Protein AF-A0A524E5X4-F1 (afdb_monomer_lite)

Radius of gyration: 22.64 Å; chains: 1; bounding box: 55×42×69 Å

Secondary structure (DSSP, 8-state):
-----------------S-EEEEEEEEEEEEEEEEETTEEEEEEEEESS--TTGGGGG-GGG-TT--HHHHHHHHHT-EEEEEEEETTT-SSHHHHHHHHHHHHB-S-EEEEEEE-PPPP---EEETTEEEESPEEE-SEEEESS---B-HHHHHHHHS---HHHHHHHHHHTT--HHHHHHHHHTT-SS-GGG-----HHHHHHHHHHHHHHHHHHHHTTSEEP-SEEEEEEEETTEEEEEEEESSSSEEEEEEEETTT-TT--EEE-SSTTS--S-HHHHHHHHHHHHHHHHHHHHHTEE-EEEEEEEES-GGGGGGTTHHHHHHHHHHHTSPPEEE--HHHHHHHHHHHHTS-HHHHHTT-TTTTT--SS--------S--

pLDDT: mean 86.2, std 17.72, range [26.0, 98.56]

Foldseek 3Di:
DDDPPPPPPQPDPDDFDDKDKAKWKALLAKAWADDPPLKIWTFGWTASDDDPPLVCLLVLVPCPPPDPVVNVVSQLRTEGETEIARFQPRPVVQQLVVNLQSLQFNGMFIKIWIFDDDDDRDWDFDAQDATHGYYTYTDDIGTPDHGDGDPQLVVLLPDQAAQLVSLVSCVVVVDDLSSSLSNQQSQSGHGPNPGTRHGSSVSSLVSLVSQLVVLLVLLQPFAADDFWKWFWDDFHQKIKIKIWATDRAFEKEWECECPPPVQEIWIDGPPPVDHGPDDLRVSLSSLLSSLVSVVCVVVRYGTYMYMYMYGRDCPCCNRGSSSSNSRSVRRVVGDIGTDPDLVSVVVVCCVVVPNCPVSHQCPPVVRVPPDPDDDDDDDPPNDD

Sequence (384 aa):
MYSAQTLGKQMVLQPVENTREMTVFTPPGIVIETARYPTVLAGVLGSTNPSKHISIFNHPEAWQGLDREALLTMRRSLYRFVLPLDARTGRPERASRTLQKIALSVNPLALGVEGPTLPPRRLQSQAGLLPTSPRVQVKSIDLLTEPEISTVAERITQMDIPAAEGIWRLFDYDYTLDQVARIMAVGLLGKHGSRRFVPLHGAYKAVIDSFVSRAILELSETEQATDTSVQMAGHLDSLVTMVSRPGPPRVDYLQLDETANPRAATYSLESPEHAPTDAKTALYADHARFVIYKNMLCNKQSSHITVFHHVRDSKDAILGPWTVRAAIENALDSKLLKINSDNELVDVLNTILGNNVARWVSNIPVLKRIPDHRDENLVYPLVK

Structure (mmCIF, N/CA/C/O backbone):
data_AF-A0A524E5X4-F1
#
_entry.id   AF-A0A524E5X4-F1
#
loop_
_atom_site.group_PDB
_atom_site.id
_atom_site.type_symbol
_atom_site.label_atom_id
_atom_site.label_alt_id
_atom_site.label_comp_id
_atom_site.label_asym_id
_atom_site.label_entity_id
_atom_site.label_seq_id
_atom_site.pdbx_PDB_ins_code
_atom_site.Cartn_x
_atom_site.Cartn_y
_atom_site.Cartn_z
_atom_site.occupancy
_atom_site.B_iso_or_equiv
_atom_site.auth_seq_id
_atom_site.auth_comp_id
_atom_site.auth_asym_id
_atom_site.auth_atom_id
_atom_site.pdbx_PDB_model_num
ATOM 1 N N . MET A 1 1 ? 30.301 5.016 23.725 1.00 31.19 1 MET A N 1
ATOM 2 C CA . MET A 1 1 ? 31.008 5.059 22.428 1.00 31.19 1 MET A CA 1
ATOM 3 C C . MET A 1 1 ? 30.941 3.675 21.803 1.00 31.19 1 MET A C 1
ATOM 5 O O . MET A 1 1 ? 31.746 2.828 22.152 1.00 31.19 1 MET A O 1
ATOM 9 N N . TYR A 1 2 ? 29.950 3.420 20.949 1.00 26.00 2 TYR A N 1
ATOM 10 C CA . TYR A 1 2 ? 29.888 2.202 20.140 1.00 26.00 2 TYR A CA 1
ATOM 11 C C . TYR A 1 2 ? 29.836 2.612 18.670 1.00 26.00 2 TYR A C 1
ATOM 13 O O . TYR A 1 2 ? 29.020 3.437 18.267 1.00 26.00 2 TYR A O 1
ATOM 21 N N . SER A 1 3 ? 30.812 2.093 17.933 1.00 26.88 3 SER A N 1
ATOM 22 C CA . SER A 1 3 ? 31.151 2.401 16.549 1.00 26.88 3 SER A CA 1
ATOM 23 C C . SER A 1 3 ? 30.013 2.025 15.598 1.00 26.88 3 SER A C 1
ATOM 25 O O . SER A 1 3 ? 29.701 0.849 15.421 1.00 26.88 3 SER A O 1
ATOM 27 N N . ALA A 1 4 ? 29.407 3.031 14.969 1.00 30.45 4 ALA A N 1
ATOM 28 C CA . ALA A 1 4 ? 28.526 2.862 13.823 1.00 30.45 4 ALA A CA 1
ATOM 29 C C . ALA A 1 4 ? 29.379 2.740 12.551 1.00 30.45 4 ALA A C 1
ATOM 31 O O . ALA A 1 4 ? 29.604 3.716 11.839 1.00 30.45 4 ALA A O 1
ATOM 32 N N . GLN A 1 5 ? 29.875 1.538 12.260 1.00 29.70 5 GLN A N 1
ATOM 33 C CA . GLN A 1 5 ? 30.382 1.205 10.928 1.00 29.70 5 GLN A CA 1
ATOM 34 C C . GLN A 1 5 ? 29.260 0.571 10.110 1.00 29.70 5 GLN A C 1
ATOM 36 O O . GLN A 1 5 ? 29.202 -0.638 9.897 1.00 29.70 5 GLN A O 1
ATOM 41 N N . THR A 1 6 ? 28.348 1.412 9.630 1.00 33.06 6 THR A N 1
ATOM 42 C CA . THR A 1 6 ? 27.448 1.034 8.543 1.00 33.06 6 THR A CA 1
ATOM 43 C C . THR A 1 6 ? 28.279 1.043 7.263 1.00 33.06 6 THR A C 1
ATOM 45 O O . THR A 1 6 ? 28.561 2.100 6.701 1.00 33.06 6 THR A O 1
ATOM 48 N N . LEU A 1 7 ? 28.723 -0.137 6.819 1.00 31.27 7 LEU A N 1
ATOM 49 C CA . LEU A 1 7 ? 29.343 -0.325 5.509 1.00 31.27 7 LEU A CA 1
ATOM 50 C C . LEU A 1 7 ? 28.343 0.107 4.423 1.00 31.27 7 LEU A C 1
ATOM 52 O O . LEU A 1 7 ? 27.467 -0.653 4.008 1.00 31.27 7 LEU A O 1
ATOM 56 N N . GLY A 1 8 ? 28.477 1.344 3.950 1.00 31.30 8 GLY A N 1
ATOM 57 C CA . GLY A 1 8 ? 27.850 1.799 2.721 1.00 31.30 8 GLY A CA 1
ATOM 58 C C . GLY A 1 8 ? 28.469 1.046 1.550 1.00 31.30 8 GLY A C 1
ATOM 59 O O . GLY A 1 8 ? 29.491 1.463 1.012 1.00 31.30 8 GLY A O 1
ATOM 60 N N . LYS A 1 9 ? 27.867 -0.079 1.148 1.00 34.12 9 LYS A N 1
ATOM 61 C CA . LYS A 1 9 ? 28.183 -0.713 -0.137 1.00 34.12 9 LYS A CA 1
ATOM 62 C C . LYS A 1 9 ? 27.860 0.299 -1.237 1.00 34.12 9 LYS A C 1
ATOM 64 O O . LYS A 1 9 ? 26.695 0.515 -1.566 1.00 34.12 9 LYS A O 1
ATOM 69 N N . GLN A 1 10 ? 28.892 0.932 -1.795 1.00 32.84 10 GLN A N 1
ATOM 70 C CA . GLN A 1 10 ? 28.784 1.687 -3.038 1.00 32.84 10 GLN A CA 1
ATOM 71 C C . GLN A 1 10 ? 28.158 0.775 -4.096 1.00 32.84 10 GLN A C 1
ATOM 73 O O . GLN A 1 10 ? 28.725 -0.245 -4.483 1.00 32.84 10 GLN A O 1
ATOM 78 N N . MET A 1 11 ? 26.957 1.133 -4.546 1.00 39.81 11 MET A N 1
ATOM 79 C CA . MET A 1 11 ? 26.262 0.422 -5.610 1.00 39.81 11 MET A CA 1
ATOM 80 C C . MET A 1 11 ? 26.908 0.828 -6.939 1.00 39.81 11 MET A C 1
ATOM 82 O O . MET A 1 11 ? 26.539 1.842 -7.535 1.00 39.81 11 MET A O 1
ATOM 86 N N . VAL A 1 12 ? 27.953 0.106 -7.343 1.00 35.53 12 VAL A N 1
ATOM 87 C CA . VAL A 1 12 ? 28.576 0.235 -8.665 1.00 35.53 12 VAL A CA 1
ATOM 88 C C . VAL A 1 12 ? 27.661 -0.472 -9.663 1.00 35.53 12 VAL A C 1
ATOM 90 O O . VAL A 1 12 ? 27.419 -1.670 -9.537 1.00 35.53 12 VAL A O 1
ATOM 93 N N . LEU A 1 13 ? 27.106 0.280 -10.616 1.00 43.59 13 LEU A N 1
ATOM 94 C CA . LEU A 1 13 ? 26.369 -0.286 -11.744 1.00 43.59 13 LEU A CA 1
ATOM 95 C C . LEU A 1 13 ? 27.388 -1.026 -12.617 1.00 43.59 13 LEU A C 1
ATOM 97 O O . LEU A 1 13 ? 28.197 -0.386 -13.284 1.00 43.59 13 LEU A O 1
ATOM 101 N N . GLN A 1 14 ? 27.403 -2.356 -12.557 1.00 46.50 14 GLN A N 1
ATOM 102 C CA . GLN A 1 14 ? 28.221 -3.153 -13.468 1.00 46.50 14 GLN A CA 1
ATOM 103 C C . GLN A 1 14 ? 27.531 -3.218 -14.840 1.00 46.50 14 GLN A C 1
ATOM 105 O O . GLN A 1 14 ? 26.303 -3.347 -14.891 1.00 46.50 14 GLN A O 1
ATOM 110 N N . PRO A 1 15 ? 28.280 -3.104 -15.949 1.00 49.09 15 PRO A N 1
ATOM 111 C CA . PRO A 1 15 ? 27.724 -3.308 -17.279 1.00 49.09 15 PRO A CA 1
ATOM 112 C C . PRO A 1 15 ? 27.183 -4.739 -17.412 1.00 49.09 15 PRO A C 1
ATOM 114 O O . PRO A 1 15 ? 27.766 -5.692 -16.901 1.00 49.09 15 PRO A O 1
ATOM 117 N N . VAL A 1 16 ? 26.038 -4.881 -18.082 1.00 54.34 16 VAL A N 1
ATOM 118 C CA . VAL A 1 16 ? 25.411 -6.185 -18.329 1.00 54.34 16 VAL A CA 1
ATOM 119 C C . VAL A 1 16 ? 26.121 -6.853 -19.509 1.00 54.34 16 VAL A C 1
ATOM 121 O O . VAL A 1 16 ? 25.863 -6.508 -20.664 1.00 54.34 16 VAL A O 1
ATOM 124 N N . GLU A 1 17 ? 27.021 -7.793 -19.224 1.00 50.25 17 GLU A N 1
ATOM 125 C CA . GLU A 1 17 ? 27.651 -8.664 -20.226 1.00 50.25 17 GLU A CA 1
ATOM 126 C C . GLU A 1 17 ? 26.721 -9.852 -20.556 1.00 50.25 17 GLU A C 1
ATOM 128 O O . GLU A 1 17 ? 26.081 -10.406 -19.663 1.00 50.25 17 GLU A O 1
ATOM 133 N N . ASN A 1 18 ? 26.629 -10.236 -21.838 1.00 62.94 18 ASN A N 1
ATOM 134 C CA . ASN A 1 18 ? 25.723 -11.267 -22.382 1.00 62.94 18 ASN A CA 1
ATOM 135 C C . ASN A 1 18 ? 24.222 -11.018 -22.132 1.00 62.94 18 ASN A C 1
ATOM 137 O O . ASN A 1 18 ? 23.610 -11.599 -21.233 1.00 62.94 18 ASN A O 1
ATOM 141 N N . THR A 1 19 ? 23.602 -10.196 -22.986 1.00 73.94 19 THR A N 1
ATOM 142 C CA . THR A 1 19 ? 22.150 -9.974 -22.980 1.00 73.94 19 THR A CA 1
ATOM 143 C C . THR A 1 19 ? 21.403 -10.871 -23.961 1.00 73.94 19 THR A C 1
ATOM 145 O O . THR A 1 19 ? 21.935 -11.282 -24.990 1.00 73.94 19 THR A O 1
ATOM 148 N N . ARG A 1 20 ? 20.157 -11.197 -23.616 1.00 86.75 20 ARG A N 1
ATOM 149 C CA . ARG A 1 20 ? 19.199 -11.917 -24.459 1.00 86.75 20 ARG A CA 1
ATOM 150 C C . ARG A 1 20 ? 17.872 -11.174 -24.446 1.00 86.75 20 ARG A C 1
ATOM 152 O O . ARG A 1 20 ? 17.493 -10.607 -23.419 1.00 86.75 20 ARG A O 1
ATOM 159 N N . GLU A 1 21 ? 17.165 -11.220 -25.566 1.00 91.44 21 GLU A N 1
ATOM 160 C CA . GLU A 1 21 ? 15.765 -10.818 -25.614 1.00 91.44 21 GLU A CA 1
ATOM 161 C C . GLU A 1 21 ? 14.893 -11.905 -24.985 1.00 91.44 21 GLU A C 1
ATOM 163 O O . GLU A 1 21 ? 15.083 -13.103 -25.215 1.00 91.44 21 GLU A O 1
ATOM 168 N N . MET A 1 22 ? 13.939 -11.483 -24.163 1.00 94.50 22 MET A N 1
ATOM 169 C CA . MET A 1 22 ? 12.954 -12.357 -23.546 1.00 94.50 22 MET A CA 1
ATOM 170 C C . MET A 1 22 ? 11.579 -11.700 -23.550 1.00 94.50 22 MET A C 1
ATOM 172 O O . MET A 1 22 ? 11.444 -10.494 -23.340 1.00 94.50 22 MET A O 1
ATOM 176 N N . THR A 1 23 ? 10.549 -12.517 -23.748 1.00 96.12 23 THR A N 1
ATOM 177 C CA . THR A 1 23 ? 9.161 -12.100 -23.557 1.00 96.12 23 THR A CA 1
ATOM 178 C C . THR A 1 23 ? 8.788 -12.220 -22.083 1.00 96.12 23 THR A C 1
ATOM 180 O O . THR A 1 23 ? 8.986 -13.263 -21.456 1.00 96.12 23 THR A O 1
ATOM 183 N N . VAL A 1 24 ? 8.231 -11.145 -21.534 1.00 96.50 24 VAL A N 1
ATOM 184 C CA . VAL A 1 24 ? 7.789 -11.037 -20.144 1.00 96.50 24 VAL A CA 1
ATOM 185 C C . VAL A 1 24 ? 6.325 -10.624 -20.116 1.00 96.50 24 VAL A C 1
ATOM 187 O O . VAL A 1 24 ? 5.921 -9.701 -20.810 1.00 96.50 24 VAL A O 1
ATOM 190 N N . PHE A 1 25 ? 5.529 -11.273 -19.277 1.00 96.88 25 PHE A N 1
ATOM 191 C CA . PHE A 1 25 ? 4.122 -10.954 -19.065 1.00 96.88 25 PHE A CA 1
ATOM 192 C C . PHE A 1 25 ? 3.965 -10.163 -17.764 1.00 96.88 25 PHE A C 1
ATOM 194 O O . PHE A 1 25 ? 4.514 -10.570 -16.737 1.00 96.88 25 PHE A O 1
ATOM 201 N N . THR A 1 26 ? 3.225 -9.053 -17.778 1.00 96.44 26 THR A N 1
ATOM 202 C CA . THR A 1 26 ? 2.992 -8.201 -16.596 1.00 96.44 26 THR A CA 1
ATOM 203 C C . THR A 1 26 ? 1.500 -8.057 -16.267 1.00 96.44 26 THR A C 1
ATOM 205 O O . THR A 1 26 ? 0.698 -7.939 -17.192 1.00 96.44 26 THR A O 1
ATOM 208 N N . PRO A 1 27 ? 1.109 -8.051 -14.974 1.00 92.06 27 PRO A N 1
ATOM 209 C CA . PRO A 1 27 ? -0.235 -7.705 -14.499 1.00 92.06 27 PRO A CA 1
ATOM 210 C C . PRO A 1 27 ? -0.419 -6.189 -14.305 1.00 92.06 27 PRO A C 1
ATOM 212 O O . PRO A 1 27 ? -0.890 -5.727 -13.270 1.00 92.06 27 PRO A O 1
ATOM 215 N N . PRO A 1 28 ? -0.101 -5.407 -15.337 1.00 90.81 28 PRO A N 1
ATOM 216 C CA . PRO A 1 28 ? 0.398 -4.018 -15.261 1.00 90.81 28 PRO A CA 1
ATOM 217 C C . PRO A 1 28 ? 1.031 -3.581 -13.924 1.00 90.81 28 PRO A C 1
ATOM 219 O O . PRO A 1 28 ? 0.632 -2.591 -13.301 1.00 90.81 28 PRO A O 1
ATOM 222 N N . GLY A 1 29 ? 2.029 -4.333 -13.452 1.00 93.81 29 GLY A N 1
ATOM 223 C CA . GLY A 1 29 ? 2.754 -4.012 -12.220 1.00 93.81 29 GLY A CA 1
ATOM 224 C C . GLY A 1 29 ? 3.967 -3.127 -12.498 1.00 93.81 29 GLY A C 1
ATOM 225 O O . GLY A 1 29 ? 4.818 -3.494 -13.306 1.00 93.81 29 GLY A O 1
ATOM 226 N N . ILE A 1 30 ? 4.081 -1.995 -11.803 1.00 96.81 30 ILE A N 1
ATOM 227 C CA . ILE A 1 30 ? 5.228 -1.080 -11.892 1.00 96.81 30 ILE A CA 1
ATOM 228 C C . ILE A 1 30 ? 6.165 -1.290 -10.705 1.00 96.81 30 ILE A C 1
ATOM 230 O O . ILE A 1 30 ? 5.729 -1.596 -9.598 1.00 96.81 30 ILE A O 1
ATOM 234 N N . VAL A 1 31 ? 7.460 -1.087 -10.934 1.00 96.25 31 VAL A N 1
ATOM 235 C CA . VAL A 1 31 ? 8.498 -1.087 -9.900 1.00 96.25 31 VAL A CA 1
ATOM 236 C C . VAL A 1 31 ? 9.309 0.185 -10.038 1.00 96.25 31 VAL A C 1
ATOM 238 O O . VAL A 1 31 ? 9.841 0.462 -11.110 1.00 96.25 31 VAL A O 1
ATOM 241 N N . ILE A 1 32 ? 9.434 0.946 -8.954 1.00 96.62 32 ILE A N 1
ATOM 242 C CA . ILE A 1 32 ? 10.364 2.073 -8.888 1.00 96.62 32 ILE A CA 1
ATOM 243 C C . ILE A 1 32 ? 11.093 2.009 -7.554 1.00 96.62 32 ILE A C 1
ATOM 245 O O . ILE A 1 32 ? 10.483 2.099 -6.488 1.00 96.62 32 ILE A O 1
ATOM 249 N N . GLU A 1 33 ? 12.408 1.853 -7.626 1.00 93.88 33 GLU A N 1
ATOM 250 C CA . GLU A 1 33 ? 13.307 1.721 -6.485 1.00 93.88 33 GLU A CA 1
ATOM 251 C C . GLU A 1 33 ? 14.320 2.861 -6.444 1.00 93.88 33 GLU A C 1
ATOM 253 O O . GLU A 1 33 ? 14.775 3.376 -7.469 1.00 93.88 33 GLU A O 1
ATOM 258 N N . THR A 1 34 ? 14.729 3.229 -5.233 1.00 86.25 34 THR A N 1
ATOM 259 C CA . THR A 1 34 ? 15.780 4.224 -5.029 1.00 86.25 34 THR A CA 1
ATOM 260 C C . THR A 1 34 ? 17.145 3.648 -5.412 1.00 86.25 34 THR A C 1
ATOM 262 O O . THR A 1 34 ? 17.524 2.580 -4.934 1.00 86.25 34 THR A O 1
ATOM 265 N N . ALA A 1 35 ? 17.911 4.382 -6.225 1.00 85.38 35 ALA A N 1
ATOM 266 C CA . ALA A 1 35 ? 19.336 4.126 -6.442 1.00 85.38 35 ALA A CA 1
ATOM 267 C C . ALA A 1 35 ? 20.194 5.247 -5.840 1.00 85.38 35 ALA A C 1
ATOM 269 O O . ALA A 1 35 ? 20.785 5.066 -4.779 1.00 85.38 35 ALA A O 1
ATOM 270 N N . ARG A 1 36 ? 20.247 6.415 -6.491 1.00 89.06 36 ARG A N 1
ATOM 271 C CA . ARG A 1 36 ? 20.903 7.640 -5.998 1.00 89.06 36 ARG A CA 1
ATOM 272 C C . ARG A 1 36 ? 20.149 8.833 -6.569 1.00 89.06 36 ARG A C 1
ATOM 274 O O . ARG A 1 36 ? 20.416 9.226 -7.700 1.00 89.06 36 ARG A O 1
ATOM 281 N N . TYR A 1 37 ? 19.177 9.362 -5.828 1.00 85.00 37 TYR A N 1
ATOM 282 C CA . TYR A 1 37 ? 18.291 10.411 -6.339 1.00 85.00 37 TYR A CA 1
ATOM 283 C C . TYR A 1 37 ? 19.105 11.586 -6.934 1.00 85.00 37 TYR A C 1
ATOM 285 O O . TYR A 1 37 ? 20.033 12.055 -6.275 1.00 85.00 37 TYR A O 1
ATOM 293 N N . PRO A 1 38 ? 18.800 12.061 -8.158 1.00 91.00 38 PRO A N 1
ATOM 294 C CA . PRO A 1 38 ? 17.583 11.804 -8.932 1.00 91.00 38 PRO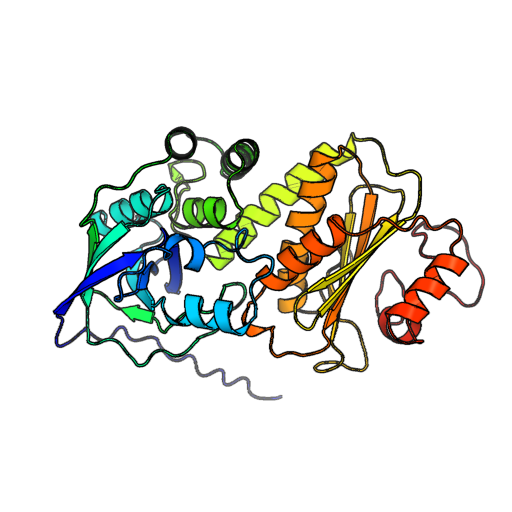 A CA 1
ATOM 295 C C . PRO A 1 38 ? 17.559 10.492 -9.734 1.00 91.00 38 PRO A C 1
ATOM 297 O O . PRO A 1 38 ? 16.522 10.176 -10.301 1.00 91.00 38 PRO A O 1
ATOM 300 N N . THR A 1 39 ? 18.623 9.692 -9.777 1.00 95.38 39 THR A N 1
ATOM 301 C CA . THR A 1 39 ? 18.597 8.384 -10.450 1.00 95.38 39 THR A CA 1
ATOM 302 C C . THR A 1 39 ? 17.794 7.356 -9.645 1.00 95.38 39 THR A C 1
ATOM 304 O O . THR A 1 39 ? 18.121 7.045 -8.492 1.00 95.38 39 THR A O 1
ATOM 307 N N . VAL A 1 40 ? 16.776 6.781 -10.282 1.00 96.69 40 VAL A N 1
ATOM 308 C CA . VAL A 1 40 ? 15.950 5.669 -9.785 1.00 96.69 40 VAL A CA 1
ATOM 309 C C . VAL A 1 40 ? 16.101 4.449 -10.691 1.00 96.69 40 VAL A C 1
ATOM 311 O O . VAL A 1 40 ? 16.506 4.569 -11.844 1.00 96.69 40 VAL A O 1
ATOM 314 N N . LEU A 1 41 ? 15.781 3.268 -10.170 1.00 97.44 41 LEU A N 1
ATOM 315 C CA . LEU A 1 41 ?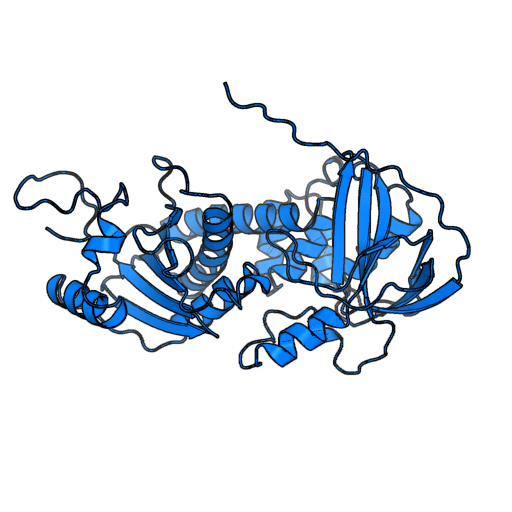 15.611 2.058 -10.971 1.00 97.44 41 LEU A CA 1
ATOM 316 C C . LEU A 1 41 ? 14.118 1.885 -11.226 1.00 97.44 41 LEU A C 1
ATOM 318 O O . LEU A 1 41 ? 13.371 1.608 -10.291 1.00 97.44 41 LEU A O 1
ATOM 322 N N . ALA A 1 42 ? 13.691 2.094 -12.466 1.00 97.62 42 ALA A N 1
ATOM 323 C CA . ALA A 1 42 ? 12.290 2.066 -12.864 1.00 97.62 42 ALA A CA 1
ATOM 324 C C . ALA A 1 42 ? 12.033 0.904 -13.826 1.00 97.62 42 ALA A C 1
ATOM 326 O O . ALA A 1 42 ? 12.903 0.532 -14.615 1.00 97.62 42 ALA A O 1
ATOM 327 N N . GLY A 1 43 ? 10.851 0.306 -13.740 1.00 97.75 43 GLY A N 1
ATOM 328 C CA . GLY A 1 43 ? 10.606 -0.954 -14.410 1.00 97.75 43 GLY A CA 1
ATOM 329 C C . GLY A 1 43 ? 9.244 -1.566 -14.132 1.00 97.75 43 GLY A C 1
ATOM 330 O O . GLY A 1 43 ? 8.310 -0.894 -13.693 1.00 97.75 43 GLY A O 1
ATOM 331 N N . VAL A 1 44 ? 9.154 -2.869 -14.381 1.00 97.56 44 VAL A N 1
ATOM 332 C CA . VAL A 1 44 ? 7.911 -3.640 -14.312 1.00 97.56 44 VAL A CA 1
ATOM 333 C C . VAL A 1 44 ? 8.063 -4.883 -13.445 1.00 97.56 44 VAL A C 1
ATOM 335 O O . VAL A 1 44 ? 9.139 -5.479 -13.347 1.00 97.56 44 VAL A O 1
ATOM 338 N N . LEU A 1 45 ? 6.951 -5.302 -12.848 1.00 96.69 45 LEU A N 1
ATOM 339 C CA . LEU A 1 45 ? 6.785 -6.649 -12.323 1.00 96.69 45 LEU A CA 1
ATOM 340 C C . LEU A 1 45 ? 6.356 -7.558 -13.460 1.00 96.69 45 LEU A C 1
ATOM 342 O O . LEU A 1 45 ? 5.345 -7.287 -14.106 1.00 96.69 45 LEU A O 1
ATOM 346 N N . GLY A 1 46 ? 7.076 -8.650 -13.685 1.00 96.25 46 GLY A N 1
ATOM 347 C CA . GLY A 1 46 ? 6.701 -9.564 -14.752 1.00 96.25 46 GLY A CA 1
ATOM 348 C C . GLY A 1 46 ? 7.187 -10.988 -14.568 1.00 96.25 46 GLY A C 1
ATOM 349 O O . GLY A 1 46 ? 8.136 -11.259 -13.834 1.00 96.25 46 GLY A O 1
ATOM 350 N N . SER A 1 47 ? 6.517 -11.912 -15.245 1.00 95.75 47 SER A N 1
ATOM 351 C CA . SER A 1 47 ? 6.884 -13.322 -15.302 1.00 95.75 47 SER A CA 1
ATOM 352 C C . SER A 1 47 ? 7.299 -13.707 -16.714 1.00 95.75 47 SER A C 1
ATOM 354 O O . SER A 1 47 ? 6.691 -13.264 -17.681 1.00 95.75 47 SER A O 1
ATOM 356 N N . THR A 1 48 ? 8.295 -14.579 -16.850 1.00 92.31 48 THR A N 1
ATOM 357 C CA . THR A 1 48 ? 8.627 -15.197 -18.146 1.00 92.31 48 THR A CA 1
ATOM 358 C C . THR A 1 48 ? 7.724 -16.370 -18.497 1.00 92.31 48 THR A C 1
ATOM 360 O O . THR A 1 48 ? 7.788 -16.884 -19.608 1.00 92.31 48 THR A O 1
ATOM 363 N N . ASN A 1 49 ? 6.890 -16.815 -17.555 1.00 88.75 49 ASN A N 1
ATOM 364 C CA . ASN A 1 49 ? 5.938 -17.883 -17.805 1.00 88.75 49 ASN A CA 1
ATOM 365 C C . ASN A 1 49 ? 4.578 -17.253 -18.123 1.00 88.75 49 ASN A C 1
ATOM 367 O O . ASN A 1 49 ? 4.072 -16.490 -17.293 1.00 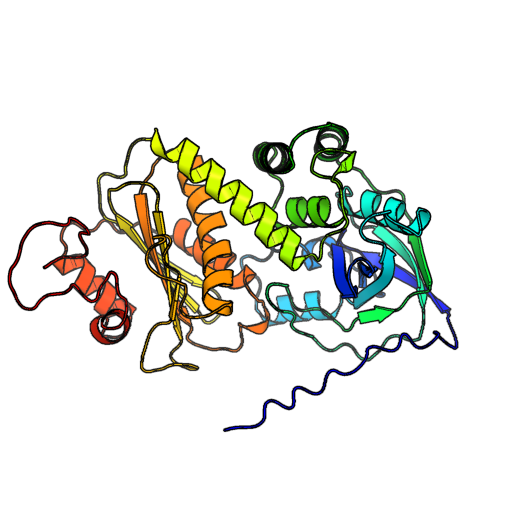88.75 49 ASN A O 1
ATOM 371 N N . PRO A 1 50 ? 3.964 -17.571 -19.273 1.00 83.00 50 PRO A N 1
ATOM 372 C CA . PRO A 1 50 ? 2.611 -17.123 -19.553 1.00 83.00 50 PRO A CA 1
ATOM 373 C C . PRO A 1 50 ? 1.641 -17.736 -18.536 1.00 83.00 50 PRO A C 1
ATOM 375 O O . PRO A 1 50 ? 1.736 -18.914 -18.191 1.00 83.00 50 PRO A O 1
ATOM 378 N N . SER A 1 51 ? 0.694 -16.933 -18.058 1.00 87.81 51 SER A N 1
ATOM 379 C CA . SER A 1 51 ? -0.382 -17.375 -17.170 1.00 87.81 51 SER A CA 1
ATOM 380 C C . SER A 1 51 ? -1.670 -16.658 -17.545 1.00 87.81 51 SER A C 1
ATOM 382 O O . SER A 1 51 ? -1.686 -15.434 -17.659 1.00 87.81 51 SER A O 1
ATOM 384 N N . LYS A 1 52 ? -2.766 -17.413 -17.677 1.00 84.25 52 LYS A N 1
ATOM 385 C CA . LYS A 1 52 ? -4.107 -16.844 -17.894 1.00 84.25 52 LYS A CA 1
ATOM 386 C C . LYS A 1 52 ? -4.584 -16.004 -16.708 1.00 84.25 52 LYS A C 1
ATOM 388 O O . LYS A 1 52 ? -5.420 -15.129 -16.877 1.00 84.25 52 LYS A O 1
ATOM 393 N N . HIS A 1 53 ? -4.034 -16.256 -15.523 1.00 89.31 53 HIS A N 1
ATOM 394 C CA . HIS A 1 53 ? -4.420 -15.586 -14.286 1.00 89.31 53 HIS A CA 1
ATOM 395 C C . HIS A 1 53 ? -3.434 -14.499 -13.875 1.00 89.31 53 HIS A C 1
ATOM 397 O O . HIS A 1 53 ? -3.500 -14.037 -12.745 1.00 89.31 53 HIS A O 1
ATOM 403 N N . ILE A 1 54 ? -2.504 -14.080 -14.742 1.00 92.69 54 ILE A N 1
ATOM 404 C CA . ILE A 1 54 ? -1.431 -13.177 -14.317 1.00 92.69 54 ILE A CA 1
ATOM 405 C C . ILE A 1 54 ? -1.959 -11.895 -13.661 1.00 92.69 54 ILE A C 1
ATOM 407 O O . ILE A 1 54 ? -1.363 -11.472 -12.678 1.00 92.69 54 ILE A O 1
ATOM 411 N N . SER A 1 55 ? -3.099 -11.351 -14.112 1.00 92.00 55 SER A N 1
ATOM 412 C CA . SER A 1 55 ? -3.750 -10.160 -13.541 1.00 92.00 55 SER A CA 1
ATOM 413 C C . SER A 1 55 ? -3.862 -10.207 -12.017 1.00 92.00 55 SER A C 1
ATOM 415 O O . SER A 1 55 ? -3.588 -9.211 -11.353 1.00 92.00 55 SER A O 1
ATOM 417 N N . ILE A 1 56 ? -4.197 -11.372 -11.447 1.00 94.31 56 ILE A N 1
ATOM 418 C CA . ILE A 1 56 ? -4.370 -11.508 -9.998 1.00 94.31 56 ILE A CA 1
ATOM 419 C C . ILE A 1 56 ? -3.029 -11.432 -9.257 1.00 94.31 56 ILE A C 1
ATOM 421 O O . ILE A 1 56 ? -2.999 -11.067 -8.094 1.00 94.31 56 ILE A O 1
ATOM 425 N N . PHE A 1 57 ? -1.881 -11.686 -9.896 1.00 94.62 57 PHE A N 1
ATOM 426 C CA . PHE A 1 57 ? -0.583 -11.771 -9.204 1.00 94.62 57 PHE A CA 1
ATOM 427 C C . PHE A 1 57 ? -0.104 -10.434 -8.620 1.00 94.62 57 PHE A C 1
ATOM 429 O O . PHE A 1 57 ? 0.786 -10.423 -7.765 1.00 94.62 57 PHE A O 1
ATOM 436 N N . ASN A 1 58 ? -0.669 -9.314 -9.070 1.00 92.56 58 ASN A N 1
ATOM 437 C CA . ASN A 1 58 ? -0.470 -7.980 -8.499 1.00 92.56 58 ASN A CA 1
ATOM 438 C C . ASN A 1 58 ? -1.818 -7.280 -8.249 1.00 92.56 58 ASN A C 1
ATOM 440 O O . ASN A 1 58 ? -1.911 -6.069 -8.428 1.00 92.56 58 ASN A O 1
ATOM 444 N N . HIS A 1 59 ? -2.825 -8.106 -7.930 1.00 92.94 59 HIS A N 1
ATOM 445 C CA . HIS A 1 59 ? -4.231 -7.863 -7.604 1.00 92.94 59 HIS A CA 1
ATOM 446 C C . HIS A 1 59 ? -4.619 -7.925 -6.116 1.00 92.94 59 HIS A C 1
ATOM 448 O O . HIS A 1 59 ? -5.414 -8.816 -5.827 1.00 92.94 59 HIS A O 1
ATOM 454 N N . PRO A 1 60 ? -4.074 -7.151 -5.153 1.00 92.19 60 PRO A N 1
ATOM 455 C CA . PRO A 1 60 ? -4.209 -7.518 -3.740 1.00 92.19 60 PRO A CA 1
ATOM 456 C C . PRO A 1 60 ? -5.647 -7.507 -3.207 1.00 92.19 60 PRO A C 1
ATOM 458 O O . PRO A 1 60 ? -5.963 -8.271 -2.299 1.00 92.19 60 PRO A O 1
ATOM 461 N N . GLU A 1 61 ? -6.529 -6.697 -3.790 1.00 90.31 61 GLU A N 1
ATOM 462 C CA . GLU A 1 61 ? -7.960 -6.683 -3.462 1.00 90.31 61 GLU A CA 1
ATOM 463 C C . GLU A 1 61 ? -8.672 -7.992 -3.868 1.00 90.31 61 GLU A C 1
ATOM 465 O O . GLU A 1 61 ? -9.682 -8.359 -3.284 1.00 90.31 61 GLU A O 1
ATOM 470 N N . ALA A 1 62 ? -8.123 -8.747 -4.825 1.00 92.19 62 ALA A N 1
ATOM 471 C CA . ALA A 1 62 ? -8.658 -10.034 -5.274 1.00 92.19 62 ALA A CA 1
ATOM 472 C C . ALA A 1 62 ? -8.062 -11.246 -4.527 1.00 92.19 62 ALA A C 1
ATOM 474 O O . ALA A 1 62 ? -8.261 -12.388 -4.938 1.00 92.19 62 ALA A O 1
ATOM 475 N N . TRP A 1 63 ? -7.279 -11.026 -3.466 1.00 93.56 63 TRP A N 1
ATOM 476 C CA . TRP A 1 63 ? -6.592 -12.097 -2.727 1.00 93.56 63 TRP A CA 1
ATOM 477 C C . TRP A 1 63 ? -7.352 -12.629 -1.518 1.00 93.56 63 TRP A C 1
ATOM 479 O O . TRP A 1 63 ? -6.890 -13.572 -0.874 1.00 93.56 63 TRP A O 1
ATOM 489 N N . GLN A 1 64 ? -8.500 -12.039 -1.194 1.00 86.62 64 GLN A N 1
ATOM 490 C CA . GLN A 1 64 ? -9.320 -12.488 -0.079 1.00 86.62 64 GLN A CA 1
ATOM 491 C C . GLN A 1 64 ? -9.700 -13.970 -0.258 1.00 86.62 64 GLN A C 1
ATOM 493 O O . GLN A 1 64 ? -10.092 -14.406 -1.339 1.00 86.62 64 GLN A O 1
ATOM 498 N N . GLY A 1 65 ? -9.527 -14.764 0.801 1.00 86.50 65 GLY A N 1
ATOM 499 C CA . GLY A 1 65 ? -9.793 -16.207 0.788 1.00 86.50 65 GLY A CA 1
ATOM 500 C C . GLY A 1 65 ? -8.696 -17.085 0.171 1.00 86.50 65 GLY A C 1
ATOM 501 O O . GLY A 1 65 ? -8.798 -18.307 0.259 1.00 86.50 65 GLY A O 1
ATOM 502 N N . LEU A 1 66 ? -7.636 -16.512 -0.413 1.00 91.19 66 LEU A N 1
ATOM 503 C CA . LEU A 1 66 ? -6.479 -17.290 -0.863 1.00 91.19 66 LEU A CA 1
ATOM 504 C C . LEU A 1 66 ? -5.582 -17.669 0.316 1.00 91.19 66 LEU A C 1
ATOM 506 O O . LEU A 1 66 ? -5.337 -16.866 1.218 1.00 91.19 66 LEU A O 1
ATOM 510 N N . ASP A 1 67 ? -5.043 -18.887 0.278 1.00 90.62 67 ASP A N 1
ATOM 511 C CA . ASP A 1 67 ? -4.059 -19.312 1.264 1.00 90.62 67 ASP A CA 1
ATOM 512 C C . ASP A 1 67 ? -2.695 -18.638 1.045 1.00 90.62 67 ASP A C 1
ATOM 514 O O . ASP A 1 67 ? -2.333 -18.159 -0.038 1.00 90.62 67 ASP A O 1
ATOM 518 N N . ARG A 1 68 ? -1.897 -18.630 2.110 1.00 90.56 68 ARG A N 1
ATOM 519 C CA . ARG A 1 68 ? -0.558 -18.045 2.124 1.00 90.56 68 ARG A CA 1
ATOM 520 C C . ARG A 1 68 ? 0.361 -18.628 1.045 1.00 90.56 68 ARG A C 1
ATOM 522 O O . ARG A 1 68 ? 1.148 -17.889 0.451 1.00 90.56 68 ARG A O 1
ATOM 529 N N . GLU A 1 69 ? 0.325 -19.936 0.801 1.00 92.12 69 GLU A N 1
ATOM 530 C CA . GLU A 1 69 ? 1.242 -20.578 -0.146 1.00 92.12 69 GLU A CA 1
ATOM 531 C C . GLU A 1 69 ? 0.937 -20.189 -1.594 1.00 92.12 69 GLU A C 1
ATOM 533 O O . GLU A 1 69 ? 1.867 -19.943 -2.374 1.00 92.12 69 GLU A O 1
ATOM 538 N N . ALA A 1 70 ? -0.342 -20.051 -1.937 1.00 93.25 70 ALA A N 1
ATOM 539 C CA . ALA A 1 70 ? -0.814 -19.545 -3.212 1.00 93.25 70 ALA A CA 1
ATOM 540 C C . ALA A 1 70 ? -0.316 -18.112 -3.431 1.00 93.25 70 ALA A C 1
ATOM 542 O O . ALA A 1 70 ? 0.318 -17.838 -4.456 1.00 93.25 70 ALA A O 1
ATOM 543 N N . LEU A 1 71 ? -0.485 -17.223 -2.442 1.00 94.06 71 LEU A N 1
ATOM 544 C CA . LEU A 1 71 ? 0.026 -15.847 -2.500 1.00 94.06 71 LEU A CA 1
ATOM 545 C C . LEU A 1 71 ? 1.535 -15.817 -2.749 1.00 94.06 71 LEU A C 1
ATOM 547 O O . LEU A 1 71 ? 2.013 -15.185 -3.696 1.00 94.06 71 LEU A O 1
ATOM 551 N N . LEU A 1 72 ? 2.305 -16.554 -1.947 1.00 93.75 72 LEU A N 1
ATOM 552 C CA . LEU A 1 72 ? 3.760 -16.615 -2.086 1.00 93.75 72 LEU A CA 1
ATOM 553 C C . LEU A 1 72 ? 4.184 -17.194 -3.440 1.00 93.75 72 LEU A C 1
ATOM 555 O O . LEU A 1 72 ? 5.179 -16.742 -4.008 1.00 93.75 72 LEU A O 1
ATOM 559 N N . THR A 1 73 ? 3.440 -18.156 -3.983 1.00 94.38 73 THR A N 1
ATOM 560 C CA . THR A 1 73 ? 3.706 -18.757 -5.297 1.00 94.38 73 THR A CA 1
ATOM 561 C C . THR A 1 73 ? 3.467 -17.763 -6.430 1.00 94.38 73 THR A C 1
ATOM 563 O O . THR A 1 73 ? 4.349 -17.588 -7.278 1.00 94.38 73 THR A O 1
ATOM 566 N N . MET A 1 74 ? 2.339 -17.044 -6.406 1.00 94.81 74 MET A N 1
ATOM 567 C CA . MET A 1 74 ? 2.046 -15.972 -7.362 1.00 94.81 74 MET A CA 1
ATOM 568 C C . MET A 1 74 ? 3.136 -14.900 -7.324 1.00 94.81 74 MET A C 1
ATOM 570 O O . MET A 1 74 ? 3.736 -14.578 -8.351 1.00 94.81 74 MET A O 1
ATOM 574 N N . ARG A 1 75 ? 3.487 -14.418 -6.128 1.00 94.62 75 ARG A N 1
ATOM 575 C CA . ARG A 1 75 ? 4.522 -13.392 -5.939 1.00 94.62 75 ARG A CA 1
ATOM 576 C C . ARG A 1 75 ? 5.919 -13.854 -6.349 1.00 94.62 75 ARG A C 1
ATOM 578 O O . ARG A 1 75 ? 6.678 -13.085 -6.937 1.00 94.62 75 ARG A O 1
ATOM 585 N N . ARG A 1 76 ? 6.259 -15.126 -6.121 1.00 95.25 76 ARG A N 1
ATOM 586 C CA . ARG A 1 76 ? 7.551 -15.719 -6.515 1.00 95.25 76 ARG A CA 1
ATOM 587 C C . ARG A 1 76 ? 7.710 -15.810 -8.030 1.00 95.25 76 ARG A C 1
ATOM 589 O O . ARG A 1 76 ? 8.838 -15.859 -8.518 1.00 95.25 76 ARG A O 1
ATOM 596 N N . SER A 1 77 ? 6.616 -15.821 -8.784 1.00 94.81 77 SER A N 1
ATOM 597 C CA . SER A 1 77 ? 6.657 -15.843 -10.248 1.00 94.81 77 SER A CA 1
ATOM 598 C C . SER A 1 77 ? 7.054 -14.502 -10.885 1.00 94.81 77 SER A C 1
ATOM 600 O O . SER A 1 77 ? 7.433 -14.499 -12.058 1.00 94.81 77 SER A O 1
ATOM 602 N N . LEU A 1 78 ? 6.981 -13.394 -10.132 1.00 96.31 78 LEU A N 1
ATOM 603 C CA . LEU A 1 78 ? 7.176 -12.030 -10.628 1.00 96.31 78 LEU A CA 1
ATOM 604 C C . LEU A 1 78 ? 8.582 -11.506 -10.316 1.00 96.31 78 LEU A C 1
ATOM 606 O O . LEU A 1 78 ? 8.902 -11.228 -9.161 1.00 96.31 78 LEU A O 1
ATOM 610 N N . TYR A 1 79 ? 9.407 -11.336 -11.344 1.00 97.19 79 TYR A N 1
ATOM 611 C CA . TYR A 1 79 ? 10.684 -10.628 -11.268 1.00 97.19 79 TYR A CA 1
ATOM 612 C C . TYR A 1 79 ? 10.474 -9.117 -11.373 1.00 97.19 79 TYR A C 1
ATOM 614 O O . TYR A 1 79 ? 9.502 -8.653 -11.970 1.00 97.19 79 TYR A O 1
ATOM 622 N N . ARG A 1 80 ? 11.423 -8.349 -10.830 1.00 96.75 80 ARG A N 1
ATOM 623 C CA . ARG A 1 80 ? 11.486 -6.890 -10.990 1.00 96.75 80 ARG A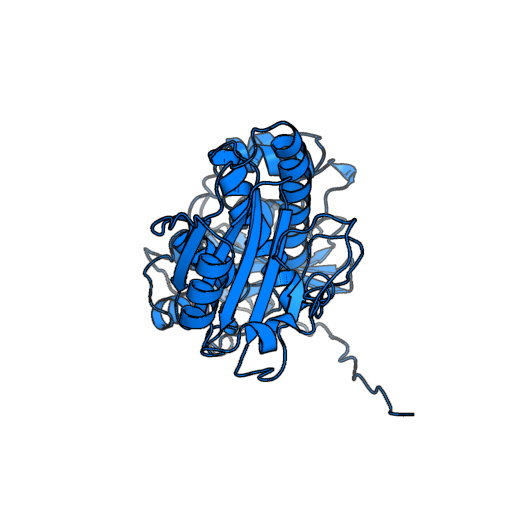 CA 1
ATOM 624 C C . ARG A 1 80 ? 12.461 -6.544 -12.113 1.00 96.75 80 ARG A C 1
ATOM 626 O O . ARG A 1 80 ? 13.668 -6.500 -11.880 1.00 96.75 80 ARG A O 1
ATOM 633 N N . PHE A 1 81 ? 11.960 -6.325 -13.323 1.00 97.56 81 PHE A N 1
ATOM 634 C CA . PHE A 1 81 ? 12.783 -5.924 -14.468 1.00 97.56 81 PHE A CA 1
ATOM 635 C C . PHE A 1 81 ? 12.950 -4.413 -14.458 1.00 97.56 81 PHE A C 1
ATOM 637 O O . PHE A 1 81 ? 11.962 -3.707 -14.631 1.00 97.56 81 PHE A O 1
ATOM 644 N N . VAL A 1 82 ? 14.167 -3.921 -14.227 1.00 97.62 82 VAL A N 1
ATOM 645 C CA . VAL A 1 82 ? 14.424 -2.497 -13.965 1.00 97.62 82 VAL A CA 1
ATOM 646 C C . VAL A 1 82 ? 15.569 -1.942 -14.802 1.00 97.62 82 VAL A C 1
ATOM 648 O O . VAL A 1 82 ? 16.548 -2.633 -15.077 1.00 97.62 82 VAL A O 1
ATOM 651 N N . LEU A 1 83 ? 15.479 -0.663 -15.147 1.00 96.88 83 LEU A N 1
ATOM 652 C CA . LEU A 1 83 ? 16.533 0.107 -15.803 1.00 96.88 83 LEU A CA 1
ATOM 653 C C . LEU A 1 83 ? 16.720 1.462 -15.096 1.00 96.88 83 LEU A C 1
ATOM 655 O O . LEU A 1 83 ? 15.792 1.946 -14.441 1.00 96.88 83 LEU A O 1
ATOM 659 N N . PRO A 1 84 ? 17.912 2.077 -15.167 1.00 96.69 84 PRO A N 1
ATOM 660 C CA . PRO A 1 84 ? 18.141 3.387 -14.572 1.00 96.69 84 PRO A CA 1
ATOM 661 C C . PRO A 1 84 ? 17.389 4.488 -15.331 1.00 96.69 84 PRO A C 1
ATOM 663 O O . PRO A 1 84 ? 17.446 4.562 -16.558 1.00 96.69 84 PRO A O 1
ATOM 666 N N . LEU A 1 85 ? 16.726 5.368 -14.585 1.00 96.19 85 LEU A N 1
ATOM 667 C CA . LEU A 1 85 ? 15.994 6.521 -15.100 1.00 96.19 85 LEU A CA 1
ATOM 668 C C . LEU A 1 85 ? 16.227 7.739 -14.196 1.00 96.19 85 LEU A C 1
ATOM 670 O O . LEU A 1 85 ? 16.339 7.615 -12.976 1.00 96.19 85 LEU A O 1
ATOM 674 N N . ASP A 1 86 ? 16.308 8.929 -14.782 1.00 96.81 86 ASP A N 1
ATOM 675 C CA . ASP A 1 86 ? 16.339 10.186 -14.038 1.00 96.81 86 ASP A CA 1
ATOM 676 C C . ASP A 1 86 ? 14.915 10.581 -13.627 1.00 96.81 86 ASP A C 1
ATOM 678 O O . ASP A 1 86 ? 14.063 10.881 -14.463 1.00 96.81 86 ASP A O 1
ATOM 682 N N . ALA A 1 87 ? 14.652 10.590 -12.322 1.00 95.94 87 ALA A N 1
ATOM 683 C CA . ALA A 1 87 ? 13.326 10.806 -11.764 1.00 95.94 87 ALA A CA 1
ATOM 684 C C . ALA A 1 87 ? 12.748 12.199 -12.027 1.00 95.94 87 ALA A C 1
ATOM 686 O O . ALA A 1 87 ? 11.536 12.391 -11.912 1.00 95.94 87 ALA A O 1
ATOM 687 N N . ARG A 1 88 ? 13.601 13.181 -12.342 1.00 95.12 88 ARG A N 1
ATOM 688 C CA . ARG A 1 88 ? 13.185 14.564 -12.587 1.00 95.12 88 ARG A CA 1
ATOM 689 C C . ARG A 1 88 ? 12.808 14.812 -14.029 1.00 95.12 88 ARG A C 1
ATOM 691 O O . ARG A 1 88 ? 11.849 15.527 -14.287 1.00 95.12 88 ARG A O 1
ATOM 698 N N . THR A 1 89 ? 13.567 14.224 -14.937 1.00 94.94 89 THR A N 1
ATOM 699 C CA . THR A 1 89 ? 13.445 14.449 -16.378 1.00 94.94 89 THR A CA 1
ATOM 700 C C . THR A 1 89 ? 12.741 13.307 -17.102 1.00 94.94 89 THR A C 1
ATOM 702 O O . THR A 1 89 ? 12.359 13.474 -18.254 1.00 94.94 89 THR A O 1
ATOM 705 N N . GLY A 1 90 ? 12.582 12.142 -16.466 1.00 94.25 90 GLY A N 1
ATOM 706 C CA . GLY A 1 90 ? 12.020 10.952 -17.102 1.00 94.25 90 GLY A CA 1
ATOM 707 C C . GLY A 1 90 ? 12.945 10.329 -18.150 1.00 94.25 90 GLY A C 1
ATOM 708 O O . GLY A 1 90 ? 12.471 9.587 -19.008 1.00 94.25 90 GLY A O 1
ATOM 709 N N . ARG A 1 91 ? 14.247 10.645 -18.148 1.00 94.94 91 ARG A N 1
ATOM 710 C CA . ARG A 1 91 ? 15.196 10.115 -19.139 1.00 94.94 91 ARG A CA 1
ATOM 711 C C . ARG A 1 91 ? 15.719 8.733 -18.731 1.00 94.94 91 ARG A C 1
ATOM 713 O O . ARG A 1 91 ? 16.130 8.596 -17.582 1.00 94.94 91 ARG A O 1
ATOM 720 N N . PRO A 1 92 ? 15.790 7.748 -19.647 1.00 95.56 92 PRO A N 1
ATOM 721 C CA . PRO A 1 92 ? 15.489 7.848 -21.080 1.00 95.56 92 PRO A CA 1
ATOM 722 C C . PRO A 1 92 ? 13.981 7.917 -21.383 1.00 95.56 92 PRO A C 1
ATOM 724 O O . PRO A 1 92 ? 13.186 7.161 -20.830 1.00 95.56 92 PRO A O 1
ATOM 727 N N . GLU A 1 93 ? 13.598 8.808 -22.305 1.00 95.69 93 GLU A N 1
ATOM 728 C CA . GLU A 1 93 ? 12.192 9.154 -22.580 1.00 95.69 93 GLU A CA 1
ATOM 729 C C . GLU A 1 93 ? 11.359 7.971 -23.096 1.00 95.69 93 GLU A C 1
ATOM 731 O O . GLU A 1 93 ? 10.201 7.802 -22.722 1.00 95.69 93 GLU A O 1
ATOM 736 N N . ARG A 1 94 ? 11.950 7.107 -23.929 1.00 95.56 94 ARG A N 1
ATOM 737 C CA . ARG A 1 94 ? 11.265 5.901 -24.416 1.00 95.56 94 ARG A CA 1
ATOM 738 C C . ARG A 1 94 ? 10.818 5.015 -23.253 1.00 95.56 94 ARG A C 1
ATOM 740 O O . ARG A 1 94 ? 9.667 4.595 -23.221 1.00 95.56 94 ARG A O 1
ATOM 747 N N . ALA A 1 95 ? 11.699 4.781 -22.279 1.00 96.19 95 ALA A N 1
ATOM 748 C CA . ALA A 1 95 ? 11.377 3.948 -21.129 1.00 96.19 95 ALA A CA 1
ATOM 749 C C . ALA A 1 95 ? 10.321 4.600 -20.228 1.00 96.19 95 ALA A C 1
ATOM 751 O O . ALA A 1 95 ? 9.380 3.922 -19.826 1.00 96.19 95 ALA A O 1
ATOM 752 N N . SER A 1 96 ? 10.425 5.905 -19.942 1.00 97.25 96 SER A N 1
ATOM 753 C CA . SER A 1 96 ? 9.408 6.592 -19.131 1.00 97.25 96 SER A CA 1
ATOM 754 C C . SER A 1 96 ? 8.028 6.537 -19.773 1.00 97.25 96 SER A C 1
ATOM 756 O O . SER A 1 96 ? 7.068 6.180 -19.091 1.00 97.25 96 SER A O 1
ATOM 758 N N . ARG A 1 97 ? 7.924 6.805 -21.081 1.00 97.12 97 ARG A N 1
ATOM 759 C CA . ARG A 1 97 ? 6.655 6.712 -21.820 1.00 97.12 97 ARG A CA 1
ATOM 760 C C . ARG A 1 97 ? 6.082 5.297 -21.801 1.00 97.12 97 ARG A C 1
ATOM 762 O O . ARG A 1 97 ? 4.885 5.138 -21.570 1.00 97.12 97 ARG A O 1
ATOM 769 N N . THR A 1 98 ? 6.918 4.273 -21.989 1.00 97.88 98 THR A N 1
ATOM 770 C CA . THR A 1 98 ? 6.490 2.871 -21.878 1.00 97.88 98 THR A CA 1
ATOM 771 C C . THR A 1 98 ? 5.935 2.572 -20.486 1.00 97.88 98 THR A C 1
ATOM 773 O O . THR A 1 98 ? 4.825 2.059 -20.366 1.00 97.88 98 THR A O 1
ATOM 776 N N . LEU A 1 99 ? 6.653 2.944 -19.423 1.00 98.25 99 LEU A N 1
ATOM 777 C CA . LEU A 1 99 ? 6.209 2.707 -18.045 1.00 98.25 99 LEU A CA 1
ATOM 778 C C . LEU A 1 99 ? 4.913 3.454 -17.708 1.00 98.25 99 LEU A C 1
ATOM 780 O O . LEU A 1 99 ? 4.052 2.903 -17.027 1.00 98.25 99 LEU A O 1
ATOM 784 N N . GLN A 1 100 ? 4.738 4.676 -18.212 1.00 97.88 100 GLN A N 1
ATOM 785 C CA . GLN A 1 100 ? 3.505 5.447 -18.036 1.00 97.88 100 GLN A CA 1
ATOM 786 C C . GLN A 1 100 ? 2.305 4.786 -18.720 1.00 97.88 100 GLN A C 1
ATOM 788 O O . GLN A 1 100 ? 1.247 4.674 -18.104 1.00 97.88 100 GLN A O 1
ATOM 793 N N . LYS A 1 101 ? 2.475 4.274 -19.947 1.00 97.88 101 LYS A N 1
ATOM 794 C CA . LYS A 1 101 ? 1.430 3.493 -20.629 1.00 97.88 101 LYS A CA 1
ATOM 795 C C . LYS A 1 101 ? 1.058 2.229 -19.849 1.00 97.88 101 LYS A C 1
ATOM 797 O O . LYS A 1 101 ? -0.122 1.942 -19.685 1.00 97.88 101 LYS A O 1
ATOM 802 N N . ILE A 1 102 ? 2.050 1.508 -19.320 1.00 97.81 102 ILE A N 1
ATOM 803 C CA . ILE A 1 102 ? 1.820 0.306 -18.501 1.00 97.81 102 ILE A CA 1
ATOM 804 C C . ILE A 1 102 ? 1.075 0.658 -17.205 1.00 97.81 102 ILE A C 1
ATOM 806 O O . ILE A 1 102 ? 0.165 -0.062 -16.811 1.00 97.81 102 ILE A O 1
ATOM 810 N N . ALA A 1 103 ? 1.405 1.777 -16.553 1.00 97.69 103 ALA A N 1
ATOM 811 C CA . ALA A 1 103 ? 0.734 2.205 -15.323 1.00 97.69 103 ALA A CA 1
ATOM 812 C C . ALA A 1 103 ? -0.758 2.535 -15.524 1.00 97.69 103 ALA A C 1
ATOM 814 O O . ALA A 1 103 ? -1.561 2.326 -14.611 1.00 97.69 103 ALA A O 1
ATOM 815 N N . LEU A 1 104 ? -1.122 3.039 -16.708 1.00 97.56 104 LEU A N 1
ATOM 816 C CA . LEU A 1 104 ? -2.503 3.349 -17.093 1.00 97.56 104 LEU A CA 1
ATOM 817 C C . LEU A 1 104 ? -3.276 2.142 -17.645 1.00 97.56 104 LEU A C 1
ATOM 819 O O . LEU A 1 104 ? -4.487 2.236 -17.853 1.00 97.56 104 LEU A O 1
ATOM 823 N N . SER A 1 105 ? -2.590 1.027 -17.888 1.00 96.88 105 SER A N 1
ATOM 824 C CA . SER A 1 105 ? -3.184 -0.158 -18.492 1.00 96.88 105 SER A CA 1
ATOM 825 C C . SER A 1 105 ? -4.070 -0.928 -17.507 1.00 96.88 105 SER A C 1
ATOM 827 O O . SER A 1 105 ? -3.734 -1.089 -16.324 1.00 96.88 105 SER A O 1
ATOM 829 N N . VAL A 1 106 ? -5.209 -1.416 -18.002 1.00 94.50 106 VAL A N 1
ATOM 830 C CA . VAL A 1 106 ? -6.161 -2.245 -17.239 1.00 94.50 106 VAL A CA 1
ATOM 831 C C . VAL A 1 106 ? -6.024 -3.742 -17.526 1.00 94.50 106 VAL A C 1
ATOM 833 O O . VAL A 1 106 ? -6.519 -4.560 -16.754 1.00 94.50 106 VAL A O 1
ATOM 836 N N . ASN A 1 107 ? -5.309 -4.117 -18.588 1.00 93.88 107 ASN A N 1
ATOM 837 C CA . ASN A 1 107 ? -5.128 -5.495 -19.034 1.00 93.88 107 ASN A CA 1
ATOM 838 C C . ASN A 1 107 ? -3.671 -5.970 -18.866 1.00 93.88 107 ASN A C 1
ATOM 840 O O . ASN A 1 107 ? -2.743 -5.165 -18.907 1.00 93.88 107 ASN A O 1
ATOM 844 N N . PRO A 1 108 ? -3.420 -7.280 -18.692 1.00 95.25 108 PRO A N 1
ATOM 845 C CA . PRO A 1 108 ? -2.069 -7.823 -18.767 1.00 95.25 108 PRO A CA 1
ATOM 846 C C . PRO A 1 108 ? -1.389 -7.549 -20.103 1.00 95.25 108 PRO A C 1
ATOM 848 O O . PRO A 1 108 ? -2.027 -7.615 -21.151 1.00 95.25 108 PRO A O 1
ATOM 851 N N . LEU A 1 109 ? -0.076 -7.328 -20.064 1.00 95.94 109 LEU A N 1
ATOM 852 C CA . LEU A 1 109 ? 0.714 -6.981 -21.246 1.00 95.94 109 LEU A CA 1
ATOM 853 C C . LEU A 1 109 ? 1.851 -7.971 -21.457 1.00 95.94 109 LEU A C 1
ATOM 855 O O . LEU A 1 109 ? 2.453 -8.448 -20.491 1.00 95.94 109 LEU A O 1
ATOM 859 N N . ALA A 1 110 ? 2.176 -8.228 -22.722 1.00 96.62 110 ALA A N 1
ATOM 860 C CA . ALA A 1 110 ? 3.430 -8.852 -23.112 1.00 96.62 110 ALA A CA 1
ATOM 861 C C . ALA A 1 110 ? 4.459 -7.766 -23.448 1.00 96.62 110 ALA A C 1
ATOM 863 O O . ALA A 1 110 ? 4.184 -6.814 -24.183 1.00 96.62 110 ALA A O 1
ATOM 864 N N . LEU A 1 111 ? 5.655 -7.925 -22.898 1.00 97.06 111 LEU A N 1
ATOM 865 C CA . LEU A 1 111 ? 6.764 -6.991 -22.991 1.00 97.06 111 LEU A CA 1
ATOM 866 C C . LEU A 1 111 ? 7.995 -7.704 -23.544 1.00 97.06 111 LEU A C 1
ATOM 868 O O . LEU A 1 111 ? 8.278 -8.844 -23.176 1.00 97.06 111 LEU A O 1
ATOM 872 N N . GLY A 1 112 ? 8.732 -7.020 -24.407 1.00 96.94 112 GLY A N 1
ATOM 873 C CA . GLY A 1 112 ? 10.059 -7.405 -24.851 1.00 96.94 112 GLY A CA 1
ATOM 874 C C . GLY A 1 112 ? 11.064 -6.793 -23.894 1.00 96.94 112 GLY A C 1
ATOM 875 O O . GLY A 1 112 ? 11.010 -5.595 -23.613 1.00 96.94 112 GLY A O 1
ATOM 876 N N . VAL A 1 113 ? 11.946 -7.620 -23.347 1.00 96.56 113 VAL A N 1
ATOM 877 C CA . VAL A 1 113 ? 12.938 -7.187 -22.369 1.00 96.56 113 VAL A CA 1
ATOM 878 C C . VAL A 1 113 ? 14.301 -7.704 -22.797 1.00 96.56 113 VAL A C 1
ATOM 880 O O . VAL A 1 113 ? 14.463 -8.900 -23.026 1.00 96.56 113 VAL A O 1
ATOM 883 N N . GLU A 1 114 ? 15.289 -6.818 -22.891 1.00 95.94 114 GLU A N 1
ATOM 884 C CA . GLU A 1 114 ? 16.669 -7.207 -23.181 1.00 95.94 114 GLU A CA 1
ATOM 885 C C . GLU A 1 114 ? 17.482 -7.218 -21.880 1.00 95.94 114 GLU A C 1
ATOM 887 O O . GLU A 1 114 ? 17.715 -6.174 -21.267 1.00 95.94 114 GLU A O 1
ATOM 892 N N . GLY A 1 115 ? 17.925 -8.391 -21.427 1.00 93.38 115 GLY A N 1
ATOM 893 C CA . GLY A 1 115 ? 18.580 -8.522 -20.124 1.00 93.38 115 GLY A CA 1
ATOM 894 C C . GLY A 1 115 ? 19.450 -9.768 -19.974 1.00 93.38 115 GLY A C 1
ATOM 895 O O . GLY A 1 115 ? 19.560 -10.568 -20.904 1.00 93.38 115 GLY A O 1
ATOM 896 N N . PRO A 1 116 ? 20.106 -9.933 -18.815 1.00 93.00 116 PRO A N 1
ATOM 897 C CA . PRO A 1 116 ? 20.924 -11.103 -18.528 1.00 93.00 116 PRO A CA 1
ATOM 898 C C . PRO A 1 116 ? 20.053 -12.339 -18.265 1.00 93.00 116 PRO A C 1
ATOM 900 O O . PRO A 1 116 ? 18.831 -12.259 -18.133 1.00 93.00 116 PRO A O 1
ATOM 903 N N . THR A 1 117 ? 20.698 -13.495 -18.109 1.00 90.56 117 THR A N 1
ATOM 904 C CA . THR A 1 117 ? 20.042 -14.703 -17.593 1.00 90.56 117 THR A CA 1
ATOM 905 C C . THR A 1 117 ? 19.391 -14.436 -16.233 1.00 90.56 117 THR A C 1
ATOM 907 O O . THR A 1 117 ? 19.978 -13.792 -15.360 1.00 90.56 117 THR A O 1
ATOM 910 N N . LEU A 1 118 ? 18.178 -14.959 -16.036 1.00 93.19 118 LEU A N 1
ATOM 911 C CA . LEU A 1 118 ? 17.428 -14.749 -14.802 1.00 93.19 118 LEU A CA 1
ATOM 912 C C . LEU A 1 118 ? 18.092 -15.435 -13.600 1.00 93.19 118 LEU A C 1
ATOM 914 O O . LEU A 1 118 ? 18.461 -16.610 -13.689 1.00 93.19 118 LEU A O 1
ATOM 918 N N . PRO A 1 119 ? 18.177 -14.757 -12.442 1.00 93.31 119 PRO A N 1
ATOM 919 C CA . PRO A 1 119 ? 18.626 -15.390 -11.213 1.00 93.31 119 PRO A CA 1
ATOM 920 C C . PRO A 1 119 ? 17.580 -16.398 -10.698 1.00 93.31 119 PRO A C 1
ATOM 922 O O . PRO A 1 119 ? 16.397 -16.319 -11.061 1.00 93.31 119 PRO A O 1
ATOM 925 N N . PRO A 1 120 ? 17.972 -17.321 -9.797 1.00 92.94 120 PRO A N 1
ATOM 926 C CA . PRO A 1 120 ? 17.040 -18.249 -9.166 1.00 92.94 120 PRO A CA 1
ATOM 927 C C . PRO A 1 120 ? 15.871 -17.521 -8.496 1.00 92.94 120 PRO A C 1
ATOM 929 O O . PRO A 1 120 ? 16.069 -16.533 -7.782 1.00 92.94 120 PRO A O 1
ATOM 932 N N . ARG A 1 121 ? 14.651 -18.038 -8.687 1.00 92.12 121 ARG A N 1
ATOM 933 C CA . ARG A 1 121 ? 13.442 -17.488 -8.059 1.00 92.12 121 ARG A CA 1
ATOM 934 C C . ARG A 1 121 ? 13.540 -17.609 -6.543 1.00 92.12 121 ARG A C 1
ATOM 936 O O . ARG A 1 121 ? 13.534 -18.712 -6.000 1.00 92.12 121 ARG A O 1
ATOM 943 N N . ARG A 1 122 ? 13.610 -16.471 -5.857 1.00 92.50 122 ARG A N 1
ATOM 944 C CA . ARG A 1 122 ? 13.600 -16.374 -4.393 1.00 92.50 122 ARG A CA 1
ATOM 945 C C . ARG A 1 122 ? 12.851 -15.116 -4.000 1.00 92.50 122 ARG A C 1
ATOM 947 O O . ARG A 1 122 ? 13.108 -14.058 -4.563 1.00 92.50 122 ARG A O 1
ATOM 954 N N . LEU A 1 123 ? 11.945 -15.238 -3.036 1.00 92.81 123 LEU A N 1
ATOM 955 C CA . LEU A 1 123 ? 11.216 -14.078 -2.540 1.00 92.81 123 LEU A CA 1
ATOM 956 C C . LEU A 1 123 ? 12.172 -13.148 -1.798 1.00 92.81 123 LEU A C 1
ATOM 958 O O . LEU A 1 123 ? 12.912 -13.577 -0.914 1.00 92.81 123 LEU A O 1
ATOM 962 N N . GLN A 1 124 ? 12.136 -11.878 -2.171 1.00 91.56 124 GLN A N 1
ATOM 963 C CA . GLN A 1 124 ? 12.813 -10.792 -1.487 1.00 91.56 124 GLN A CA 1
ATOM 964 C C . GLN A 1 124 ? 11.750 -9.860 -0.921 1.00 91.56 124 GLN A C 1
ATOM 966 O O . GLN A 1 124 ? 10.858 -9.419 -1.646 1.00 91.56 124 GLN A O 1
ATOM 971 N N . SER A 1 125 ? 11.848 -9.587 0.378 1.00 85.94 125 SER A N 1
ATOM 972 C CA . SER A 1 125 ? 11.019 -8.581 1.031 1.00 85.94 125 SER A CA 1
ATOM 973 C C . SER A 1 125 ? 11.637 -7.197 0.841 1.00 85.94 125 SER A C 1
ATOM 975 O O . SER A 1 125 ? 12.862 -7.042 0.841 1.00 85.94 125 SER A O 1
ATOM 977 N N . GLN A 1 126 ? 10.781 -6.197 0.667 1.00 84.62 126 GLN A N 1
ATOM 978 C CA . GLN A 1 126 ? 11.139 -4.785 0.660 1.00 84.62 126 GLN A CA 1
ATOM 979 C C . GLN A 1 126 ? 10.210 -4.072 1.640 1.00 84.62 126 GLN A C 1
ATOM 981 O O . GLN A 1 126 ? 9.026 -4.393 1.718 1.00 84.62 126 GLN A O 1
ATOM 986 N N . ALA A 1 127 ? 10.745 -3.116 2.399 1.00 81.12 127 ALA A N 1
ATOM 987 C CA . ALA A 1 127 ? 9.950 -2.379 3.374 1.00 81.12 127 ALA A CA 1
ATOM 988 C C . ALA A 1 127 ? 8.730 -1.731 2.695 1.00 81.12 127 ALA A C 1
ATOM 990 O O . ALA A 1 127 ? 8.874 -1.026 1.696 1.00 81.12 127 ALA A O 1
ATOM 991 N N . GLY A 1 128 ? 7.542 -2.036 3.223 1.00 83.81 128 GLY A N 1
ATOM 992 C CA . GLY A 1 128 ? 6.245 -1.542 2.754 1.00 83.81 128 GLY A CA 1
ATOM 993 C C . GLY A 1 128 ? 5.843 -1.897 1.329 1.00 83.81 128 GLY A C 1
ATOM 994 O O . GLY A 1 128 ? 4.948 -1.264 0.786 1.00 83.81 128 GLY A O 1
ATOM 995 N N . LEU A 1 129 ? 6.458 -2.919 0.736 1.00 91.12 129 LEU A N 1
ATOM 996 C CA . LEU A 1 129 ? 6.039 -3.476 -0.544 1.00 91.12 129 LEU A CA 1
ATOM 997 C C . LEU A 1 129 ? 5.823 -4.982 -0.424 1.00 91.12 129 LEU A C 1
ATOM 999 O O . LEU A 1 129 ? 6.402 -5.660 0.424 1.00 91.12 129 LEU A O 1
ATOM 1003 N N . LEU A 1 130 ? 4.996 -5.507 -1.320 1.00 92.81 130 LEU A N 1
ATOM 1004 C CA . LEU A 1 130 ? 4.759 -6.938 -1.442 1.00 92.81 130 LEU A CA 1
ATOM 1005 C C . LEU A 1 130 ? 6.018 -7.668 -1.930 1.00 92.81 130 LEU A C 1
ATOM 1007 O O . LEU A 1 130 ? 6.736 -7.149 -2.793 1.00 92.81 130 LEU A O 1
ATOM 1011 N N . PRO A 1 131 ? 6.268 -8.900 -1.457 1.00 93.56 131 PRO A N 1
ATOM 1012 C CA . PRO A 1 131 ? 7.473 -9.628 -1.805 1.00 93.56 131 PRO A CA 1
ATOM 1013 C C . PRO A 1 131 ? 7.435 -10.014 -3.282 1.00 93.56 131 PRO A C 1
ATOM 1015 O O . PRO A 1 131 ? 6.367 -10.194 -3.874 1.00 93.56 131 PRO A O 1
ATOM 1018 N N . THR A 1 132 ? 8.607 -10.121 -3.895 1.00 94.31 132 THR A N 1
ATOM 1019 C CA . THR A 1 132 ? 8.762 -10.453 -5.320 1.00 94.31 132 THR A CA 1
ATOM 1020 C C . THR A 1 132 ? 10.023 -11.273 -5.541 1.00 94.31 132 THR A C 1
ATOM 1022 O O . THR A 1 132 ? 10.875 -11.372 -4.654 1.00 94.31 132 THR A O 1
ATOM 1025 N N . SER A 1 133 ? 10.151 -11.879 -6.720 1.00 95.81 133 SER A N 1
ATOM 1026 C CA . SER A 1 133 ? 11.424 -12.449 -7.160 1.00 95.81 133 SER A CA 1
ATOM 1027 C C . SER A 1 133 ? 12.494 -11.362 -7.359 1.00 95.81 133 SER A C 1
ATOM 1029 O O . SER A 1 133 ? 12.185 -10.163 -7.365 1.00 95.81 133 SER A O 1
ATOM 1031 N N . PRO A 1 134 ? 13.780 -11.746 -7.478 1.00 95.19 134 PRO A N 1
ATOM 1032 C CA . PRO A 1 134 ? 14.872 -10.785 -7.476 1.00 95.19 134 PRO A CA 1
ATOM 1033 C C . PRO A 1 134 ? 14.770 -9.754 -8.600 1.00 95.19 134 PRO A C 1
ATOM 1035 O O . PRO A 1 134 ? 14.172 -9.997 -9.652 1.00 95.19 134 PRO A O 1
ATOM 1038 N N . ARG A 1 135 ? 15.405 -8.600 -8.384 1.00 95.44 135 ARG A N 1
ATOM 1039 C CA . ARG A 1 135 ? 15.582 -7.611 -9.449 1.00 95.44 135 ARG A CA 1
ATOM 1040 C C . ARG A 1 135 ? 16.501 -8.130 -10.547 1.00 95.44 135 ARG A C 1
ATOM 1042 O O . ARG A 1 135 ? 17.507 -8.782 -10.264 1.00 95.44 135 ARG A O 1
ATOM 1049 N N . VAL A 1 136 ? 16.176 -7.766 -11.778 1.00 96.44 136 VAL A N 1
ATOM 1050 C CA . VAL A 1 136 ? 16.955 -8.032 -12.984 1.00 96.44 136 VAL A CA 1
ATOM 1051 C C . VAL A 1 136 ? 17.169 -6.695 -13.673 1.00 96.44 136 VAL A C 1
ATOM 1053 O O . VAL A 1 136 ? 16.204 -6.028 -14.044 1.00 96.44 136 VAL A O 1
ATOM 1056 N N . GLN A 1 137 ? 18.428 -6.279 -13.800 1.00 95.94 137 GLN A N 1
ATOM 1057 C CA . GLN A 1 137 ? 18.757 -5.050 -14.509 1.00 95.94 137 GLN A CA 1
ATOM 1058 C C . GLN A 1 137 ? 18.741 -5.315 -16.013 1.00 95.94 137 GLN A C 1
ATOM 1060 O O . GLN A 1 137 ? 19.438 -6.208 -16.492 1.00 95.94 137 GLN A O 1
ATOM 1065 N N . VAL A 1 138 ? 17.936 -4.546 -16.738 1.00 96.38 138 VAL A N 1
ATOM 1066 C CA . VAL A 1 138 ? 17.678 -4.726 -18.170 1.00 96.38 138 VAL A CA 1
ATOM 1067 C C . VAL A 1 138 ? 18.146 -3.504 -18.951 1.00 96.38 138 VAL A C 1
ATOM 1069 O O . VAL A 1 138 ? 18.300 -2.417 -18.390 1.00 96.38 138 VAL A O 1
ATOM 1072 N N . LYS A 1 139 ? 18.399 -3.686 -20.246 1.00 94.69 139 LYS A N 1
ATOM 1073 C CA . LYS A 1 139 ? 18.771 -2.612 -21.172 1.00 94.69 139 LYS A CA 1
ATOM 1074 C C . LYS A 1 139 ? 17.545 -1.884 -21.721 1.00 94.69 139 LYS A C 1
ATOM 1076 O O . LYS A 1 139 ? 17.568 -0.660 -21.818 1.00 94.69 139 LYS A O 1
ATOM 1081 N N . SER A 1 140 ? 16.479 -2.616 -22.037 1.00 95.12 140 SER A N 1
ATOM 1082 C CA . SER A 1 140 ? 15.244 -2.072 -22.609 1.00 95.12 140 SER A CA 1
ATOM 1083 C C . SER A 1 140 ? 14.003 -2.800 -22.091 1.00 95.12 140 SER A C 1
ATOM 1085 O O . SER A 1 140 ? 14.072 -3.948 -21.643 1.00 95.12 140 SER A O 1
ATOM 1087 N N . ILE A 1 141 ? 12.872 -2.093 -22.136 1.00 97.06 141 ILE A N 1
ATOM 1088 C CA . ILE A 1 141 ? 11.525 -2.615 -21.893 1.00 97.06 141 ILE A CA 1
ATOM 1089 C C . ILE A 1 141 ? 10.636 -2.023 -22.985 1.00 97.06 141 ILE A C 1
ATOM 1091 O O . ILE A 1 141 ? 10.468 -0.802 -23.048 1.00 97.06 141 ILE A O 1
ATOM 1095 N N . ASP A 1 142 ? 10.066 -2.883 -23.819 1.00 96.38 142 ASP A N 1
ATOM 1096 C CA . ASP A 1 142 ? 9.256 -2.503 -24.970 1.00 96.38 142 ASP A CA 1
ATOM 1097 C C . ASP A 1 142 ? 7.907 -3.227 -24.955 1.00 96.38 142 ASP A C 1
ATOM 1099 O O . ASP A 1 142 ? 7.813 -4.387 -24.559 1.00 96.38 142 ASP A O 1
ATOM 1103 N N . LEU A 1 143 ? 6.845 -2.540 -25.375 1.00 96.81 143 LEU A N 1
ATOM 1104 C CA . LEU A 1 143 ? 5.510 -3.131 -25.492 1.00 96.81 143 LEU A CA 1
ATOM 1105 C C . LEU A 1 143 ? 5.464 -4.050 -26.718 1.00 96.81 143 LEU A C 1
ATOM 1107 O O . LEU A 1 143 ? 5.747 -3.601 -27.825 1.00 96.81 143 LEU A O 1
ATOM 1111 N N . LEU A 1 144 ? 5.086 -5.316 -26.525 1.00 96.25 144 LEU A N 1
ATOM 1112 C CA . LEU A 1 144 ? 4.781 -6.244 -27.626 1.00 96.25 144 LEU A CA 1
ATOM 1113 C C . LEU A 1 144 ? 3.279 -6.306 -27.917 1.00 96.25 144 LEU A C 1
ATOM 1115 O O . LEU A 1 144 ? 2.873 -6.700 -29.005 1.00 96.25 144 LEU A O 1
ATOM 1119 N N . THR A 1 145 ? 2.457 -5.928 -26.938 1.00 94.06 145 THR A N 1
ATOM 1120 C CA . THR A 1 145 ? 0.998 -5.835 -27.042 1.00 94.06 145 THR A CA 1
ATOM 1121 C C . THR A 1 145 ? 0.546 -4.413 -26.750 1.00 94.06 145 THR A C 1
ATOM 1123 O O . THR A 1 145 ? 1.069 -3.789 -25.822 1.00 94.06 145 THR A O 1
ATOM 1126 N N . GLU A 1 146 ? -0.448 -3.923 -27.491 1.00 94.56 146 GLU A N 1
ATOM 1127 C CA . GLU A 1 146 ? -1.032 -2.605 -27.232 1.00 94.56 146 GLU A CA 1
ATOM 1128 C C . GLU A 1 146 ? -1.796 -2.615 -25.893 1.00 94.56 146 GLU A C 1
ATOM 1130 O O . GLU A 1 146 ? -2.623 -3.508 -25.670 1.00 94.56 146 GLU A O 1
ATOM 1135 N N . PRO A 1 147 ? -1.519 -1.666 -24.982 1.00 95.38 147 PRO A N 1
ATOM 1136 C CA . PRO A 1 147 ? -2.232 -1.572 -23.721 1.00 95.38 147 PRO A CA 1
ATOM 1137 C C . PRO A 1 147 ? -3.644 -1.024 -23.897 1.00 95.38 147 PRO A C 1
ATOM 1139 O O . PRO A 1 147 ? -3.861 -0.019 -24.570 1.00 95.38 147 PRO A O 1
ATOM 1142 N N . GLU A 1 148 ? -4.595 -1.633 -23.199 1.00 96.62 148 GLU A N 1
ATOM 1143 C CA . GLU A 1 148 ? -5.913 -1.049 -22.992 1.00 96.62 148 GLU A CA 1
ATOM 1144 C C . GLU A 1 148 ? -5.797 0.002 -21.886 1.00 96.62 148 GLU A C 1
ATOM 1146 O O . GLU A 1 148 ? -5.546 -0.324 -20.723 1.00 96.62 148 GLU A O 1
ATOM 1151 N N . ILE A 1 149 ? -5.897 1.274 -22.267 1.00 96.50 149 ILE A N 1
ATOM 1152 C CA . ILE A 1 149 ? -5.713 2.417 -21.371 1.00 96.50 149 ILE A CA 1
ATOM 1153 C C . ILE A 1 149 ? -7.055 2.802 -20.760 1.00 96.50 149 ILE A C 1
ATOM 1155 O O . ILE A 1 149 ? -8.041 2.999 -21.470 1.00 96.50 149 ILE A O 1
ATOM 1159 N N . SER A 1 150 ? -7.084 2.977 -19.438 1.00 96.00 150 SER A N 1
ATOM 1160 C CA . SER A 1 150 ? -8.286 3.493 -18.794 1.00 96.00 150 SER A CA 1
ATOM 1161 C C . SER A 1 150 ? -8.536 4.959 -19.153 1.00 96.00 150 SER A C 1
ATOM 1163 O O . SER A 1 150 ? -7.746 5.840 -18.804 1.00 96.00 150 SER A O 1
ATOM 1165 N N . THR A 1 151 ? -9.684 5.231 -19.774 1.00 96.62 151 THR A N 1
ATOM 1166 C CA . THR A 1 151 ? -10.098 6.576 -20.210 1.00 96.62 151 THR A CA 1
ATOM 1167 C C . THR A 1 151 ? -10.214 7.567 -19.052 1.00 96.62 151 THR A C 1
ATOM 1169 O O . THR A 1 151 ? -9.885 8.745 -19.198 1.00 96.62 151 THR A O 1
ATOM 1172 N N . VAL A 1 152 ? -10.651 7.100 -17.879 1.00 97.56 152 VAL A N 1
ATOM 1173 C CA . VAL A 1 152 ? -10.770 7.924 -16.669 1.00 97.56 152 VAL A CA 1
ATOM 1174 C C . VAL A 1 152 ? -9.387 8.329 -16.158 1.00 97.56 152 VAL A C 1
ATOM 1176 O O . VAL A 1 152 ? -9.138 9.518 -15.948 1.00 97.56 152 VAL A O 1
ATOM 1179 N N . ALA A 1 153 ? -8.470 7.367 -16.003 1.00 97.25 153 ALA A N 1
ATOM 1180 C CA . ALA A 1 153 ? -7.115 7.651 -15.538 1.00 97.25 153 ALA A CA 1
ATOM 1181 C C . ALA A 1 153 ? -6.353 8.522 -16.541 1.00 97.25 153 ALA A C 1
ATOM 1183 O O . ALA A 1 153 ? -5.685 9.478 -16.148 1.00 97.25 153 ALA A O 1
ATOM 1184 N N . GLU A 1 154 ? -6.492 8.253 -17.837 1.00 97.50 154 GLU A N 1
ATOM 1185 C CA . GLU A 1 154 ? -5.909 9.083 -18.888 1.00 97.50 154 GLU A CA 1
ATOM 1186 C C . GLU A 1 154 ? -6.411 10.530 -18.796 1.00 97.50 154 GLU A C 1
ATOM 1188 O O . GLU A 1 154 ? -5.608 11.461 -18.717 1.00 97.50 154 GLU A O 1
ATOM 1193 N N . ARG A 1 155 ? -7.730 10.735 -18.696 1.00 97.94 155 ARG A N 1
ATOM 1194 C CA . ARG A 1 155 ? -8.309 12.077 -18.572 1.00 97.94 155 ARG A CA 1
ATOM 1195 C C . ARG A 1 155 ? -7.797 12.809 -17.333 1.00 97.94 155 ARG A C 1
ATOM 1197 O O . ARG A 1 155 ? -7.407 13.968 -17.441 1.00 97.94 155 ARG A O 1
ATOM 1204 N N . ILE A 1 156 ? -7.789 12.160 -16.166 1.00 97.62 156 ILE A N 1
ATOM 1205 C CA . ILE A 1 156 ? -7.327 12.772 -14.907 1.00 97.62 156 ILE A CA 1
ATOM 1206 C C . ILE A 1 156 ? -5.840 13.131 -14.995 1.00 97.62 156 ILE A C 1
ATOM 1208 O O . ILE A 1 156 ? -5.443 14.228 -14.608 1.00 97.62 156 ILE A O 1
ATOM 1212 N N . THR A 1 157 ? -5.015 12.241 -15.546 1.00 96.44 157 THR A N 1
ATOM 1213 C CA . THR A 1 157 ? -3.565 12.462 -15.654 1.00 96.44 157 THR A CA 1
ATOM 1214 C C . THR A 1 157 ? -3.194 13.528 -16.685 1.00 96.44 157 THR A C 1
ATOM 1216 O O . THR A 1 157 ? -2.134 14.142 -16.568 1.00 96.44 157 THR A O 1
ATOM 1219 N N . GLN A 1 158 ? -4.062 13.847 -17.647 1.00 96.69 158 GLN A N 1
ATOM 1220 C CA . GLN A 1 158 ? -3.871 14.992 -18.546 1.00 96.69 158 GLN A CA 1
ATOM 1221 C C . GLN A 1 158 ? -4.141 16.347 -17.865 1.00 96.69 158 GLN A C 1
ATOM 1223 O O . GLN A 1 158 ? -3.580 17.363 -18.280 1.00 96.69 158 GLN A O 1
ATOM 1228 N N . MET A 1 159 ? -4.931 16.387 -16.787 1.00 96.44 159 MET A N 1
ATOM 1229 C CA . MET A 1 159 ? -5.263 17.636 -16.089 1.00 96.44 159 MET A CA 1
ATOM 1230 C C . MET A 1 159 ? -4.049 18.234 -15.362 1.00 96.44 159 MET A C 1
ATOM 1232 O O . MET A 1 159 ? -3.261 17.519 -14.739 1.00 96.44 159 MET A O 1
ATOM 1236 N N . ASP A 1 160 ? -3.915 19.564 -15.379 1.00 97.06 160 ASP A N 1
ATOM 1237 C CA . ASP A 1 160 ? -2.936 20.280 -14.551 1.00 97.06 160 ASP A CA 1
ATOM 1238 C C . ASP A 1 160 ? -3.531 20.596 -13.168 1.00 97.06 160 ASP A C 1
ATOM 1240 O O . ASP A 1 160 ? -3.918 21.725 -12.864 1.00 97.06 160 ASP A O 1
ATOM 1244 N N . ILE A 1 161 ? -3.638 19.580 -12.313 1.00 97.38 161 ILE A N 1
ATOM 1245 C CA . ILE A 1 161 ? -4.220 19.680 -10.963 1.00 97.38 161 ILE A CA 1
ATOM 1246 C C . ILE A 1 161 ? -3.230 19.215 -9.886 1.00 97.38 161 ILE A C 1
ATOM 1248 O O . ILE A 1 161 ? -2.293 18.472 -10.191 1.00 97.38 161 ILE A O 1
ATOM 1252 N N . PRO A 1 162 ? -3.394 19.639 -8.617 1.00 97.56 162 PRO A N 1
ATOM 1253 C CA . PRO A 1 162 ? -2.627 19.083 -7.504 1.00 97.56 162 PRO A CA 1
ATOM 1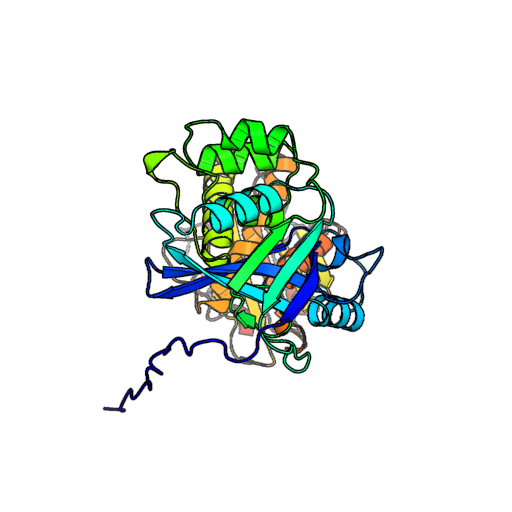254 C C . PRO A 1 162 ? -2.751 17.555 -7.432 1.00 97.56 162 PRO A C 1
ATOM 1256 O O . PRO A 1 162 ? -3.798 16.996 -7.756 1.00 97.56 162 PRO A O 1
ATOM 1259 N N . ALA A 1 163 ? -1.693 16.877 -6.974 1.00 97.25 163 ALA A N 1
ATOM 1260 C CA . ALA A 1 163 ? -1.678 15.413 -6.914 1.00 97.25 163 ALA A CA 1
ATOM 1261 C C . ALA A 1 163 ? -2.797 14.884 -6.011 1.00 97.25 163 ALA A C 1
ATOM 1263 O O . ALA A 1 163 ? -3.466 13.931 -6.386 1.00 97.25 163 ALA A O 1
ATOM 1264 N N . ALA A 1 164 ? -3.048 15.567 -4.889 1.00 97.31 164 ALA A N 1
ATOM 1265 C CA . ALA A 1 164 ? -4.110 15.234 -3.947 1.00 97.31 164 ALA A CA 1
ATOM 1266 C C . ALA A 1 164 ? -5.505 15.196 -4.589 1.00 97.31 164 ALA A C 1
ATOM 1268 O O . ALA A 1 164 ? -6.269 14.265 -4.359 1.00 97.31 164 ALA A O 1
ATOM 1269 N N . GLU A 1 165 ? -5.812 16.168 -5.449 1.00 97.75 165 GLU A N 1
ATOM 1270 C CA . GLU A 1 165 ? -7.088 16.217 -6.169 1.00 97.75 165 GLU A CA 1
ATOM 1271 C C . GLU A 1 165 ? -7.186 15.094 -7.211 1.00 97.75 165 GLU A C 1
ATOM 1273 O O . GLU A 1 165 ? -8.226 14.456 -7.343 1.00 97.75 165 GLU A O 1
ATOM 1278 N N . GLY A 1 166 ? -6.096 14.800 -7.929 1.00 98.12 166 GLY A N 1
ATOM 1279 C CA . GLY A 1 166 ? -6.059 13.678 -8.872 1.00 98.12 166 GLY A CA 1
ATOM 1280 C C . GLY A 1 166 ? -6.210 12.316 -8.187 1.00 98.12 166 GLY A C 1
ATOM 1281 O O . GLY A 1 166 ? -6.935 11.462 -8.687 1.00 98.12 166 GLY A O 1
ATOM 1282 N N . ILE A 1 167 ? -5.561 12.135 -7.033 1.00 98.50 167 ILE A N 1
ATOM 1283 C CA . ILE A 1 167 ? -5.678 10.946 -6.177 1.00 98.50 167 ILE A CA 1
ATOM 1284 C C . ILE A 1 167 ? -7.129 10.754 -5.741 1.00 98.50 167 ILE A C 1
ATOM 1286 O O . ILE A 1 167 ? -7.678 9.672 -5.923 1.00 98.50 167 ILE A O 1
ATOM 1290 N N . TRP A 1 168 ? -7.752 11.810 -5.215 1.00 98.06 168 TRP A N 1
ATOM 1291 C CA . TRP A 1 168 ? -9.131 11.747 -4.749 1.00 98.06 168 TRP A CA 1
ATOM 1292 C C . TRP A 1 168 ? -10.103 11.365 -5.866 1.00 98.06 168 TRP A C 1
ATOM 1294 O O . TRP A 1 168 ? -10.857 10.410 -5.723 1.00 98.06 168 TRP A O 1
ATOM 1304 N N . ARG A 1 169 ? -10.010 12.029 -7.026 1.00 98.12 169 ARG A N 1
ATOM 1305 C CA . ARG A 1 169 ? -10.858 11.707 -8.182 1.00 98.12 169 ARG A CA 1
ATOM 1306 C C . ARG A 1 169 ? -10.696 10.266 -8.639 1.00 98.12 169 ARG A C 1
ATOM 1308 O O . ARG A 1 169 ? -11.672 9.660 -9.044 1.00 98.12 169 ARG A O 1
ATOM 1315 N N . LEU A 1 170 ? -9.483 9.711 -8.616 1.00 98.38 170 LEU A N 1
ATOM 1316 C CA . LEU A 1 170 ? -9.295 8.300 -8.959 1.00 98.38 170 LEU A CA 1
ATOM 1317 C C . LEU A 1 170 ? -10.024 7.387 -7.964 1.00 98.38 170 LEU A C 1
ATOM 1319 O O . LEU A 1 170 ? -10.650 6.424 -8.393 1.00 98.38 170 LEU A O 1
ATOM 1323 N N . PHE A 1 171 ? -10.004 7.698 -6.668 1.00 98.00 171 PHE A N 1
ATOM 1324 C CA . PHE A 1 171 ? -10.783 6.938 -5.688 1.00 98.00 171 PHE A CA 1
ATOM 1325 C C . PHE A 1 171 ? -12.299 7.083 -5.878 1.00 98.00 171 PHE A C 1
ATOM 1327 O O . PHE A 1 171 ? -12.994 6.083 -5.730 1.00 98.00 171 PHE A O 1
ATOM 1334 N N . ASP A 1 172 ? -12.800 8.252 -6.298 1.00 96.31 172 ASP A N 1
ATOM 1335 C CA . ASP A 1 172 ? -14.222 8.443 -6.654 1.00 96.31 172 ASP A CA 1
ATOM 1336 C C . ASP A 1 172 ? -14.671 7.557 -7.838 1.00 96.31 172 ASP A C 1
ATOM 1338 O O . ASP A 1 172 ? -15.859 7.292 -8.000 1.00 96.31 172 ASP A O 1
ATOM 1342 N N . TYR A 1 173 ? -13.731 7.098 -8.674 1.00 96.94 173 TYR A N 1
ATOM 1343 C CA . TYR A 1 173 ? -13.968 6.153 -9.775 1.00 96.94 173 TYR A CA 1
ATOM 1344 C C . TYR A 1 173 ? -13.515 4.718 -9.439 1.00 96.94 173 TYR A C 1
ATOM 1346 O O . TYR A 1 173 ? -13.149 3.964 -10.342 1.00 96.94 173 TYR A O 1
ATOM 1354 N N . ASP A 1 174 ? -13.496 4.349 -8.156 1.00 95.25 174 ASP A N 1
ATOM 1355 C CA . ASP A 1 174 ? -13.223 2.992 -7.658 1.00 95.25 174 ASP A CA 1
ATOM 1356 C C . ASP A 1 174 ? -11.835 2.417 -8.002 1.00 95.25 174 ASP A C 1
ATOM 1358 O O . ASP A 1 174 ? -11.628 1.200 -8.001 1.00 95.25 174 ASP A O 1
ATOM 1362 N N . TYR A 1 175 ? -10.836 3.270 -8.249 1.00 97.38 175 TYR A N 1
ATOM 1363 C CA . TYR A 1 175 ? -9.464 2.787 -8.413 1.00 97.38 175 TYR A CA 1
ATOM 1364 C C . TYR A 1 175 ? -8.917 2.251 -7.094 1.00 97.38 175 TYR A C 1
ATOM 1366 O O . TYR A 1 175 ? -9.103 2.836 -6.025 1.00 97.38 175 TYR A O 1
ATOM 1374 N N . THR A 1 176 ? -8.169 1.152 -7.166 1.00 96.12 176 THR A N 1
ATOM 1375 C CA . THR A 1 176 ? -7.538 0.581 -5.976 1.00 96.12 176 THR A CA 1
ATOM 1376 C C . THR A 1 176 ? -6.322 1.392 -5.538 1.00 96.12 176 THR A C 1
ATOM 1378 O O . THR A 1 176 ? -5.705 2.111 -6.330 1.00 96.12 176 THR A O 1
ATOM 1381 N N . LEU A 1 177 ? -5.925 1.247 -4.270 1.00 96.94 177 LEU A N 1
ATOM 1382 C CA . LEU A 1 177 ? -4.731 1.905 -3.734 1.00 96.94 177 LEU A CA 1
ATOM 1383 C C . LEU A 1 177 ? -3.488 1.589 -4.581 1.00 96.94 177 LEU A C 1
ATOM 1385 O O . LEU A 1 177 ? -2.715 2.487 -4.908 1.00 96.94 177 LEU A O 1
ATOM 1389 N N . ASP A 1 178 ? -3.318 0.327 -4.975 1.00 95.31 178 ASP A N 1
ATOM 1390 C CA . ASP A 1 178 ? -2.218 -0.138 -5.820 1.00 95.31 178 ASP A CA 1
ATOM 1391 C C . ASP A 1 178 ? -2.227 0.512 -7.215 1.00 95.31 178 ASP A C 1
ATOM 1393 O O . ASP A 1 178 ? -1.170 0.885 -7.737 1.00 95.31 178 ASP A O 1
ATOM 1397 N N . GLN A 1 179 ? -3.410 0.711 -7.808 1.00 97.12 179 GLN A N 1
ATOM 1398 C CA . GLN A 1 179 ? -3.560 1.397 -9.094 1.00 97.12 179 GLN A CA 1
ATOM 1399 C C . GLN A 1 179 ? -3.233 2.893 -8.991 1.00 97.12 179 GLN A C 1
ATOM 1401 O O . GLN A 1 179 ? -2.502 3.428 -9.827 1.00 97.12 179 GLN A O 1
ATOM 1406 N N . VAL A 1 180 ? -3.719 3.581 -7.956 1.00 98.25 180 VAL A N 1
ATOM 1407 C CA . VAL A 1 180 ? -3.411 5.004 -7.755 1.00 98.25 180 VAL A CA 1
ATOM 1408 C C . VAL A 1 180 ? -1.924 5.193 -7.437 1.00 98.25 180 VAL A C 1
ATOM 1410 O O . VAL A 1 180 ? -1.270 6.062 -8.018 1.00 98.25 180 VAL A O 1
ATOM 1413 N N . ALA A 1 181 ? -1.349 4.331 -6.591 1.00 97.62 181 ALA A N 1
ATOM 1414 C CA . ALA A 1 181 ? 0.066 4.364 -6.235 1.00 97.62 181 ALA A CA 1
ATOM 1415 C C . ALA A 1 181 ? 0.976 4.140 -7.450 1.00 97.62 181 ALA A C 1
ATOM 1417 O O . ALA A 1 181 ? 1.939 4.889 -7.615 1.00 97.62 181 ALA A O 1
ATOM 1418 N N . ARG A 1 182 ? 0.679 3.181 -8.344 1.00 97.19 182 ARG A N 1
ATOM 1419 C CA . ARG A 1 182 ? 1.498 2.987 -9.559 1.00 97.19 182 ARG A CA 1
ATOM 1420 C C . ARG A 1 182 ? 1.427 4.185 -10.511 1.00 97.19 182 ARG A C 1
ATOM 1422 O O . ARG A 1 182 ? 2.460 4.550 -11.067 1.00 97.19 182 ARG A O 1
ATOM 1429 N N . ILE A 1 183 ? 0.260 4.826 -10.664 1.00 98.38 183 ILE A N 1
ATOM 1430 C CA . ILE A 1 183 ? 0.084 6.027 -11.506 1.00 98.38 183 ILE A CA 1
ATOM 1431 C C . ILE A 1 183 ? 0.854 7.214 -10.902 1.00 98.38 183 ILE A C 1
ATOM 1433 O O . ILE A 1 183 ? 1.569 7.925 -11.614 1.00 98.38 183 ILE A O 1
ATOM 1437 N N . MET A 1 184 ? 0.773 7.397 -9.581 1.00 98.38 184 MET A N 1
ATOM 1438 C CA . MET A 1 184 ? 1.564 8.393 -8.854 1.00 98.38 184 MET A CA 1
ATOM 1439 C C . MET A 1 184 ? 3.071 8.143 -9.021 1.00 98.38 184 MET A C 1
ATOM 1441 O O . MET A 1 184 ? 3.830 9.069 -9.305 1.00 98.38 184 MET A O 1
ATOM 1445 N N . ALA A 1 185 ? 3.509 6.887 -8.898 1.00 97.81 185 ALA A N 1
ATOM 1446 C CA . ALA A 1 185 ? 4.919 6.511 -8.924 1.00 97.81 185 ALA A CA 1
ATOM 1447 C C . ALA A 1 185 ? 5.597 6.837 -10.266 1.00 97.81 185 ALA A C 1
ATOM 1449 O O . ALA A 1 185 ? 6.741 7.286 -10.271 1.00 97.81 185 ALA A O 1
ATOM 1450 N N . VAL A 1 186 ? 4.903 6.682 -11.400 1.00 98.00 186 VAL A N 1
ATOM 1451 C CA . VAL A 1 186 ? 5.428 7.034 -12.740 1.00 98.00 186 VAL A CA 1
ATOM 1452 C C . VAL A 1 186 ? 5.316 8.530 -13.082 1.00 98.00 186 VAL A C 1
ATOM 1454 O O . VAL A 1 186 ? 5.545 8.934 -14.226 1.00 98.00 186 VAL A O 1
ATOM 1457 N N . GLY A 1 187 ? 4.948 9.362 -12.103 1.00 96.94 187 GLY A N 1
ATOM 1458 C CA . GLY A 1 187 ? 4.874 10.810 -12.256 1.00 96.94 187 GLY A CA 1
ATOM 1459 C C . GLY A 1 187 ? 3.722 11.282 -13.137 1.00 96.94 187 GLY A C 1
ATOM 1460 O O . GLY A 1 187 ? 3.891 12.248 -13.875 1.00 96.94 187 GLY A O 1
ATOM 1461 N N . LEU A 1 188 ? 2.563 10.618 -13.099 1.00 97.75 188 LEU A N 1
ATOM 1462 C CA . LEU A 1 188 ? 1.383 11.042 -13.866 1.00 97.75 188 LEU A CA 1
ATOM 1463 C C . LEU A 1 188 ? 0.405 11.927 -13.074 1.00 97.75 188 LEU A C 1
ATOM 1465 O O . LEU A 1 188 ? -0.464 12.551 -13.679 1.00 97.75 188 LEU A O 1
ATOM 1469 N N . LEU A 1 189 ? 0.554 12.025 -11.749 1.00 97.81 189 LEU A N 1
ATOM 1470 C CA . LEU A 1 189 ? -0.284 12.872 -10.891 1.00 97.81 189 LEU A CA 1
ATOM 1471 C C . LEU A 1 189 ? 0.482 14.098 -10.388 1.00 97.81 189 LEU A C 1
ATOM 1473 O O . LEU A 1 189 ? 1.683 14.043 -10.123 1.00 97.81 189 LEU A O 1
ATOM 1477 N N . GLY A 1 190 ? -0.236 15.212 -10.239 1.00 96.62 190 GLY A N 1
ATOM 1478 C CA . GLY A 1 190 ? 0.310 16.500 -9.815 1.00 96.62 190 GLY A CA 1
ATOM 1479 C C . GLY A 1 190 ? 0.418 17.526 -10.938 1.00 96.62 190 GLY A C 1
ATOM 1480 O O . GLY A 1 190 ? 0.168 17.234 -12.110 1.00 96.62 190 GLY A O 1
ATOM 1481 N N . LYS A 1 191 ? 0.814 18.745 -10.564 1.00 96.75 191 LYS A N 1
ATOM 1482 C CA . LYS A 1 191 ? 1.054 19.844 -11.504 1.00 96.75 191 LYS A CA 1
ATOM 1483 C C . LYS A 1 191 ? 2.147 19.465 -12.497 1.00 96.75 191 LYS A C 1
ATOM 1485 O O . LYS A 1 191 ? 3.168 18.916 -12.081 1.00 96.75 191 LYS A O 1
ATOM 1490 N N . HIS A 1 192 ? 1.957 19.762 -13.784 1.00 93.12 192 HIS A N 1
ATOM 1491 C CA . HIS A 1 192 ? 2.805 19.256 -14.878 1.00 93.12 192 HIS A CA 1
ATOM 1492 C C . HIS A 1 192 ? 4.306 19.475 -14.625 1.00 93.12 192 HIS A C 1
ATOM 1494 O O . HIS A 1 192 ? 5.093 18.538 -14.738 1.00 93.12 192 HIS A O 1
ATOM 1500 N N . GLY A 1 193 ? 4.705 20.671 -14.177 1.00 91.56 193 GLY A N 1
ATOM 1501 C CA . GLY A 1 193 ? 6.110 21.001 -13.881 1.00 91.56 193 GLY A CA 1
ATOM 1502 C C . GLY A 1 193 ? 6.709 20.298 -12.650 1.00 91.56 193 GLY A C 1
ATOM 1503 O O . GLY A 1 193 ? 7.935 20.197 -12.524 1.00 91.56 193 GLY A O 1
ATOM 1504 N N . SER A 1 194 ? 5.867 19.767 -11.763 1.00 92.69 194 SER A N 1
ATOM 1505 C CA . SER A 1 194 ? 6.251 19.142 -10.487 1.00 92.69 194 SER A CA 1
ATOM 1506 C C . SER A 1 194 ? 6.178 17.615 -10.506 1.00 92.69 194 SER A C 1
ATOM 1508 O O . SER A 1 194 ? 6.526 16.980 -9.515 1.00 92.69 194 SER A O 1
ATOM 1510 N N . ARG A 1 195 ? 5.748 17.014 -11.620 1.00 95.19 195 ARG A N 1
ATOM 1511 C CA . ARG A 1 195 ? 5.656 15.560 -11.797 1.00 95.19 195 ARG A CA 1
ATOM 1512 C C . ARG A 1 195 ? 7.030 14.907 -11.828 1.00 95.19 195 ARG A C 1
ATOM 1514 O O . ARG A 1 195 ? 7.920 15.348 -12.553 1.00 95.19 195 ARG A O 1
ATOM 1521 N N . ARG A 1 196 ? 7.218 13.857 -11.035 1.00 95.81 196 ARG A N 1
ATOM 1522 C CA . ARG A 1 196 ? 8.491 13.140 -10.889 1.00 95.81 196 ARG A CA 1
ATOM 1523 C C . ARG A 1 196 ? 8.212 11.651 -10.785 1.00 95.81 196 ARG A C 1
ATOM 1525 O O . ARG A 1 196 ? 7.173 11.274 -10.253 1.00 95.81 196 ARG A O 1
ATOM 1532 N N . PHE A 1 197 ? 9.153 10.819 -11.220 1.00 97.19 197 PHE A N 1
ATOM 1533 C CA . PHE A 1 197 ? 9.122 9.415 -10.819 1.00 97.19 197 PHE A CA 1
ATOM 1534 C C . PHE A 1 197 ? 9.440 9.336 -9.322 1.00 97.19 197 PHE A C 1
ATOM 1536 O O . PHE A 1 197 ? 10.396 9.952 -8.845 1.00 97.19 197 PHE A O 1
ATOM 1543 N N . VAL A 1 198 ? 8.639 8.592 -8.570 1.00 96.00 198 VAL A N 1
ATOM 1544 C CA . VAL A 1 198 ? 8.770 8.452 -7.116 1.00 96.00 198 VAL A CA 1
ATOM 1545 C C . VAL A 1 198 ? 8.924 6.969 -6.789 1.00 96.00 198 VAL A C 1
ATOM 1547 O O . VAL A 1 198 ? 8.210 6.153 -7.374 1.00 96.00 198 VAL A O 1
ATOM 1550 N N . PRO A 1 199 ? 9.836 6.584 -5.872 1.00 95.56 199 PRO A N 1
ATOM 1551 C CA . PRO A 1 199 ? 9.907 5.211 -5.392 1.00 95.56 199 PRO A CA 1
ATOM 1552 C C . PRO A 1 199 ? 8.535 4.709 -4.949 1.00 95.56 199 PRO A C 1
ATOM 1554 O O . PRO A 1 199 ? 7.807 5.427 -4.264 1.00 95.56 199 PRO A O 1
ATOM 1557 N N . LEU A 1 200 ? 8.198 3.472 -5.308 1.00 95.06 200 LEU A N 1
ATOM 1558 C CA . LEU A 1 200 ? 6.834 2.960 -5.179 1.00 95.06 200 LEU A CA 1
ATOM 1559 C C . LEU A 1 200 ? 6.317 3.022 -3.731 1.00 95.06 200 LEU A C 1
ATOM 1561 O O . LEU A 1 200 ? 5.189 3.437 -3.501 1.00 95.06 200 LEU A O 1
ATOM 1565 N N . HIS A 1 201 ? 7.169 2.722 -2.746 1.00 92.62 201 HIS A N 1
ATOM 1566 C CA . HIS A 1 201 ? 6.844 2.887 -1.324 1.00 92.62 201 HIS A CA 1
ATOM 1567 C C . HIS A 1 201 ? 6.439 4.331 -0.969 1.00 92.62 201 HIS A C 1
ATOM 1569 O O . HIS A 1 201 ? 5.465 4.560 -0.259 1.00 92.62 201 HIS A O 1
ATOM 1575 N N . GLY A 1 202 ? 7.175 5.320 -1.486 1.00 94.00 202 GLY A N 1
ATOM 1576 C CA . GLY A 1 202 ? 6.858 6.735 -1.288 1.00 94.00 202 GLY A CA 1
ATOM 1577 C C . GLY A 1 202 ? 5.570 7.152 -1.997 1.00 94.00 202 GLY A C 1
ATOM 1578 O O . GLY A 1 202 ? 4.852 8.004 -1.484 1.00 94.00 202 GLY A O 1
ATOM 1579 N N . ALA A 1 203 ? 5.248 6.528 -3.133 1.00 96.88 203 ALA A N 1
ATOM 1580 C CA . ALA A 1 203 ? 3.982 6.747 -3.820 1.00 96.88 203 ALA A CA 1
ATOM 1581 C C . ALA A 1 203 ? 2.791 6.226 -3.001 1.00 96.88 203 ALA A C 1
ATOM 1583 O O . ALA A 1 203 ? 1.841 6.980 -2.820 1.00 96.88 203 ALA A O 1
ATOM 1584 N N . TYR A 1 204 ? 2.859 5.010 -2.436 1.00 96.94 204 TYR A N 1
ATOM 1585 C CA . TYR A 1 204 ? 1.823 4.520 -1.509 1.00 96.94 204 TYR A CA 1
ATOM 1586 C C . TYR A 1 204 ? 1.624 5.481 -0.343 1.00 96.94 204 TYR A C 1
ATOM 1588 O O . TYR A 1 204 ? 0.496 5.887 -0.082 1.00 96.94 204 TYR A O 1
ATOM 1596 N N . LYS A 1 205 ? 2.717 5.898 0.309 1.00 96.06 205 LYS A N 1
ATOM 1597 C CA . LYS A 1 205 ? 2.631 6.840 1.425 1.00 96.06 205 LYS A CA 1
ATOM 1598 C C . LYS A 1 205 ? 1.975 8.162 1.020 1.00 96.06 205 LYS A C 1
ATOM 1600 O O . LYS A 1 205 ? 1.040 8.594 1.676 1.00 96.06 205 LYS A O 1
ATOM 1605 N N . ALA A 1 206 ? 2.414 8.774 -0.080 1.00 97.12 206 ALA A N 1
ATOM 1606 C CA . ALA A 1 206 ? 1.842 10.033 -0.556 1.00 97.12 206 ALA A CA 1
ATOM 1607 C C . ALA A 1 206 ? 0.345 9.912 -0.891 1.00 97.12 206 ALA A C 1
ATOM 1609 O O . ALA A 1 206 ? -0.421 10.834 -0.620 1.00 97.12 206 ALA A O 1
ATOM 1610 N N . VAL A 1 207 ? -0.071 8.778 -1.465 1.00 98.56 207 VAL A N 1
ATOM 1611 C CA . VAL A 1 207 ? -1.477 8.498 -1.777 1.00 98.56 207 VAL A CA 1
ATOM 1612 C C . VAL A 1 207 ? -2.305 8.334 -0.505 1.00 98.56 207 VAL A C 1
ATOM 1614 O O . VAL A 1 207 ? -3.347 8.975 -0.383 1.00 98.56 207 VAL A O 1
ATOM 1617 N N . ILE A 1 208 ? -1.829 7.531 0.451 1.00 98.31 208 ILE A N 1
ATOM 1618 C CA . ILE A 1 208 ? -2.506 7.304 1.733 1.00 98.31 208 ILE A CA 1
ATOM 1619 C C . ILE A 1 208 ? -2.619 8.608 2.523 1.00 98.31 208 ILE A C 1
ATOM 1621 O O . ILE A 1 208 ? -3.725 8.985 2.895 1.00 98.31 208 ILE A O 1
ATOM 1625 N N . ASP A 1 209 ? -1.508 9.319 2.731 1.00 97.12 209 ASP A N 1
ATOM 1626 C CA . ASP A 1 209 ? -1.481 10.554 3.521 1.00 97.12 209 ASP A CA 1
ATOM 1627 C C . ASP A 1 209 ? -2.429 11.604 2.913 1.00 97.12 209 ASP A C 1
ATOM 1629 O O . ASP A 1 209 ? -3.180 12.268 3.631 1.00 97.12 209 ASP A O 1
ATOM 1633 N N . SER A 1 210 ? -2.445 11.722 1.579 1.00 97.75 210 SER A N 1
ATOM 1634 C CA . SER A 1 210 ? -3.346 12.633 0.870 1.00 97.75 210 SER A CA 1
ATOM 1635 C C . SER A 1 210 ? -4.817 12.245 1.009 1.00 97.75 210 SER A C 1
ATOM 1637 O O . SER A 1 210 ? -5.660 13.132 1.140 1.00 97.75 210 SER A O 1
ATOM 1639 N N . PHE A 1 211 ? -5.134 10.952 0.933 1.00 98.31 211 PHE A N 1
ATOM 1640 C CA . PHE A 1 211 ? -6.499 10.458 1.079 1.00 98.31 211 PHE A CA 1
ATOM 1641 C C . PHE A 1 211 ? -7.001 10.654 2.508 1.00 98.31 211 PHE A C 1
ATOM 1643 O O . PHE A 1 211 ? -8.047 11.260 2.706 1.00 98.31 211 PHE A O 1
ATOM 1650 N N . VAL A 1 212 ? -6.224 10.211 3.500 1.00 97.19 212 VAL A N 1
ATOM 1651 C CA . VAL A 1 212 ? -6.575 10.300 4.924 1.00 97.19 212 VAL A CA 1
ATOM 1652 C C . VAL A 1 212 ? -6.771 11.753 5.350 1.00 97.19 212 VAL A C 1
ATOM 1654 O O . VAL A 1 212 ? -7.777 12.071 5.975 1.00 97.19 212 VAL A O 1
ATOM 1657 N N . SER A 1 213 ? -5.879 12.660 4.938 1.00 95.62 213 SER A N 1
ATOM 1658 C CA . SER A 1 213 ? -6.012 14.088 5.265 1.00 95.62 213 SER A CA 1
ATOM 1659 C C . SER A 1 213 ? -7.329 14.681 4.760 1.00 95.62 213 SER A C 1
ATOM 1661 O O . SER A 1 213 ? -7.975 15.447 5.470 1.00 95.62 213 SER A O 1
ATOM 1663 N N . ARG A 1 214 ? -7.749 14.323 3.539 1.00 96.19 214 ARG A N 1
ATOM 1664 C CA . ARG A 1 214 ? -9.028 14.779 2.982 1.00 96.19 214 ARG A CA 1
ATOM 1665 C C . ARG A 1 214 ? -10.221 14.075 3.630 1.00 96.19 214 ARG A C 1
ATOM 1667 O O . ARG A 1 214 ? -11.199 14.743 3.941 1.00 96.19 214 ARG A O 1
ATOM 1674 N N . ALA A 1 215 ? -10.115 12.775 3.898 1.00 96.69 215 ALA A N 1
ATOM 1675 C CA . ALA A 1 215 ? -11.151 12.000 4.571 1.00 96.69 215 ALA A CA 1
ATOM 1676 C C . ALA A 1 215 ? -11.492 12.575 5.953 1.00 96.69 215 ALA A C 1
ATOM 1678 O O . ALA A 1 215 ? -12.664 12.710 6.280 1.00 96.69 215 ALA A O 1
ATOM 1679 N N . ILE A 1 216 ? -10.486 12.968 6.740 1.00 94.56 216 ILE A N 1
ATOM 1680 C CA . ILE A 1 216 ? -10.686 13.598 8.055 1.00 94.56 216 ILE A CA 1
ATOM 1681 C C . ILE A 1 216 ? -11.477 14.905 7.928 1.00 94.56 216 ILE A C 1
ATOM 1683 O O . ILE A 1 216 ? -12.390 15.142 8.717 1.00 94.56 216 ILE A O 1
ATOM 1687 N N . LEU A 1 217 ? -11.149 15.740 6.933 1.00 94.12 217 LEU A N 1
ATOM 1688 C CA . LEU A 1 217 ? -11.867 16.992 6.684 1.00 94.12 217 LEU A CA 1
ATOM 1689 C C . LEU A 1 217 ? -13.329 16.726 6.319 1.00 94.12 217 LEU A C 1
ATOM 1691 O O . LEU A 1 217 ? -14.216 17.300 6.942 1.00 94.12 217 LEU A O 1
ATOM 1695 N N . GLU A 1 218 ? -13.585 15.820 5.373 1.00 94.69 218 GLU A N 1
ATOM 1696 C CA . GLU A 1 218 ? -14.951 15.485 4.952 1.00 94.69 218 GLU A CA 1
ATOM 1697 C C . GLU A 1 218 ? -15.766 14.832 6.082 1.00 94.69 218 GLU A C 1
ATOM 1699 O O . GLU A 1 218 ? -16.946 15.128 6.246 1.00 94.69 218 GLU A O 1
ATOM 1704 N N . LEU A 1 219 ? -15.140 14.001 6.921 1.00 94.69 219 LEU A N 1
ATOM 1705 C CA . LEU A 1 219 ? -15.802 13.347 8.054 1.00 94.69 219 LEU A CA 1
ATOM 1706 C C . LEU A 1 219 ? -16.040 14.273 9.246 1.00 94.69 219 LEU A C 1
ATOM 1708 O O . LEU A 1 219 ? -16.912 13.977 10.063 1.00 94.69 219 LEU A O 1
ATOM 1712 N N . SER A 1 220 ? -15.308 15.382 9.366 1.00 89.06 220 SER A N 1
ATOM 1713 C CA . SER A 1 220 ? -15.491 16.328 10.475 1.00 89.06 220 SER A CA 1
ATOM 1714 C C . SER A 1 220 ? -16.883 16.975 10.498 1.00 89.06 220 SER A C 1
ATOM 1716 O O . SER A 1 220 ? -17.340 17.403 11.556 1.00 89.06 220 SER A O 1
ATOM 1718 N N . GLU A 1 221 ? -17.574 16.984 9.354 1.00 87.38 221 GLU A N 1
ATOM 1719 C CA . GLU A 1 221 ? -18.931 17.516 9.181 1.00 87.38 221 GLU A CA 1
ATOM 1720 C C . GLU A 1 221 ? -20.018 16.424 9.239 1.00 87.38 221 GLU A C 1
ATOM 1722 O O . GLU A 1 221 ? -21.206 16.719 9.110 1.00 87.38 221 GLU A O 1
ATOM 1727 N N . THR A 1 222 ? -19.631 15.156 9.419 1.00 89.50 222 THR A N 1
ATOM 1728 C CA . THR A 1 222 ? -20.564 14.018 9.435 1.00 89.50 222 THR A CA 1
ATOM 1729 C C . THR A 1 222 ? -21.081 13.698 10.831 1.00 89.50 222 THR A C 1
ATOM 1731 O O . THR A 1 222 ? -20.470 14.040 11.845 1.00 89.50 222 THR A O 1
ATOM 1734 N N . GLU A 1 223 ? -22.209 12.989 10.889 1.00 89.00 223 GLU A N 1
ATOM 1735 C CA . GLU A 1 223 ? -22.756 12.491 12.148 1.00 89.00 223 GLU A CA 1
ATOM 1736 C C . GLU A 1 223 ? -21.788 11.500 12.812 1.00 89.00 223 GLU A C 1
ATOM 1738 O O . GLU A 1 223 ? -21.152 10.670 12.156 1.00 89.00 223 GLU A O 1
ATOM 1743 N N . GLN A 1 224 ? -21.671 11.594 14.135 1.00 88.38 224 GLN A N 1
ATOM 1744 C CA . GLN A 1 224 ? -20.843 10.685 14.923 1.00 88.38 224 GLN A CA 1
ATOM 1745 C C . GLN A 1 224 ? -21.613 9.401 15.241 1.00 88.38 224 GLN A C 1
ATOM 1747 O O . GLN A 1 224 ? -22.833 9.412 15.417 1.00 88.38 224 GLN A O 1
ATOM 1752 N N . ALA A 1 225 ? -20.894 8.287 15.358 1.00 86.12 225 ALA A N 1
ATOM 1753 C CA . ALA A 1 225 ? -21.442 7.052 15.901 1.00 86.12 225 ALA A CA 1
ATOM 1754 C C . ALA A 1 225 ? -21.997 7.282 17.314 1.00 86.12 225 ALA A C 1
ATOM 1756 O O . ALA A 1 225 ? -21.379 7.972 18.122 1.00 86.12 225 ALA A O 1
ATOM 1757 N N . THR A 1 226 ? -23.156 6.695 17.614 1.00 86.19 226 THR A N 1
ATOM 1758 C CA . THR A 1 226 ? -23.817 6.849 18.922 1.00 86.19 226 THR A CA 1
ATOM 1759 C C . THR A 1 226 ? -23.355 5.813 19.935 1.00 86.19 226 THR A C 1
ATOM 1761 O O . THR A 1 226 ? -23.228 6.114 21.119 1.00 86.19 226 THR A O 1
ATOM 1764 N N . ASP A 1 227 ? -23.088 4.597 19.461 1.00 89.38 227 ASP A N 1
ATOM 1765 C CA . ASP A 1 227 ? -22.848 3.432 20.302 1.00 89.38 227 ASP A CA 1
ATOM 1766 C C . ASP A 1 227 ? -21.382 3.003 20.214 1.00 89.38 227 ASP A C 1
ATOM 1768 O O . ASP A 1 227 ? -20.734 3.136 19.172 1.00 89.38 227 ASP A O 1
ATOM 1772 N N . THR A 1 228 ? -20.869 2.426 21.301 1.00 91.75 228 THR A N 1
ATOM 1773 C CA . THR A 1 228 ? -19.590 1.714 21.255 1.00 91.75 228 THR A CA 1
ATOM 1774 C C . THR A 1 228 ? -19.811 0.337 20.643 1.00 91.75 228 THR A C 1
ATOM 1776 O O . THR A 1 228 ? -20.762 -0.369 20.987 1.00 91.75 228 THR A O 1
ATOM 1779 N N . SER A 1 229 ? -18.924 -0.070 19.742 1.00 93.62 229 SER A N 1
ATOM 1780 C CA . SER A 1 229 ? -19.014 -1.375 19.093 1.00 93.62 229 SER A CA 1
ATOM 1781 C C . SER A 1 229 ? -17.656 -2.026 18.909 1.00 93.62 229 SER A C 1
ATOM 1783 O O . SER A 1 229 ? -16.648 -1.340 18.742 1.00 93.62 229 SER A O 1
ATOM 1785 N N . VAL A 1 230 ? -17.650 -3.354 18.879 1.00 94.69 230 VAL A N 1
ATOM 1786 C CA . VAL A 1 230 ? -16.473 -4.168 18.595 1.00 94.69 230 VAL A CA 1
ATOM 1787 C C . VAL A 1 230 ? -16.711 -4.994 17.340 1.00 94.69 230 VAL A C 1
ATOM 1789 O O . VAL A 1 230 ? -17.760 -5.616 17.174 1.00 94.69 230 VAL A O 1
ATOM 1792 N N . GLN A 1 231 ? -15.707 -5.024 16.477 1.00 95.56 231 GLN A N 1
ATOM 1793 C CA . GLN A 1 231 ? -15.627 -5.906 15.321 1.00 95.56 231 GLN A CA 1
ATOM 1794 C C . GLN A 1 231 ? -14.304 -6.656 15.354 1.00 95.56 231 GLN A C 1
ATOM 1796 O O . GLN A 1 231 ? -13.291 -6.124 15.811 1.00 95.56 231 GLN A O 1
ATOM 1801 N N . MET A 1 232 ? -14.300 -7.901 14.889 1.00 93.56 232 MET A N 1
ATOM 1802 C CA . MET A 1 232 ? -13.097 -8.723 14.926 1.00 93.56 232 MET A CA 1
ATOM 1803 C C . MET A 1 232 ? -13.081 -9.755 13.814 1.00 93.56 232 MET A C 1
ATOM 1805 O O . MET A 1 232 ? -14.095 -10.382 13.511 1.00 93.56 232 MET A O 1
ATOM 1809 N N . ALA A 1 233 ? -11.900 -9.979 13.251 1.00 92.12 233 ALA A N 1
ATOM 1810 C CA . ALA A 1 233 ? -11.696 -11.041 12.286 1.00 92.12 233 ALA A CA 1
ATOM 1811 C C . ALA A 1 233 ? -10.264 -11.565 12.313 1.00 92.12 233 ALA A C 1
ATOM 1813 O O . ALA A 1 233 ? -9.300 -10.822 12.516 1.00 92.12 233 ALA A O 1
ATOM 1814 N N . GLY A 1 234 ? -10.146 -12.871 12.080 1.00 89.12 234 GLY A N 1
ATOM 1815 C CA . GLY A 1 234 ? -8.876 -13.501 11.762 1.00 89.12 234 GLY A CA 1
ATOM 1816 C C . GLY A 1 234 ? -8.515 -13.282 10.294 1.00 89.12 234 GLY A C 1
ATOM 1817 O O . GLY A 1 234 ? -9.382 -13.294 9.415 1.00 89.12 234 GLY A O 1
ATOM 1818 N N . HIS A 1 235 ? -7.228 -13.115 10.024 1.00 88.38 235 HIS A N 1
ATOM 1819 C CA . HIS A 1 235 ? -6.683 -13.114 8.676 1.00 88.38 235 HIS A CA 1
ATOM 1820 C C . HIS A 1 235 ? -5.287 -13.734 8.701 1.00 88.38 235 HIS A C 1
ATOM 1822 O O . HIS A 1 235 ? -4.382 -13.195 9.333 1.00 88.38 235 HIS A O 1
ATOM 1828 N N . LEU A 1 236 ? -5.122 -14.865 8.008 1.00 87.31 236 LEU A N 1
ATOM 1829 C CA . LEU A 1 236 ? -3.914 -15.693 8.098 1.00 87.31 236 LEU A CA 1
ATOM 1830 C C . LEU A 1 236 ? -3.540 -15.947 9.579 1.00 87.31 236 LEU A C 1
ATOM 1832 O O . LEU A 1 236 ? -4.408 -16.367 10.346 1.00 87.31 236 LEU A O 1
ATOM 1836 N N . ASP A 1 237 ? -2.302 -15.666 9.994 1.00 84.06 237 ASP A N 1
ATOM 1837 C CA . ASP A 1 237 ? -1.830 -15.852 11.372 1.00 84.06 237 ASP A CA 1
ATOM 1838 C C . ASP A 1 237 ? -2.009 -14.604 12.269 1.00 84.06 237 ASP A C 1
ATOM 1840 O O . ASP A 1 237 ? -1.316 -14.446 13.284 1.00 84.06 237 ASP A O 1
ATOM 1844 N N . SER A 1 238 ? -2.935 -13.697 11.936 1.00 88.00 238 SER A N 1
ATOM 1845 C CA . SER A 1 238 ? -3.269 -12.547 12.783 1.00 88.00 238 SER A CA 1
ATOM 1846 C C . SER A 1 238 ? -4.754 -12.434 13.117 1.00 88.00 238 SER A C 1
ATOM 1848 O O . SER A 1 238 ? -5.633 -12.956 12.429 1.00 88.00 238 SER A O 1
ATOM 1850 N N . LEU A 1 239 ? -5.030 -11.757 14.230 1.00 90.00 239 LEU A N 1
ATOM 1851 C CA . LEU A 1 239 ? -6.366 -11.377 14.668 1.00 90.00 239 LEU A CA 1
ATOM 1852 C C . LEU A 1 239 ? -6.415 -9.858 14.795 1.00 90.00 239 LEU A C 1
ATOM 1854 O O . LEU A 1 239 ? -5.618 -9.260 15.518 1.00 90.00 239 LEU A O 1
ATOM 1858 N N . VAL A 1 240 ? -7.369 -9.237 14.115 1.00 93.06 240 VAL A N 1
ATOM 1859 C CA . VAL A 1 240 ? -7.651 -7.811 14.258 1.00 93.06 240 VAL A CA 1
ATOM 1860 C C . VAL A 1 240 ? -8.916 -7.646 15.078 1.00 93.06 240 VAL A C 1
ATOM 1862 O O . VAL A 1 240 ? -9.936 -8.263 14.784 1.00 93.06 240 VAL A O 1
ATOM 1865 N N . THR A 1 241 ? -8.838 -6.805 16.106 1.00 94.12 241 THR A N 1
ATOM 1866 C CA . THR A 1 241 ? -9.985 -6.350 16.897 1.00 94.12 241 THR A CA 1
ATOM 1867 C C . THR A 1 241 ? -10.070 -4.836 16.796 1.00 94.12 241 THR A C 1
ATOM 1869 O O . THR A 1 241 ? -9.116 -4.136 17.128 1.00 94.12 241 THR A O 1
ATOM 1872 N N . MET A 1 242 ? -11.201 -4.324 16.329 1.00 95.75 242 MET A N 1
ATOM 1873 C CA . MET A 1 242 ? -11.472 -2.895 16.217 1.00 95.75 242 MET A CA 1
ATOM 1874 C C . MET A 1 242 ? -12.504 -2.506 17.259 1.00 95.75 242 MET A C 1
ATOM 1876 O O . MET A 1 242 ? -13.556 -3.137 17.358 1.00 95.75 242 MET A O 1
ATOM 1880 N N . VAL A 1 243 ? -12.200 -1.461 18.020 1.00 94.31 243 VAL A N 1
ATOM 1881 C CA . VAL A 1 243 ? -13.136 -0.865 18.968 1.00 94.31 243 VAL A CA 1
ATOM 1882 C C . VAL A 1 243 ? -13.497 0.523 18.471 1.00 94.31 243 VAL A C 1
ATOM 1884 O O . VAL A 1 243 ? -12.648 1.413 18.475 1.00 94.31 243 VAL A O 1
ATOM 1887 N N . SER A 1 244 ? -14.748 0.692 18.063 1.00 93.19 244 SER A N 1
ATOM 1888 C CA . SER A 1 244 ? -15.298 1.947 17.556 1.00 93.19 244 SER A CA 1
ATOM 1889 C C . SER A 1 244 ? -16.051 2.658 18.671 1.00 93.19 244 SER A C 1
ATOM 1891 O O . SER A 1 244 ? -16.878 2.043 19.346 1.00 93.19 244 SER A O 1
ATOM 1893 N N . ARG A 1 245 ? -15.763 3.944 18.865 1.00 90.94 245 ARG A N 1
ATOM 1894 C CA . ARG A 1 245 ? -16.371 4.800 19.886 1.00 90.94 245 ARG A CA 1
ATOM 1895 C C . ARG A 1 245 ? -16.976 6.061 19.278 1.00 90.94 245 ARG A C 1
ATOM 1897 O O . ARG A 1 245 ? -16.428 6.573 18.297 1.00 90.94 245 ARG A O 1
ATOM 1904 N N . PRO A 1 246 ? -18.022 6.618 19.908 1.00 88.19 246 PRO A N 1
ATOM 1905 C CA . PRO A 1 246 ? -18.472 7.974 19.623 1.00 88.19 246 PRO A CA 1
ATOM 1906 C C . PRO A 1 246 ? -17.323 8.977 19.745 1.00 88.19 246 PRO A C 1
ATOM 1908 O O . PRO A 1 246 ? -16.568 8.948 20.720 1.00 88.19 246 PRO A O 1
ATOM 1911 N N . GLY A 1 247 ? -17.184 9.859 18.760 1.00 85.81 247 GLY A N 1
ATOM 1912 C CA . GLY A 1 247 ? -16.154 10.891 18.760 1.00 85.81 247 GLY A CA 1
ATOM 1913 C C . GLY A 1 247 ? -15.753 11.350 17.360 1.00 85.81 247 GLY A C 1
ATOM 1914 O O . GLY A 1 247 ? -16.241 10.806 16.365 1.00 85.81 247 GLY A O 1
ATOM 1915 N N . PRO A 1 248 ? -14.855 12.349 17.276 1.00 87.44 248 PRO A N 1
ATOM 1916 C CA . PRO A 1 248 ? -14.325 12.816 16.003 1.00 87.44 248 PRO A CA 1
ATOM 1917 C C . PRO A 1 248 ? -13.590 11.686 15.266 1.00 87.44 248 PRO A C 1
ATOM 1919 O O . PRO A 1 248 ? -13.065 10.770 15.911 1.00 87.44 248 PRO A O 1
ATOM 1922 N N . PRO A 1 249 ? -13.520 11.759 13.926 1.00 91.69 249 PRO A N 1
ATOM 1923 C CA . PRO A 1 249 ? -12.869 10.740 13.119 1.00 91.69 249 PRO A CA 1
ATOM 1924 C C . PRO A 1 249 ? -11.387 10.647 13.497 1.00 91.69 249 PRO A C 1
ATOM 1926 O O . PRO A 1 249 ? -10.640 11.620 13.389 1.00 91.69 249 PRO A O 1
ATOM 1929 N N . ARG A 1 250 ? -10.988 9.483 14.013 1.00 92.25 250 ARG A N 1
ATOM 1930 C CA . ARG A 1 250 ? -9.621 9.213 14.471 1.00 92.25 250 ARG A CA 1
ATOM 1931 C C . ARG A 1 250 ? -9.346 7.719 14.446 1.00 92.25 250 ARG A C 1
ATOM 1933 O O . ARG A 1 250 ? -10.196 6.939 14.873 1.00 92.25 250 ARG A O 1
ATOM 1940 N N . VAL A 1 251 ? -8.137 7.320 14.053 1.00 95.12 251 VAL A N 1
ATOM 1941 C CA . VAL A 1 251 ? -7.733 5.912 14.043 1.00 95.12 251 VAL A CA 1
ATOM 1942 C C . VAL A 1 251 ? -6.389 5.710 14.744 1.00 95.12 251 VAL A C 1
ATOM 1944 O O . VAL A 1 251 ? -5.315 6.067 14.246 1.00 95.12 251 VAL A O 1
ATOM 1947 N N . ASP A 1 252 ? -6.440 5.066 15.907 1.00 94.56 252 ASP A N 1
ATOM 1948 C CA . ASP A 1 252 ? -5.251 4.627 16.632 1.00 94.56 252 ASP A CA 1
ATOM 1949 C C . ASP A 1 252 ? -4.950 3.161 16.332 1.00 94.56 252 ASP A C 1
ATOM 1951 O O . ASP A 1 252 ? -5.847 2.319 16.295 1.00 94.56 252 ASP A O 1
ATOM 1955 N N . TYR A 1 253 ? -3.672 2.840 16.152 1.00 95.19 253 TYR A N 1
ATOM 1956 C CA . TYR A 1 253 ? -3.236 1.497 15.797 1.00 95.19 253 TYR A CA 1
ATOM 1957 C C . TYR A 1 253 ? -2.218 0.960 16.801 1.00 95.19 253 TYR A C 1
ATOM 1959 O O . TYR A 1 253 ? -1.198 1.598 17.081 1.00 95.19 253 TYR A O 1
ATOM 1967 N N . LEU A 1 254 ? -2.496 -0.232 17.326 1.00 92.38 254 LEU A N 1
ATOM 1968 C CA . LEU A 1 254 ? -1.667 -0.960 18.274 1.00 92.38 254 LEU A CA 1
ATOM 1969 C C . LEU A 1 254 ? -1.322 -2.325 17.680 1.00 92.38 254 LEU A C 1
ATOM 1971 O O . LEU A 1 254 ? -2.209 -3.092 17.306 1.00 92.38 254 LEU A O 1
ATOM 1975 N N . GLN A 1 255 ? -0.036 -2.652 17.638 1.00 91.19 255 GLN A N 1
ATOM 1976 C CA . GLN A 1 255 ? 0.440 -3.973 17.256 1.00 91.19 255 GLN A CA 1
ATOM 1977 C C . GLN A 1 255 ? 0.879 -4.748 18.502 1.00 91.19 255 GLN A C 1
ATOM 1979 O O . GLN A 1 255 ? 1.757 -4.325 19.257 1.00 91.19 255 GLN A O 1
ATOM 1984 N N . LEU A 1 256 ? 0.244 -5.902 18.697 1.00 88.25 256 LEU A N 1
ATOM 1985 C CA . LEU A 1 256 ? 0.502 -6.842 19.780 1.00 88.25 256 LEU A CA 1
ATOM 1986 C C . LEU A 1 256 ? 1.253 -8.032 19.176 1.00 88.25 256 LEU A C 1
ATOM 1988 O O . LEU A 1 256 ? 0.643 -8.955 18.640 1.00 88.25 256 LEU A O 1
ATOM 1992 N N . ASP A 1 257 ? 2.581 -7.969 19.177 1.00 83.94 257 ASP A N 1
ATOM 1993 C CA . ASP A 1 257 ? 3.438 -9.016 18.613 1.00 83.94 257 ASP A CA 1
ATOM 1994 C C . ASP A 1 257 ? 4.122 -9.787 19.744 1.00 83.94 257 ASP A C 1
ATOM 1996 O O . ASP A 1 257 ? 5.155 -9.371 20.274 1.00 83.94 257 ASP A O 1
ATOM 2000 N N . GLU A 1 258 ? 3.537 -10.923 20.120 1.00 74.00 258 GLU A N 1
ATOM 2001 C CA . GLU A 1 258 ? 4.072 -11.778 21.185 1.00 74.00 258 GLU A CA 1
ATOM 2002 C C . GLU A 1 258 ? 5.412 -12.419 20.815 1.00 74.00 258 GLU A C 1
ATOM 2004 O O . GLU A 1 258 ? 6.210 -12.731 21.702 1.00 74.00 258 GLU A O 1
ATOM 2009 N N . THR A 1 259 ? 5.677 -12.587 19.517 1.00 73.25 259 THR A N 1
ATOM 2010 C CA . THR A 1 259 ? 6.894 -13.236 19.023 1.00 73.25 259 THR A CA 1
ATOM 2011 C C . THR A 1 259 ? 8.098 -12.300 19.080 1.00 73.25 259 THR A C 1
ATOM 2013 O O . THR A 1 259 ? 9.196 -12.726 19.439 1.00 73.25 259 THR A O 1
ATOM 2016 N N . ALA A 1 260 ? 7.894 -11.020 18.757 1.00 68.56 260 ALA A N 1
ATOM 2017 C CA . ALA A 1 260 ? 8.959 -10.025 18.703 1.00 68.56 260 ALA A CA 1
ATOM 2018 C C . ALA A 1 260 ? 9.110 -9.244 20.013 1.00 68.56 260 ALA A C 1
ATOM 2020 O O . ALA A 1 260 ? 10.231 -8.981 20.451 1.00 68.56 260 ALA A O 1
ATOM 2021 N N . ASN A 1 261 ? 7.997 -8.863 20.644 1.00 67.00 261 ASN A N 1
ATOM 2022 C CA . ASN A 1 261 ? 8.005 -8.113 21.891 1.00 67.00 261 ASN A CA 1
ATOM 2023 C C . ASN A 1 261 ? 6.909 -8.618 22.835 1.00 67.00 261 ASN A C 1
ATOM 2025 O O . ASN A 1 261 ? 5.864 -7.981 22.987 1.00 67.00 261 ASN A O 1
ATOM 2029 N N . PRO A 1 262 ? 7.161 -9.719 23.562 1.00 63.06 262 PRO A N 1
ATOM 2030 C CA . PRO A 1 262 ? 6.164 -10.263 24.466 1.00 63.06 262 PRO A CA 1
ATOM 2031 C C . PRO A 1 262 ? 5.767 -9.258 25.555 1.00 63.06 262 PRO A C 1
ATOM 2033 O O . PRO A 1 262 ? 4.715 -9.405 26.156 1.00 63.06 262 PRO A O 1
ATOM 2036 N N . ARG A 1 263 ? 6.575 -8.245 25.885 1.00 61.31 263 ARG A N 1
ATOM 2037 C CA . ARG A 1 263 ? 6.337 -7.410 27.074 1.00 61.31 263 ARG A CA 1
ATOM 2038 C C . ARG A 1 263 ? 5.621 -6.090 26.804 1.00 61.31 263 ARG A C 1
ATOM 2040 O O . ARG A 1 263 ? 5.188 -5.478 27.775 1.00 61.31 263 ARG A O 1
ATOM 2047 N N . ALA A 1 264 ? 5.492 -5.647 25.555 1.00 70.25 264 ALA A N 1
ATOM 2048 C CA . ALA A 1 264 ? 4.837 -4.379 25.255 1.00 70.25 264 ALA A CA 1
ATOM 2049 C C . ALA A 1 264 ? 4.306 -4.317 23.821 1.00 70.25 264 ALA A C 1
ATOM 2051 O O . ALA A 1 264 ? 4.933 -4.820 22.891 1.00 70.25 264 ALA A O 1
ATOM 2052 N N . ALA A 1 265 ? 3.178 -3.628 23.660 1.00 81.31 265 ALA A N 1
ATOM 2053 C CA . ALA A 1 265 ? 2.647 -3.271 22.355 1.00 81.31 265 ALA A CA 1
ATOM 2054 C C . ALA A 1 265 ? 3.506 -2.176 21.715 1.00 81.31 265 ALA A C 1
ATOM 2056 O O . ALA A 1 265 ? 3.998 -1.276 22.405 1.00 81.31 265 ALA A O 1
ATOM 2057 N N . THR A 1 266 ? 3.631 -2.215 20.393 1.00 88.62 266 THR A N 1
ATOM 2058 C CA . THR A 1 266 ? 4.041 -1.045 19.614 1.00 88.62 266 THR A CA 1
ATOM 2059 C C . THR A 1 266 ? 2.793 -0.299 19.158 1.00 88.62 266 THR A C 1
ATOM 2061 O O . THR A 1 266 ? 1.726 -0.889 18.983 1.00 88.62 266 THR A O 1
ATOM 2064 N N . TYR A 1 267 ? 2.892 1.015 18.987 1.00 91.06 267 TYR A N 1
ATOM 2065 C CA . TYR A 1 267 ? 1.751 1.833 18.591 1.00 91.06 267 TYR A CA 1
ATOM 2066 C C . TYR A 1 267 ? 2.115 2.893 17.553 1.00 91.06 267 TYR A C 1
ATOM 2068 O O . TYR A 1 267 ? 3.248 3.371 17.463 1.00 91.06 267 TYR A O 1
ATOM 2076 N N . SER A 1 268 ? 1.105 3.296 16.791 1.00 93.56 268 SER A N 1
ATOM 2077 C CA . SER A 1 268 ? 1.070 4.542 16.037 1.00 93.56 268 SER A CA 1
ATOM 2078 C C . SER A 1 268 ? -0.278 5.187 16.308 1.00 93.56 268 SER A C 1
ATOM 2080 O O . SER A 1 268 ? -1.321 4.716 15.855 1.00 93.56 268 SER A O 1
ATOM 2082 N N . LEU A 1 269 ? -0.242 6.257 17.093 1.00 90.56 269 LEU A N 1
ATOM 2083 C CA . LEU A 1 269 ? -1.420 7.047 17.414 1.00 90.56 269 LEU A CA 1
ATOM 2084 C C . LEU A 1 269 ? -1.545 8.159 16.383 1.00 90.56 269 LEU A C 1
ATOM 2086 O O . LEU A 1 269 ? -0.540 8.630 15.853 1.00 90.56 269 LEU A O 1
ATOM 2090 N N . GLU A 1 270 ? -2.772 8.558 16.080 1.00 86.25 270 GLU A N 1
ATOM 2091 C CA . GLU A 1 270 ? -3.005 9.676 15.156 1.00 86.25 270 GLU A CA 1
ATOM 2092 C C . GLU A 1 270 ? -2.886 11.040 15.853 1.00 86.25 270 GLU A C 1
ATOM 2094 O O . GLU A 1 270 ? -2.771 12.075 15.205 1.00 86.25 270 GLU A O 1
ATOM 2099 N N . SER A 1 271 ? -2.849 11.042 17.191 1.00 76.44 271 SER A N 1
ATOM 2100 C CA . SER A 1 271 ? -2.551 12.247 17.960 1.00 76.44 271 SER A CA 1
ATOM 2101 C C . SER A 1 271 ? -1.114 12.725 17.682 1.00 76.44 271 SER A C 1
ATOM 2103 O O . SER A 1 271 ? -0.174 11.942 17.850 1.00 76.44 271 SER A O 1
ATOM 2105 N N . PRO A 1 272 ? -0.914 14.012 17.335 1.00 68.00 272 PRO A N 1
ATOM 2106 C CA . PRO A 1 272 ? 0.400 14.569 17.007 1.00 68.00 272 PRO A CA 1
ATOM 2107 C C . PRO A 1 272 ? 1.358 14.622 18.206 1.00 68.00 272 PRO A C 1
ATOM 2109 O O . PRO A 1 272 ? 2.557 14.822 18.030 1.00 68.00 272 PRO A O 1
ATOM 2112 N N . GLU A 1 273 ? 0.850 14.436 19.425 1.00 75.88 273 GLU A N 1
ATOM 2113 C CA . GLU A 1 273 ? 1.635 14.497 20.661 1.00 75.88 273 GLU A CA 1
ATOM 2114 C C . GLU A 1 273 ? 2.594 13.309 20.827 1.00 75.88 273 GLU A C 1
ATOM 2116 O O . GLU A 1 273 ? 3.562 13.394 21.583 1.00 75.88 273 GLU A O 1
ATOM 2121 N N . HIS A 1 274 ? 2.343 12.195 20.131 1.00 81.25 274 HIS A N 1
ATOM 2122 C CA . HIS A 1 274 ? 3.068 10.947 20.342 1.00 81.25 274 HIS A CA 1
ATOM 2123 C C . HIS A 1 274 ? 3.601 10.389 19.026 1.00 81.25 274 HIS A C 1
ATOM 2125 O O . HIS A 1 274 ? 2.849 9.922 18.173 1.00 81.25 274 HIS A O 1
ATOM 2131 N N . ALA A 1 275 ? 4.927 10.375 18.891 1.00 85.75 275 ALA A N 1
ATOM 2132 C CA . ALA A 1 275 ? 5.581 9.701 17.779 1.00 85.75 275 ALA A CA 1
ATOM 2133 C C . ALA A 1 275 ? 5.274 8.187 17.798 1.00 85.75 275 ALA A C 1
ATOM 2135 O O . ALA A 1 275 ? 5.137 7.598 18.878 1.00 85.75 275 ALA A O 1
ATOM 2136 N N . PRO A 1 276 ? 5.190 7.533 16.625 1.00 89.81 276 PRO A N 1
ATOM 2137 C CA . PRO A 1 276 ? 5.042 6.085 16.565 1.00 89.81 276 PRO A CA 1
ATOM 2138 C C . PRO A 1 276 ? 6.237 5.386 17.220 1.00 89.81 276 PRO A C 1
ATOM 2140 O O . PRO A 1 276 ? 7.364 5.879 17.168 1.00 89.81 276 PRO A O 1
ATOM 2143 N N . THR A 1 277 ? 5.999 4.208 17.797 1.00 90.06 277 THR A N 1
ATOM 2144 C CA . THR A 1 277 ? 7.046 3.427 18.477 1.00 90.06 277 THR A CA 1
ATOM 2145 C C . THR A 1 277 ? 8.173 3.020 17.527 1.00 90.06 277 THR A C 1
ATOM 2147 O O . THR A 1 277 ? 9.340 3.014 17.913 1.00 90.06 277 THR A O 1
ATOM 2150 N N . ASP A 1 278 ? 7.831 2.687 16.281 1.00 90.69 278 ASP A N 1
ATOM 2151 C CA . ASP A 1 278 ? 8.780 2.293 15.246 1.00 90.69 278 ASP A CA 1
ATOM 2152 C C . ASP A 1 278 ? 8.202 2.503 13.830 1.00 90.69 278 ASP A C 1
ATOM 2154 O O . ASP A 1 278 ? 7.003 2.727 13.638 1.00 90.69 278 ASP A O 1
ATOM 2158 N N . ALA A 1 279 ? 9.071 2.410 12.820 1.00 90.62 279 ALA A N 1
ATOM 2159 C CA . ALA A 1 279 ? 8.713 2.652 11.423 1.00 90.62 279 ALA A CA 1
ATOM 2160 C C . ALA A 1 279 ? 7.799 1.574 10.805 1.00 90.62 279 ALA A C 1
ATOM 2162 O O . ALA A 1 279 ? 6.995 1.897 9.931 1.00 90.62 279 ALA A O 1
ATOM 2163 N N . LYS A 1 280 ? 7.902 0.307 11.233 1.00 90.12 280 LYS A N 1
ATOM 2164 C CA . LYS A 1 280 ? 7.049 -0.792 10.744 1.00 90.12 280 LYS A CA 1
ATOM 2165 C C . LYS A 1 280 ? 5.619 -0.595 11.245 1.00 90.12 280 LYS A C 1
ATOM 2167 O O . LYS A 1 280 ? 4.683 -0.693 10.456 1.00 90.12 280 LYS A O 1
ATOM 2172 N N . THR A 1 281 ? 5.460 -0.260 12.522 1.00 92.12 281 THR A N 1
ATOM 2173 C CA . THR A 1 281 ? 4.158 0.019 13.133 1.00 92.12 281 THR A CA 1
ATOM 2174 C C . THR A 1 281 ? 3.502 1.252 12.512 1.00 92.12 281 THR A C 1
ATOM 2176 O O . THR A 1 281 ? 2.317 1.206 12.197 1.00 92.12 281 THR A O 1
ATOM 2179 N N . ALA A 1 282 ? 4.264 2.324 12.264 1.00 93.62 282 ALA A N 1
ATOM 2180 C CA . ALA A 1 282 ? 3.761 3.509 11.561 1.00 93.62 282 ALA A CA 1
ATOM 2181 C C . ALA A 1 282 ? 3.243 3.172 10.153 1.00 93.62 282 ALA A C 1
ATOM 2183 O O . ALA A 1 282 ? 2.131 3.540 9.790 1.00 93.62 282 ALA A O 1
ATOM 2184 N N . LEU A 1 283 ? 4.020 2.403 9.388 1.00 94.12 283 LEU A N 1
ATOM 2185 C CA . LEU A 1 283 ? 3.639 1.949 8.054 1.00 94.12 283 LEU A CA 1
ATOM 2186 C C . LEU A 1 283 ? 2.357 1.101 8.077 1.00 94.12 283 LEU A C 1
ATOM 2188 O O . LEU A 1 283 ? 1.478 1.287 7.243 1.00 94.12 283 LEU A O 1
ATOM 2192 N N . TYR A 1 284 ? 2.225 0.168 9.019 1.00 94.69 284 TYR A N 1
ATOM 2193 C CA . TYR A 1 284 ? 1.008 -0.640 9.149 1.00 94.69 284 TYR A CA 1
ATOM 2194 C C . TYR A 1 284 ? -0.209 0.198 9.546 1.00 94.69 284 TYR A C 1
ATOM 2196 O O . TYR A 1 284 ? -1.293 -0.016 9.004 1.00 94.69 284 TYR A O 1
ATOM 2204 N N . ALA A 1 285 ? -0.020 1.186 10.420 1.00 96.00 285 ALA A N 1
ATOM 2205 C CA . ALA A 1 285 ? -1.070 2.119 10.794 1.00 96.00 285 ALA A CA 1
ATOM 2206 C C . ALA A 1 285 ? -1.555 2.958 9.605 1.00 96.00 285 ALA A C 1
ATOM 2208 O O . ALA A 1 285 ? -2.760 3.094 9.439 1.00 96.00 285 ALA A O 1
ATOM 2209 N N . ASP A 1 286 ? -0.658 3.448 8.741 1.00 96.31 286 ASP A N 1
ATOM 2210 C CA . ASP A 1 286 ? -1.033 4.190 7.525 1.00 96.31 286 ASP A CA 1
ATOM 2211 C C . ASP A 1 286 ? -1.970 3.350 6.629 1.00 96.31 286 ASP A C 1
ATOM 2213 O O . ASP A 1 286 ? -3.014 3.822 6.174 1.00 96.31 286 ASP A O 1
ATOM 2217 N N . HIS A 1 287 ? -1.663 2.064 6.442 1.00 96.62 287 HIS A N 1
ATOM 2218 C CA . HIS A 1 287 ? -2.515 1.154 5.670 1.00 96.62 287 HIS A CA 1
ATOM 2219 C C . HIS A 1 287 ? -3.846 0.817 6.364 1.00 96.62 287 HIS A C 1
ATOM 2221 O O . HIS A 1 287 ? -4.866 0.724 5.681 1.00 96.62 287 HIS A O 1
ATOM 2227 N N . ALA A 1 288 ? -3.862 0.658 7.692 1.00 97.38 288 ALA A N 1
ATOM 2228 C CA . ALA A 1 288 ? -5.100 0.460 8.452 1.00 97.38 288 ALA A CA 1
ATOM 2229 C C . ALA A 1 288 ? -6.012 1.696 8.372 1.00 97.38 288 ALA A C 1
ATOM 2231 O O . ALA A 1 288 ? -7.201 1.571 8.082 1.00 97.38 288 ALA A O 1
ATOM 2232 N N . ARG A 1 289 ? -5.434 2.892 8.554 1.00 97.69 289 ARG A N 1
ATOM 2233 C CA . ARG A 1 289 ? -6.114 4.188 8.425 1.00 97.69 289 ARG A CA 1
ATOM 2234 C C . ARG A 1 289 ? -6.789 4.325 7.077 1.00 97.69 289 ARG A C 1
ATOM 2236 O O . ARG A 1 289 ? -7.967 4.646 7.037 1.00 97.69 289 ARG A O 1
ATOM 2243 N N . PHE A 1 290 ? -6.073 4.042 5.989 1.00 97.88 290 PHE A N 1
ATOM 2244 C CA . PHE A 1 290 ? -6.633 4.128 4.641 1.00 97.88 290 PHE A CA 1
ATOM 2245 C C . PHE A 1 290 ? -7.952 3.348 4.504 1.00 97.88 290 PHE A C 1
ATOM 2247 O O . PHE A 1 290 ? -8.951 3.906 4.055 1.00 97.88 290 PHE A O 1
ATOM 2254 N N . VAL A 1 291 ? -7.971 2.082 4.936 1.00 97.62 291 VAL A N 1
ATOM 2255 C CA . VAL A 1 291 ? -9.161 1.219 4.844 1.00 97.62 291 VAL A CA 1
ATOM 2256 C C . VAL A 1 291 ? -10.283 1.720 5.756 1.00 97.62 291 VAL A C 1
ATOM 2258 O O . VAL A 1 291 ? -11.429 1.829 5.324 1.00 97.62 291 VAL A O 1
ATOM 2261 N N . ILE A 1 292 ? -9.959 2.071 7.002 1.00 98.00 292 ILE A N 1
ATOM 2262 C CA . ILE A 1 292 ? -10.950 2.522 7.986 1.00 98.00 292 ILE A CA 1
ATOM 2263 C C . ILE A 1 292 ? -11.597 3.843 7.563 1.00 98.00 292 ILE A C 1
ATOM 2265 O O . ILE A 1 292 ? -12.822 3.956 7.580 1.00 98.00 292 ILE A O 1
ATOM 2269 N N . TYR A 1 293 ? -10.797 4.822 7.139 1.00 98.00 293 TYR A N 1
ATOM 2270 C CA . TYR A 1 293 ? -11.299 6.109 6.665 1.00 98.00 293 TYR A CA 1
ATOM 2271 C C . TYR A 1 293 ? -12.147 5.959 5.405 1.00 98.00 293 TYR A C 1
ATOM 2273 O O . TYR A 1 293 ? -13.193 6.598 5.297 1.00 98.00 293 TYR A O 1
ATOM 2281 N N . LYS A 1 294 ? -11.755 5.066 4.486 1.00 97.06 294 LYS A N 1
ATOM 2282 C CA . LYS A 1 294 ? -12.583 4.728 3.323 1.00 97.06 294 LYS A CA 1
ATOM 2283 C C . LYS A 1 294 ? -13.952 4.195 3.757 1.00 97.06 294 LYS A C 1
ATOM 2285 O O . LYS A 1 294 ? -14.966 4.664 3.253 1.00 97.06 294 LYS A O 1
ATOM 2290 N N . ASN A 1 295 ? -13.998 3.283 4.729 1.00 96.31 295 ASN A N 1
ATOM 2291 C CA . ASN A 1 295 ? -15.257 2.752 5.254 1.00 96.31 295 ASN A CA 1
ATOM 2292 C C . ASN A 1 295 ? -16.118 3.817 5.960 1.00 96.31 295 ASN A C 1
ATOM 2294 O O . ASN A 1 295 ? -17.326 3.869 5.740 1.00 96.31 295 ASN A O 1
ATOM 2298 N N . MET A 1 296 ? -15.516 4.693 6.772 1.00 95.94 296 MET A N 1
ATOM 2299 C CA . MET A 1 296 ? -16.236 5.804 7.413 1.00 95.94 296 MET A CA 1
ATOM 2300 C C . MET A 1 296 ? -16.878 6.737 6.380 1.00 95.94 296 MET A C 1
ATOM 2302 O O . MET A 1 296 ? -18.038 7.113 6.541 1.00 95.94 296 MET A O 1
ATOM 2306 N N . LEU A 1 297 ? -16.157 7.073 5.302 1.00 96.06 297 LEU A N 1
ATOM 2307 C CA . LEU A 1 297 ? -16.684 7.895 4.208 1.00 96.06 297 LEU A CA 1
ATOM 2308 C C . LEU A 1 297 ? -17.860 7.216 3.500 1.00 96.06 297 LEU A C 1
ATOM 2310 O O . LEU A 1 297 ? -18.886 7.857 3.275 1.00 96.06 297 LEU A O 1
ATOM 2314 N N . CYS A 1 298 ? -17.748 5.917 3.198 1.00 94.31 298 CYS A N 1
ATOM 2315 C CA . CYS A 1 298 ? -18.838 5.149 2.592 1.00 94.31 298 CYS A CA 1
ATOM 2316 C C . CYS A 1 298 ? -20.100 5.147 3.470 1.00 94.31 298 CYS A C 1
ATOM 2318 O O . CYS A 1 298 ? -21.204 5.325 2.957 1.00 94.31 298 CYS A O 1
ATOM 2320 N N . ASN A 1 299 ? -19.934 5.000 4.786 1.00 93.06 299 ASN A N 1
ATOM 2321 C CA . ASN A 1 299 ? -21.042 4.967 5.744 1.00 93.06 299 ASN A CA 1
ATOM 2322 C C . ASN A 1 299 ? -21.521 6.363 6.177 1.00 93.06 299 ASN A C 1
ATOM 2324 O O . ASN A 1 299 ? -22.548 6.466 6.844 1.00 93.06 299 ASN A O 1
ATOM 2328 N N . LYS A 1 300 ? -20.794 7.428 5.805 1.00 93.50 300 LYS A N 1
ATOM 2329 C CA . LYS A 1 300 ? -21.024 8.822 6.224 1.00 93.50 300 LYS A CA 1
ATOM 2330 C C . LYS A 1 300 ? -21.162 8.981 7.740 1.00 93.50 300 LYS A C 1
ATOM 2332 O O . LYS A 1 300 ? -21.973 9.773 8.214 1.00 93.50 300 LYS A O 1
ATOM 2337 N N . GLN A 1 301 ? -20.373 8.213 8.486 1.00 91.94 301 GLN A N 1
ATOM 2338 C CA . GLN A 1 301 ? -20.406 8.206 9.941 1.00 91.94 301 GLN A CA 1
ATOM 2339 C C . GLN A 1 301 ? -18.987 8.247 10.498 1.00 91.94 301 GLN A C 1
ATOM 2341 O O . GLN A 1 301 ? -18.147 7.407 10.164 1.00 91.94 301 GLN A O 1
ATOM 2346 N N . SER A 1 302 ? -18.731 9.220 11.367 1.00 91.81 302 SER A N 1
ATOM 2347 C CA . SER A 1 302 ? -17.443 9.381 12.036 1.00 91.81 302 SER A CA 1
ATOM 2348 C C . SER A 1 302 ? -17.403 8.626 13.366 1.00 91.81 302 SER A C 1
ATOM 2350 O O . SER A 1 302 ? -18.405 8.477 14.065 1.00 91.81 302 SER A O 1
ATOM 2352 N N . SER A 1 303 ? -16.234 8.096 13.712 1.00 92.12 303 SER A N 1
ATOM 2353 C CA . SER A 1 303 ? -15.982 7.493 15.022 1.00 92.12 303 SER A CA 1
ATOM 2354 C C . SER A 1 303 ? -14.494 7.525 15.350 1.00 92.12 303 SER A C 1
ATOM 2356 O O . SER A 1 303 ? -13.644 7.642 14.462 1.00 92.12 303 SER A O 1
ATOM 2358 N N . HIS A 1 304 ? -14.171 7.382 16.633 1.00 92.81 304 HIS A N 1
ATOM 2359 C CA . HIS A 1 304 ? -12.811 7.083 17.062 1.00 92.81 304 HIS A CA 1
ATOM 2360 C C . HIS A 1 304 ? -12.639 5.564 17.099 1.00 92.81 304 HIS A C 1
ATOM 2362 O O . HIS A 1 304 ? -13.300 4.882 17.881 1.00 92.81 304 HIS A O 1
ATOM 2368 N N . ILE A 1 305 ? -11.760 5.031 16.252 1.00 94.75 305 ILE A N 1
ATOM 2369 C CA . ILE A 1 305 ? -11.470 3.599 16.171 1.00 94.75 305 ILE A CA 1
ATOM 2370 C C . ILE A 1 305 ? -10.082 3.299 16.730 1.00 94.75 305 ILE A C 1
ATOM 2372 O O . ILE A 1 305 ? -9.079 3.868 16.299 1.00 94.75 305 ILE A O 1
ATOM 2376 N N . THR A 1 306 ? -10.021 2.348 17.658 1.00 93.94 306 THR A N 1
ATOM 2377 C CA . THR A 1 306 ? -8.769 1.765 18.147 1.00 93.94 306 THR A CA 1
ATOM 2378 C C . THR A 1 306 ? -8.616 0.359 17.586 1.00 93.94 306 THR A C 1
ATOM 2380 O O . THR A 1 306 ? -9.451 -0.513 17.830 1.00 93.94 306 THR A O 1
ATOM 2383 N N . VAL A 1 307 ? -7.532 0.133 16.849 1.00 95.81 307 VAL A N 1
ATOM 2384 C CA . VAL A 1 307 ? -7.190 -1.153 16.240 1.00 95.81 307 VAL A CA 1
ATOM 2385 C C . VAL A 1 307 ? -6.185 -1.887 17.118 1.00 95.81 307 VAL A C 1
ATOM 2387 O O . VAL A 1 307 ? -5.073 -1.408 17.329 1.00 95.81 307 VAL A O 1
ATOM 2390 N N . PHE A 1 308 ? -6.548 -3.087 17.560 1.00 92.69 308 PHE A N 1
ATOM 2391 C CA . PHE A 1 308 ? -5.649 -4.054 18.179 1.00 92.69 308 PHE A CA 1
ATOM 2392 C C . PHE A 1 308 ? -5.311 -5.134 17.150 1.00 92.69 308 PHE A C 1
ATOM 2394 O O . PHE A 1 308 ? -6.140 -5.990 16.838 1.00 92.69 308 PHE A O 1
ATOM 2401 N N . HIS A 1 309 ? -4.097 -5.090 16.604 1.00 92.69 309 HIS A N 1
ATOM 2402 C CA . HIS A 1 309 ? -3.593 -6.094 15.672 1.00 92.69 309 HIS A CA 1
ATOM 2403 C C . HIS A 1 309 ? -2.712 -7.100 16.417 1.00 92.69 309 HIS A C 1
ATOM 2405 O O . HIS A 1 309 ? -1.542 -6.835 16.700 1.00 92.69 309 HIS A O 1
ATOM 2411 N N . HIS A 1 310 ? -3.282 -8.262 16.727 1.00 88.75 310 HIS A N 1
ATOM 2412 C CA . HIS A 1 310 ? -2.603 -9.364 17.399 1.00 88.75 310 HIS A CA 1
ATOM 2413 C C . HIS A 1 310 ? -1.928 -10.279 16.382 1.00 88.75 310 HIS A C 1
ATOM 2415 O O . HIS A 1 310 ? -2.590 -10.954 15.594 1.00 88.75 310 HIS A O 1
ATOM 2421 N N . VAL A 1 311 ? -0.597 -10.288 16.396 1.00 86.06 311 VAL A N 1
ATOM 2422 C CA . VAL A 1 311 ? 0.231 -11.125 15.524 1.00 86.06 311 VAL A CA 1
ATOM 2423 C C . VAL A 1 311 ? 0.566 -12.410 16.273 1.00 86.06 311 VAL A C 1
ATOM 2425 O O . VAL A 1 311 ? 1.277 -12.364 17.278 1.00 86.06 311 VAL A O 1
ATOM 2428 N N . ARG A 1 312 ? 0.054 -13.552 15.795 1.00 78.06 312 ARG A N 1
ATOM 2429 C CA . ARG A 1 312 ? 0.296 -14.865 16.421 1.00 78.06 312 ARG A CA 1
ATOM 2430 C C . ARG A 1 312 ? 1.544 -15.540 15.863 1.00 78.06 312 ARG A C 1
ATOM 2432 O O . ARG A 1 312 ? 2.296 -16.145 16.621 1.00 78.06 312 ARG A O 1
ATOM 2439 N N . ASP A 1 313 ? 1.781 -15.410 14.558 1.00 76.12 313 ASP A N 1
ATOM 2440 C CA . ASP A 1 313 ? 2.996 -15.881 13.890 1.00 76.12 313 ASP A CA 1
ATOM 2441 C C . ASP A 1 313 ? 3.589 -14.768 13.007 1.00 76.12 313 ASP A C 1
ATOM 2443 O O . ASP A 1 313 ? 2.892 -14.026 12.316 1.00 76.12 313 ASP A O 1
ATOM 2447 N N . SER A 1 314 ? 4.915 -14.658 13.012 1.00 71.38 314 SER A N 1
ATOM 2448 C CA . SER A 1 314 ? 5.659 -13.689 12.203 1.00 71.38 314 SER A CA 1
ATOM 2449 C C . SER A 1 314 ? 5.848 -14.132 10.744 1.00 71.38 314 SER A C 1
ATOM 2451 O O . SER A 1 314 ? 6.336 -13.350 9.922 1.00 71.38 314 SER A O 1
ATOM 2453 N N . LYS A 1 315 ? 5.441 -15.359 10.384 1.00 74.50 315 LYS A N 1
ATOM 2454 C CA . LYS A 1 315 ? 5.533 -15.911 9.017 1.00 74.50 315 LYS A CA 1
ATOM 2455 C C . LYS A 1 315 ? 4.874 -15.048 7.942 1.00 74.50 315 LYS A C 1
ATOM 2457 O O . LYS A 1 315 ? 5.318 -15.103 6.788 1.00 74.50 315 LYS A O 1
ATOM 2462 N N . ASP A 1 316 ? 3.864 -14.262 8.297 1.00 72.56 316 ASP A N 1
ATOM 2463 C CA . ASP A 1 316 ? 3.113 -13.411 7.367 1.00 72.56 316 ASP A CA 1
ATOM 2464 C C . ASP A 1 316 ? 3.686 -12.007 7.209 1.00 72.56 316 ASP A C 1
ATOM 2466 O O . ASP A 1 316 ? 3.307 -11.284 6.287 1.00 72.56 316 ASP A O 1
ATOM 2470 N N . ALA A 1 317 ? 4.693 -11.641 8.008 1.00 75.94 317 ALA A N 1
ATOM 2471 C CA . ALA A 1 317 ? 5.372 -10.353 7.884 1.00 75.94 317 ALA A CA 1
ATOM 2472 C C . ALA A 1 317 ? 5.974 -10.134 6.481 1.00 75.94 317 ALA A C 1
ATOM 2474 O O . ALA A 1 317 ? 6.152 -8.993 6.049 1.00 75.94 317 ALA A O 1
ATOM 2475 N N . ILE A 1 318 ? 6.259 -11.217 5.744 1.00 83.69 318 ILE A N 1
ATOM 2476 C CA . ILE A 1 318 ? 6.755 -11.154 4.365 1.00 83.69 318 ILE A CA 1
ATOM 2477 C C . ILE A 1 318 ? 5.734 -10.560 3.386 1.00 83.69 318 ILE A C 1
ATOM 2479 O O . ILE A 1 318 ? 6.150 -9.971 2.394 1.00 83.69 318 ILE A O 1
ATOM 2483 N N . LEU A 1 319 ? 4.430 -10.687 3.655 1.00 87.12 319 LEU A N 1
ATOM 2484 C CA . LEU A 1 319 ? 3.347 -10.146 2.825 1.00 87.12 319 LEU A CA 1
ATOM 2485 C C . LEU A 1 319 ? 3.090 -8.649 3.094 1.00 87.12 319 LEU A C 1
ATOM 2487 O O . LEU A 1 319 ? 2.241 -8.033 2.452 1.00 87.12 319 LEU A O 1
ATOM 2491 N N . GLY A 1 320 ? 3.886 -8.039 3.978 1.00 86.50 320 GLY A N 1
ATOM 2492 C CA . GLY A 1 320 ? 3.959 -6.592 4.137 1.00 86.50 320 GLY A CA 1
ATOM 2493 C C . GLY A 1 320 ? 2.654 -5.968 4.649 1.00 86.50 320 GLY A C 1
ATOM 2494 O O . GLY A 1 320 ? 1.884 -6.629 5.336 1.00 86.50 320 GLY A O 1
ATOM 2495 N N . PRO A 1 321 ? 2.395 -4.686 4.341 1.00 90.12 321 PRO A N 1
ATOM 2496 C CA . PRO A 1 321 ? 1.220 -3.972 4.851 1.00 90.12 321 PRO A CA 1
ATOM 2497 C C . PRO A 1 321 ? -0.121 -4.426 4.263 1.00 90.12 321 PRO A C 1
ATOM 2499 O O . PRO A 1 321 ? -1.172 -4.026 4.758 1.00 90.12 321 PRO A O 1
ATOM 2502 N N . TRP A 1 322 ? -0.114 -5.237 3.199 1.00 92.06 322 TRP A N 1
ATOM 2503 C CA . TRP A 1 322 ? -1.354 -5.751 2.617 1.00 92.06 322 TRP A CA 1
ATOM 2504 C C . TRP A 1 322 ? -2.132 -6.628 3.603 1.00 92.06 322 TRP A C 1
ATOM 2506 O O . TRP A 1 322 ? -3.349 -6.498 3.667 1.00 92.06 322 TRP A O 1
ATOM 2516 N N . THR A 1 323 ? -1.452 -7.444 4.417 1.00 91.06 323 THR A N 1
ATOM 2517 C CA . THR A 1 323 ? -2.129 -8.295 5.413 1.00 91.06 323 THR A CA 1
ATOM 2518 C C . THR A 1 323 ? -2.923 -7.468 6.413 1.00 91.06 323 THR A C 1
ATOM 2520 O O . THR A 1 323 ? -4.002 -7.873 6.821 1.00 91.06 323 THR A O 1
ATOM 2523 N N . VAL A 1 324 ? -2.432 -6.273 6.756 1.00 92.88 324 VAL A N 1
ATOM 2524 C CA . VAL A 1 324 ? -3.146 -5.329 7.620 1.00 92.88 324 VAL A CA 1
ATOM 2525 C C . VAL A 1 324 ? -4.414 -4.833 6.936 1.00 92.88 324 VAL A C 1
ATOM 2527 O O . VAL A 1 324 ? -5.469 -4.861 7.557 1.00 92.88 324 VAL A O 1
ATOM 2530 N N . ARG A 1 325 ? -4.343 -4.430 5.658 1.00 94.00 325 ARG A N 1
ATOM 2531 C CA . ARG A 1 325 ? -5.537 -4.008 4.905 1.00 94.00 325 ARG A CA 1
ATOM 2532 C C . ARG A 1 325 ? -6.585 -5.116 4.863 1.00 94.00 325 ARG A C 1
ATOM 2534 O O . ARG A 1 325 ? -7.710 -4.888 5.284 1.00 94.00 325 ARG A O 1
ATOM 2541 N N . ALA A 1 326 ? -6.184 -6.316 4.449 1.00 93.81 326 ALA A N 1
ATOM 2542 C CA . ALA A 1 326 ? -7.088 -7.452 4.315 1.00 93.81 326 ALA A CA 1
ATOM 2543 C C . ALA A 1 326 ? -7.682 -7.901 5.665 1.00 93.81 326 ALA A C 1
ATOM 2545 O O . ALA A 1 326 ? -8.846 -8.288 5.736 1.00 93.81 326 ALA A O 1
ATOM 2546 N N . ALA A 1 327 ? -6.915 -7.817 6.757 1.00 93.56 327 ALA A N 1
ATOM 2547 C CA . ALA A 1 327 ? -7.415 -8.122 8.095 1.00 93.56 327 ALA A CA 1
ATOM 2548 C C . ALA A 1 327 ? -8.437 -7.088 8.596 1.00 93.56 327 ALA A C 1
ATOM 2550 O O . ALA A 1 327 ? -9.424 -7.457 9.228 1.00 93.56 327 ALA A O 1
ATOM 2551 N N . ILE A 1 328 ? -8.213 -5.805 8.300 1.00 96.25 328 ILE A N 1
ATOM 2552 C CA . ILE A 1 328 ? -9.141 -4.719 8.637 1.00 96.25 328 ILE A CA 1
ATOM 2553 C C . ILE A 1 328 ? -10.420 -4.829 7.803 1.00 96.25 328 ILE A C 1
ATOM 2555 O O . ILE A 1 328 ? -11.499 -4.727 8.372 1.00 96.25 328 ILE A O 1
ATOM 2559 N N . GLU A 1 329 ? -10.321 -5.102 6.499 1.00 95.00 329 GLU A N 1
ATOM 2560 C CA . GLU A 1 329 ? -11.479 -5.358 5.624 1.00 95.00 329 GLU A CA 1
ATOM 2561 C C . GLU A 1 329 ? -12.318 -6.529 6.159 1.00 95.00 329 GLU A C 1
ATOM 2563 O O . GLU A 1 329 ? -13.506 -6.363 6.422 1.00 95.00 329 GLU A O 1
ATOM 2568 N N . ASN A 1 330 ? -11.683 -7.665 6.472 1.00 94.44 330 ASN A N 1
ATOM 2569 C CA . ASN A 1 330 ? -12.366 -8.803 7.095 1.00 94.44 330 ASN A CA 1
ATOM 2570 C C . ASN A 1 330 ? -13.059 -8.429 8.419 1.00 94.44 330 ASN A C 1
ATOM 2572 O O . ASN A 1 330 ? -14.128 -8.953 8.732 1.00 94.44 330 ASN A O 1
ATOM 2576 N N . ALA A 1 331 ? -12.441 -7.565 9.232 1.00 95.38 331 ALA A N 1
ATOM 2577 C CA . ALA A 1 331 ? -13.024 -7.127 10.494 1.00 95.38 331 ALA A CA 1
ATOM 2578 C C . ALA A 1 331 ? -14.217 -6.189 10.263 1.00 95.38 331 ALA A C 1
ATOM 2580 O O . ALA A 1 331 ? -15.226 -6.330 10.949 1.00 95.38 331 ALA A O 1
ATOM 2581 N N . LEU A 1 332 ? -14.152 -5.288 9.282 1.00 95.12 332 LEU A N 1
ATOM 2582 C CA . LEU A 1 332 ? -15.263 -4.404 8.915 1.00 95.12 332 LEU A CA 1
ATOM 2583 C C . LEU A 1 332 ? -16.473 -5.184 8.375 1.00 95.12 332 LEU A C 1
ATOM 2585 O O . LEU A 1 332 ? -17.605 -4.810 8.677 1.00 95.12 332 LEU A O 1
ATOM 2589 N N . ASP A 1 333 ? -16.235 -6.298 7.677 1.00 93.69 333 ASP A N 1
ATOM 2590 C CA . ASP A 1 333 ? -17.277 -7.220 7.197 1.00 93.69 333 ASP A CA 1
ATOM 2591 C C . ASP A 1 333 ? -17.831 -8.144 8.301 1.00 93.69 333 ASP A C 1
ATOM 2593 O O . ASP A 1 333 ? -18.845 -8.827 8.122 1.00 93.69 333 ASP A O 1
ATOM 2597 N N . SER A 1 334 ? -17.168 -8.200 9.461 1.00 94.31 334 SER A N 1
ATOM 2598 C CA . SER A 1 334 ? -17.574 -9.057 10.575 1.00 94.31 334 SER A CA 1
ATOM 2599 C C . SER A 1 334 ? -18.803 -8.518 11.312 1.00 94.31 334 SER A C 1
ATOM 2601 O O . SER A 1 334 ? -19.151 -7.334 11.254 1.00 94.31 334 SER A O 1
ATOM 2603 N N . LYS A 1 335 ? -19.456 -9.400 12.079 1.00 92.38 335 LYS A N 1
ATOM 2604 C CA . LYS A 1 335 ? -20.613 -9.032 12.896 1.00 92.38 335 LYS A CA 1
ATOM 2605 C C . LYS A 1 335 ? -20.234 -7.949 13.912 1.00 92.38 335 LYS A C 1
ATOM 2607 O O . LYS A 1 335 ? -19.409 -8.174 14.793 1.00 92.38 335 LYS A O 1
ATOM 2612 N N . LEU A 1 336 ? -20.927 -6.816 13.830 1.00 92.81 336 LEU A N 1
ATOM 2613 C CA . LEU A 1 336 ? -20.855 -5.731 14.802 1.00 92.81 336 LEU A CA 1
ATOM 2614 C C . LEU A 1 336 ? -21.420 -6.187 16.159 1.00 92.81 336 LEU A C 1
ATOM 2616 O O . LEU A 1 336 ? -22.603 -6.525 16.267 1.00 92.81 336 LEU A O 1
ATOM 2620 N N . LEU A 1 337 ? -20.588 -6.175 17.200 1.00 93.50 337 LEU A N 1
ATOM 2621 C CA . LEU A 1 337 ? -21.004 -6.388 18.584 1.00 93.50 337 LEU A CA 1
ATOM 2622 C C . LEU A 1 337 ? -21.186 -5.030 19.265 1.00 93.50 337 LEU A C 1
ATOM 2624 O O . LEU A 1 337 ? -20.207 -4.325 19.498 1.00 93.50 337 LEU A O 1
ATOM 2628 N N . LYS A 1 338 ? -22.426 -4.654 19.588 1.00 93.38 338 LYS A N 1
ATOM 2629 C CA . LYS A 1 338 ? -22.690 -3.455 20.393 1.00 93.38 338 LYS A CA 1
ATOM 2630 C C . LYS A 1 338 ? -22.266 -3.690 21.836 1.00 93.38 338 LYS A C 1
ATOM 2632 O O . LYS A 1 338 ? -22.539 -4.756 22.378 1.00 93.38 338 LYS A O 1
ATOM 2637 N N . ILE A 1 339 ? -21.648 -2.680 22.432 1.00 91.19 339 ILE A N 1
ATOM 2638 C CA . ILE A 1 339 ? -21.200 -2.696 23.817 1.00 91.19 339 ILE A CA 1
ATOM 2639 C C . ILE A 1 339 ? -21.987 -1.649 24.595 1.00 91.19 339 ILE A C 1
ATOM 2641 O O . ILE A 1 339 ? -21.999 -0.474 24.228 1.00 91.19 339 ILE A O 1
ATOM 2645 N N . ASN A 1 340 ? -22.642 -2.083 25.669 1.00 86.81 340 ASN A N 1
ATOM 2646 C CA . ASN A 1 340 ? -23.535 -1.239 26.462 1.00 86.81 340 ASN A CA 1
ATOM 2647 C C . ASN A 1 340 ? -22.829 -0.619 27.668 1.00 86.81 340 ASN A C 1
ATOM 2649 O O . ASN A 1 340 ? -23.324 0.346 28.247 1.00 86.81 340 ASN A O 1
ATOM 2653 N N . SER A 1 341 ? -21.694 -1.190 28.076 1.00 83.88 341 SER A N 1
ATOM 2654 C CA . SER A 1 341 ? -20.910 -0.675 29.189 1.00 83.88 341 SER A CA 1
ATOM 2655 C C . SER A 1 341 ? -19.417 -0.870 28.991 1.00 83.88 341 SER A C 1
ATOM 2657 O O . SER A 1 341 ? -18.939 -1.781 28.322 1.00 83.88 341 SER A O 1
ATOM 2659 N N . ASP A 1 342 ? -18.669 -0.022 29.663 1.00 75.94 342 ASP A N 1
ATOM 2660 C CA . ASP A 1 342 ? -17.222 -0.062 29.694 1.00 75.94 342 ASP A CA 1
ATOM 2661 C C . ASP A 1 342 ? -16.646 -1.351 30.307 1.00 75.94 342 ASP A C 1
ATOM 2663 O O . ASP A 1 342 ? -15.660 -1.890 29.806 1.00 75.94 342 ASP A O 1
ATOM 2667 N N . ASN A 1 343 ? -17.296 -1.892 31.342 1.00 79.69 343 ASN A N 1
ATOM 2668 C CA . ASN A 1 343 ? -16.906 -3.171 31.942 1.00 79.69 343 ASN A CA 1
ATOM 2669 C C . ASN A 1 343 ? -17.077 -4.322 30.944 1.00 79.69 343 ASN A C 1
ATOM 2671 O O . ASN A 1 343 ? -16.175 -5.140 30.788 1.00 79.69 343 ASN A O 1
ATOM 2675 N N . GLU A 1 344 ? -18.193 -4.328 30.207 1.00 85.31 344 GLU A N 1
ATOM 2676 C CA . GLU A 1 344 ? -18.441 -5.302 29.140 1.00 85.31 344 GLU A CA 1
ATOM 2677 C C . GLU A 1 344 ? -17.344 -5.233 28.068 1.00 85.31 344 GLU A C 1
ATOM 2679 O O . GLU A 1 344 ? -16.856 -6.270 27.622 1.00 85.31 344 GLU A O 1
ATOM 2684 N N . LEU A 1 345 ? -16.885 -4.031 27.697 1.00 84.94 345 LEU A N 1
ATOM 2685 C CA . LEU A 1 345 ? -15.768 -3.897 26.763 1.00 84.94 345 LEU A CA 1
ATOM 2686 C C . LEU A 1 345 ? -14.485 -4.533 27.307 1.00 84.94 345 LEU A C 1
ATOM 2688 O O . LEU A 1 345 ? -13.794 -5.239 26.573 1.00 84.94 345 LEU A O 1
ATOM 2692 N N . VAL A 1 346 ? -14.132 -4.241 28.559 1.00 82.25 346 VAL A N 1
ATOM 2693 C CA . VAL A 1 346 ? -12.909 -4.762 29.183 1.00 82.25 346 VAL A CA 1
ATOM 2694 C C . VAL A 1 346 ? -12.959 -6.286 29.266 1.00 82.25 346 VAL A C 1
ATOM 2696 O O . VAL A 1 346 ? -11.968 -6.938 28.939 1.00 82.25 346 VAL A O 1
ATOM 2699 N N . ASP A 1 347 ? -14.108 -6.860 29.616 1.00 83.19 347 ASP A N 1
ATOM 2700 C CA . ASP A 1 347 ? -14.313 -8.309 29.664 1.00 83.19 347 ASP A CA 1
ATOM 2701 C C . ASP A 1 347 ? -14.162 -8.952 28.278 1.00 83.19 347 ASP A C 1
ATOM 2703 O O . ASP A 1 347 ? -13.456 -9.957 28.119 1.00 83.19 347 ASP A O 1
ATOM 2707 N N . VAL A 1 348 ? -14.749 -8.332 27.248 1.00 85.44 348 VAL A N 1
ATOM 2708 C CA . VAL A 1 348 ? -14.604 -8.758 2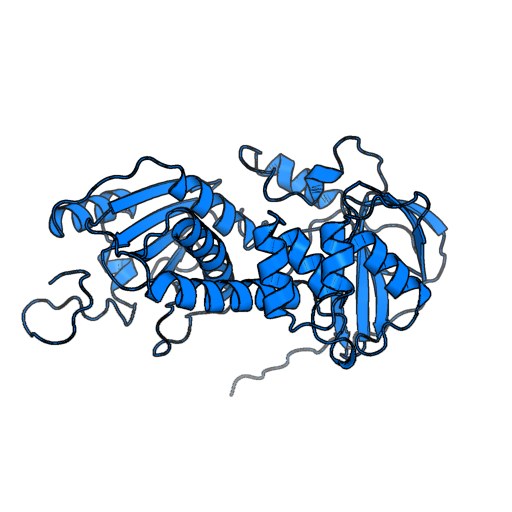5.848 1.00 85.44 348 VAL A CA 1
ATOM 2709 C C . VAL A 1 348 ? -13.136 -8.695 25.418 1.00 85.44 348 VAL A C 1
ATOM 2711 O O . VAL A 1 348 ? -12.599 -9.678 24.904 1.00 85.44 348 VAL A O 1
ATOM 2714 N N . LEU A 1 349 ? -12.448 -7.581 25.674 1.00 84.00 349 LEU A N 1
ATOM 2715 C CA . LEU A 1 349 ? -11.042 -7.415 25.303 1.00 84.00 349 LEU A CA 1
ATOM 2716 C C . LEU A 1 349 ? -10.120 -8.370 26.069 1.00 84.00 349 LEU A C 1
ATOM 2718 O O . LEU A 1 349 ? -9.201 -8.919 25.468 1.00 84.00 349 LEU A O 1
ATOM 2722 N N . ASN A 1 350 ? -10.360 -8.619 27.358 1.00 82.19 350 ASN A N 1
ATOM 2723 C CA . ASN A 1 350 ? -9.591 -9.592 28.139 1.00 82.19 350 ASN A CA 1
ATOM 2724 C C . ASN A 1 350 ? -9.763 -11.009 27.594 1.00 82.19 350 ASN A C 1
ATOM 2726 O O . ASN A 1 350 ? -8.777 -11.733 27.462 1.00 82.19 350 ASN A O 1
ATOM 2730 N N . THR A 1 351 ? -10.984 -11.374 27.205 1.00 83.06 351 THR A N 1
ATOM 2731 C CA . THR A 1 351 ? -11.267 -12.682 26.605 1.00 83.06 351 THR A CA 1
ATOM 2732 C C . THR A 1 351 ? -10.529 -12.859 25.275 1.00 83.06 351 THR A C 1
ATOM 2734 O O . THR A 1 351 ? -9.964 -13.919 25.013 1.00 83.06 351 THR A O 1
ATOM 2737 N N . ILE A 1 352 ? -10.494 -11.816 24.440 1.00 80.56 352 ILE A N 1
ATOM 2738 C CA . ILE A 1 352 ? -9.917 -11.881 23.089 1.00 80.56 352 ILE A CA 1
ATOM 2739 C C . ILE A 1 352 ? -8.388 -11.764 23.102 1.00 80.56 352 ILE A C 1
ATOM 2741 O O . ILE A 1 352 ? -7.706 -12.485 22.375 1.00 80.56 352 ILE A O 1
ATOM 2745 N N . LEU A 1 353 ? -7.844 -10.859 23.920 1.00 74.31 353 LEU A N 1
ATOM 2746 C CA . LEU A 1 353 ? -6.423 -10.494 23.935 1.00 74.31 353 LEU A CA 1
ATOM 2747 C C . LEU A 1 353 ? -5.596 -11.276 24.976 1.00 74.31 353 LEU A C 1
ATOM 2749 O O . LEU A 1 353 ? -4.428 -10.953 25.196 1.00 74.31 353 LEU A O 1
ATOM 2753 N N . GLY A 1 354 ? -6.173 -12.300 25.616 1.00 67.75 354 GLY A N 1
ATOM 2754 C CA . GLY A 1 354 ? -5.439 -13.253 26.459 1.00 67.75 354 GLY A CA 1
ATOM 2755 C C . GLY A 1 354 ? -5.251 -12.837 27.925 1.00 67.75 354 GLY A C 1
ATOM 2756 O O . GLY A 1 354 ? -4.135 -12.876 28.440 1.00 67.75 354 GLY A O 1
ATOM 2757 N N . ASN A 1 355 ? -6.339 -12.474 28.614 1.00 54.91 355 ASN A N 1
ATOM 2758 C CA . ASN A 1 355 ? -6.454 -12.237 30.066 1.00 54.91 355 ASN A CA 1
ATOM 2759 C C . ASN A 1 355 ? -5.474 -11.222 30.689 1.00 54.91 355 ASN A C 1
ATOM 2761 O O . ASN A 1 355 ? -5.259 -11.236 31.902 1.00 54.91 355 ASN A O 1
ATOM 2765 N N . ASN A 1 356 ? -4.877 -10.322 29.901 1.00 62.84 356 ASN A N 1
ATOM 2766 C CA . ASN A 1 356 ? -4.070 -9.228 30.445 1.00 62.84 356 ASN A CA 1
ATOM 2767 C C . ASN A 1 356 ? -3.984 -8.032 29.481 1.00 62.84 356 ASN A C 1
ATOM 2769 O O . ASN A 1 356 ? -2.900 -7.658 29.037 1.00 62.84 356 ASN A O 1
ATOM 2773 N N . VAL A 1 357 ? -5.122 -7.413 29.143 1.00 67.69 357 VAL A N 1
ATOM 2774 C CA . VAL A 1 357 ? -5.144 -6.173 28.333 1.00 67.69 357 VAL A CA 1
ATOM 2775 C C . VAL A 1 357 ? -4.250 -5.096 28.958 1.00 67.69 357 VAL A C 1
ATOM 2777 O O . VAL A 1 357 ? -3.519 -4.401 28.251 1.00 67.69 357 VAL A O 1
ATOM 2780 N N . ALA A 1 358 ? -4.222 -5.027 30.293 1.00 68.38 358 ALA A N 1
ATOM 2781 C CA . ALA A 1 358 ? -3.371 -4.115 31.051 1.00 68.38 358 ALA A CA 1
ATOM 2782 C C . ALA A 1 358 ? -1.879 -4.237 30.684 1.00 68.38 358 ALA A C 1
ATOM 2784 O O . ALA A 1 358 ? -1.196 -3.220 30.547 1.00 68.38 358 ALA A O 1
ATOM 2785 N N . ARG A 1 359 ? -1.368 -5.450 30.430 1.00 72.44 359 ARG A N 1
ATOM 2786 C CA . ARG A 1 359 ? 0.013 -5.674 29.959 1.00 72.44 359 ARG A CA 1
ATOM 2787 C C . ARG A 1 359 ? 0.312 -4.893 28.684 1.00 72.44 359 ARG A C 1
ATOM 2789 O O . ARG A 1 359 ? 1.346 -4.235 28.604 1.00 72.44 359 ARG A O 1
ATOM 2796 N N . TRP A 1 360 ? -0.582 -4.958 27.703 1.00 71.81 360 TRP A N 1
ATOM 2797 C CA . TRP A 1 360 ? -0.399 -4.312 26.402 1.00 71.81 360 TRP A CA 1
ATOM 2798 C C . TRP A 1 360 ? -0.537 -2.797 26.481 1.00 71.81 360 TRP A C 1
ATOM 2800 O O . TRP A 1 360 ? 0.161 -2.061 25.785 1.00 71.81 360 TRP A O 1
ATOM 2810 N N . VAL A 1 361 ? -1.427 -2.348 27.356 1.00 70.88 361 VAL A N 1
ATOM 2811 C CA . VAL A 1 361 ? -1.920 -0.978 27.390 1.00 70.88 361 VAL A CA 1
ATOM 2812 C C . VAL A 1 361 ? -1.131 -0.080 28.356 1.00 70.88 361 VAL A C 1
ATOM 2814 O O . VAL A 1 361 ? -0.990 1.117 28.105 1.00 70.88 361 VAL A O 1
ATOM 2817 N N . SER A 1 362 ? -0.513 -0.659 29.390 1.00 66.31 362 SER A N 1
ATOM 2818 C CA . SER A 1 362 ? 0.240 0.046 30.445 1.00 66.31 362 SER A CA 1
ATOM 2819 C C . SER A 1 362 ? 1.336 0.999 29.953 1.00 66.31 362 SER A C 1
ATOM 2821 O O . SER A 1 362 ? 1.665 1.971 30.630 1.00 66.31 362 SER A O 1
ATOM 2823 N N . ASN A 1 363 ? 1.919 0.752 28.778 1.00 67.19 363 ASN A N 1
ATOM 2824 C CA . ASN A 1 363 ? 3.020 1.553 28.239 1.00 67.19 363 ASN A CA 1
ATOM 2825 C C . ASN A 1 363 ? 2.597 2.555 27.157 1.00 67.19 363 ASN A C 1
ATOM 2827 O O . ASN A 1 363 ? 3.442 3.306 26.663 1.00 67.19 363 ASN A O 1
ATOM 2831 N N . ILE A 1 364 ? 1.312 2.611 26.814 1.00 71.69 364 ILE A N 1
ATOM 2832 C CA . ILE A 1 364 ? 0.797 3.457 25.738 1.00 71.69 364 ILE A CA 1
ATOM 2833 C C . ILE A 1 364 ? 0.428 4.818 26.331 1.00 71.69 364 ILE A C 1
ATOM 2835 O O . ILE A 1 364 ? -0.434 4.863 27.196 1.00 71.69 364 ILE A O 1
ATOM 2839 N N . PRO A 1 365 ? 1.036 5.940 25.907 1.00 66.88 365 PRO A N 1
ATOM 2840 C CA . PRO A 1 365 ? 0.871 7.238 26.570 1.00 66.88 365 PRO A CA 1
ATOM 2841 C C . PRO A 1 365 ? -0.579 7.693 26.748 1.00 66.88 365 PRO A C 1
ATOM 2843 O O . PRO A 1 365 ? -0.942 8.195 27.808 1.00 66.88 365 PRO A O 1
ATOM 2846 N N . VAL A 1 366 ? -1.420 7.448 25.742 1.00 60.81 366 VAL A N 1
ATOM 2847 C CA . VAL A 1 366 ? -2.851 7.788 25.780 1.00 60.81 366 VAL A CA 1
ATOM 2848 C C . VAL A 1 366 ? -3.634 6.895 26.748 1.00 60.81 366 VAL A C 1
ATOM 2850 O O . VAL A 1 366 ? -4.680 7.299 27.239 1.00 60.81 366 VAL A O 1
ATOM 2853 N N . LEU A 1 367 ? -3.099 5.720 27.082 1.00 60.38 367 LEU A N 1
ATOM 2854 C CA . LEU A 1 367 ? -3.729 4.729 27.951 1.00 60.38 367 LEU A CA 1
ATOM 2855 C C . LEU A 1 367 ? -2.995 4.535 29.297 1.00 60.38 367 LEU A C 1
ATOM 2857 O O . LEU A 1 367 ? -3.488 3.839 30.174 1.00 60.38 367 LEU A O 1
ATOM 2861 N N . LYS A 1 368 ? -1.853 5.208 29.516 1.00 44.56 368 LYS A N 1
ATOM 2862 C CA . LYS A 1 368 ? -1.173 5.348 30.822 1.00 44.56 368 LYS A CA 1
ATOM 2863 C C . LYS A 1 368 ? -2.017 6.106 31.848 1.00 44.56 368 LYS A C 1
ATOM 2865 O O . LYS A 1 368 ? -1.701 6.088 33.030 1.00 44.56 368 LYS A O 1
ATOM 2870 N N . ARG A 1 369 ? -3.074 6.776 31.386 1.00 37.94 369 ARG A N 1
ATOM 2871 C CA . ARG A 1 369 ? -4.109 7.411 32.204 1.00 37.94 369 ARG A CA 1
ATOM 2872 C C . ARG A 1 369 ? -5.254 6.450 32.549 1.00 37.94 369 ARG A C 1
ATOM 2874 O O . ARG A 1 369 ? -6.376 6.916 32.637 1.00 37.94 369 ARG A O 1
ATOM 2881 N N . ILE A 1 370 ? -4.996 5.151 32.711 1.00 35.69 370 ILE A N 1
ATOM 2882 C CA . ILE A 1 370 ? -5.875 4.259 33.485 1.00 35.69 370 ILE A CA 1
ATOM 2883 C C . ILE A 1 370 ? -5.457 4.459 34.949 1.00 35.69 370 ILE A C 1
ATOM 2885 O O . ILE A 1 370 ? -4.413 3.923 35.336 1.00 35.69 370 ILE A O 1
ATOM 2889 N N . PRO A 1 371 ? -6.138 5.300 35.749 1.00 33.31 371 PRO A N 1
ATOM 2890 C CA . PRO A 1 371 ? -5.736 5.547 37.116 1.00 33.31 371 PRO A CA 1
ATOM 2891 C C . PRO A 1 371 ? -6.502 4.588 38.022 1.00 33.31 371 PRO A C 1
ATOM 2893 O O . PRO A 1 371 ? -7.729 4.558 38.035 1.00 33.31 371 PRO A O 1
ATOM 2896 N N . ASP A 1 372 ? -5.775 3.893 38.884 1.00 37.03 372 ASP A N 1
ATOM 2897 C CA . ASP A 1 372 ? -6.334 3.458 40.158 1.00 37.03 372 ASP A CA 1
ATOM 2898 C C . ASP A 1 372 ? -6.803 4.734 40.900 1.00 37.03 372 ASP A C 1
ATOM 2900 O O . ASP A 1 372 ? -6.018 5.440 41.522 1.00 37.03 372 ASP A O 1
ATOM 2904 N N . HIS A 1 373 ? -8.077 5.089 40.709 1.00 32.59 373 HIS A N 1
ATOM 2905 C CA . HIS A 1 373 ? -8.829 6.202 41.298 1.00 32.59 373 HIS A CA 1
ATOM 2906 C C . HIS A 1 373 ? -8.396 7.676 41.055 1.00 32.59 373 HIS A C 1
ATOM 2908 O O . HIS A 1 373 ? -7.337 8.130 41.463 1.00 32.59 373 HIS A O 1
ATOM 2914 N N . ARG A 1 374 ? -9.398 8.449 40.583 1.00 38.03 374 ARG A N 1
ATOM 2915 C CA . ARG A 1 374 ? -9.669 9.902 40.760 1.00 38.03 374 ARG A CA 1
ATOM 2916 C C . ARG A 1 374 ? -8.658 10.899 40.168 1.00 38.03 374 ARG A C 1
ATOM 2918 O O . ARG A 1 374 ? -7.670 11.226 40.802 1.00 38.03 374 ARG A O 1
ATOM 2925 N N . ASP A 1 375 ? -8.997 11.482 39.016 1.00 29.89 375 ASP A N 1
ATOM 2926 C CA . ASP A 1 375 ? -9.273 12.928 38.915 1.00 29.89 375 ASP A CA 1
ATOM 2927 C C . ASP A 1 375 ? -9.776 13.322 37.514 1.00 29.89 375 ASP A C 1
ATOM 2929 O O . ASP A 1 375 ? -9.434 12.716 36.499 1.00 29.89 375 ASP A O 1
ATOM 2933 N N . GLU A 1 376 ? -10.666 14.315 37.495 1.00 41.91 376 GLU A N 1
ATOM 2934 C CA . GLU A 1 376 ? -11.450 14.781 36.350 1.00 41.91 376 GLU A CA 1
ATOM 2935 C C . GLU A 1 376 ? -10.700 15.823 35.496 1.00 41.91 376 GLU A C 1
ATOM 2937 O O . GLU A 1 376 ? -9.891 16.599 36.000 1.00 41.91 376 GLU A O 1
ATOM 2942 N N . ASN A 1 377 ? -11.082 15.885 34.210 1.00 31.55 377 ASN A N 1
ATOM 2943 C CA . ASN A 1 377 ? -10.746 16.885 33.175 1.00 31.55 377 ASN A CA 1
ATOM 2944 C C . ASN A 1 377 ? -9.614 16.553 32.182 1.00 31.55 377 ASN A C 1
ATOM 2946 O O . ASN A 1 377 ? -8.592 17.228 32.119 1.00 31.55 377 ASN A O 1
ATOM 2950 N N . LEU A 1 378 ? -9.875 15.561 31.317 1.00 30.78 378 LEU A N 1
ATOM 2951 C CA . LEU A 1 378 ? -9.586 15.560 29.867 1.00 30.78 378 LEU A CA 1
ATOM 2952 C C . LEU A 1 378 ? -10.208 14.285 29.267 1.00 30.78 378 LEU A C 1
ATOM 2954 O O . LEU A 1 378 ? -9.703 13.186 29.478 1.00 30.78 378 LEU A O 1
ATOM 2958 N N . VAL A 1 379 ? -11.341 14.417 28.573 1.00 28.34 379 VAL A N 1
ATOM 2959 C CA . VAL A 1 379 ? -12.161 13.280 28.117 1.00 28.34 379 VAL A CA 1
ATOM 2960 C C . VAL A 1 379 ? -11.502 12.570 26.926 1.00 28.34 379 VAL A C 1
ATOM 2962 O O . VAL A 1 379 ? -11.715 12.928 25.774 1.00 28.34 379 VAL A O 1
ATOM 2965 N N . TYR A 1 380 ? -10.716 11.534 27.223 1.00 32.97 380 TYR A N 1
ATOM 2966 C CA . TYR A 1 380 ? -10.528 10.363 26.363 1.00 32.97 380 TYR A CA 1
ATOM 2967 C C . TYR A 1 380 ? -11.161 9.167 27.092 1.00 32.97 380 TYR A C 1
ATOM 2969 O O . TYR A 1 380 ? -10.544 8.649 28.024 1.00 32.97 380 TYR A O 1
ATOM 2977 N N . PRO A 1 381 ? -12.381 8.719 26.744 1.00 32.19 381 PRO A N 1
ATOM 2978 C CA . PRO A 1 381 ? -13.020 7.623 27.452 1.00 32.19 381 PRO A CA 1
ATOM 2979 C C . PRO A 1 381 ? -12.523 6.289 26.888 1.00 32.19 381 PRO A C 1
ATOM 2981 O O . PRO A 1 381 ? -13.134 5.678 26.018 1.00 32.19 381 PRO A O 1
ATOM 2984 N N . LEU A 1 382 ? -11.401 5.822 27.426 1.00 34.44 382 LEU A N 1
ATOM 2985 C CA . LEU A 1 382 ? -11.176 4.404 27.700 1.00 34.44 382 LEU A CA 1
ATOM 2986 C C . LEU A 1 382 ? -11.123 4.237 29.233 1.00 34.44 382 LEU A C 1
ATOM 2988 O O . LEU A 1 382 ? -10.149 3.720 29.747 1.00 34.44 382 LEU A O 1
ATOM 2992 N N . VAL A 1 383 ? -12.201 4.706 29.891 1.00 34.66 383 VAL A N 1
ATOM 2993 C CA . VAL A 1 383 ? -12.725 4.378 31.245 1.00 34.66 383 VAL A CA 1
ATOM 2994 C C . VAL A 1 383 ? -11.796 4.595 32.448 1.00 34.66 383 VAL A C 1
ATOM 2996 O O . VAL A 1 383 ? -10.588 4.446 32.357 1.00 34.66 383 VAL A O 1
ATOM 2999 N N . LYS A 1 384 ? -12.413 4.962 33.582 1.00 35.03 384 LYS A N 1
ATOM 3000 C CA . LYS A 1 384 ? -11.841 4.913 34.938 1.00 35.03 384 LYS A CA 1
ATOM 3001 C C . LYS A 1 384 ? -10.892 3.745 35.173 1.00 35.03 384 LYS A C 1
ATOM 3003 O O . LYS A 1 384 ? -11.254 2.609 34.796 1.00 35.03 384 LYS A O 1
#